Protein AF-A0A7S1VGP5-F1 (afdb_monomer_lite)

Organism: NCBI:txid1486929

Sequence (607 aa):
TAKQYRMAVLRALLVRNRALNWLDGSFIGVPERGEALRSVFGRRRDAALQRYLFAAAVAFDATVSGAAHQRGEPRLHPEDVSIVTQTQYEPARIRTLHHLANHSLVTAAIDLSLFTSLTHLNLAHNAITDLLPLGLRALQSLVVLDVHDNRVDCSITEVAAVVDSLPALECIALRDNPIMDKPGQAEGRLQLLRALVERKSTSAVKLRVIDTEVSVRDRLACWATEGAAAADNALRLATVEALRLPKTVSKGSLRVLDFAEAGLTSLDLNEFCALEVLLLRGNSFQALTADLRSPPRTLRVLDVRENSLVSVTDTASFLSNKTPLVESLGLAGNPFAKETIRPHRSVRTALLASLPREHLRLRSVDEEPVTADELLSAWSRGEGKDATKLVRFEVVLAARAGGTRIGNLTEVDLSGCNLTVVALSELVMVRRLSLARNELRTLADTGIGSCTELRALDVAHNRLDSASATAEALAPLTLLRALLLHANPCHTSDISGRVRLLGKFYTAAGMTPGTLPLESLDGEEVTIREKCAAASLCDDRRFDASSVSRWRLRLVLRDQGVLSLASLTSLDMSAVGLTSLAPLTSLPNLSALNVADNRLSLIETPV

Foldseek 3Di:
DVLVVVLVVLLVDCVPCVQDQDDPRDGCDLQSNLSSPCVNPPPPCVQVSLLLSQLLLCQLQQLVVCLVVVPPDPRPHSNNGGSPPSPNDQLCSDAERARLAPNQHELSNAASLRNQNYAYDANDHYAYQDDQSNNLLSNQNHAEAEHEQYAHDDDLLRVLVSVLSHQRYAEYEHHNYNQCPDPPNVCSQLVNLLSNDNCLDLVRVRHQYHNHGCDLLSNCVSNCPDPNPPPDLVSLVSNQCSVPPDPPDFQCPDQEDASAQSQHAADECQRPQNYAEYHHANHAHAACVVRYHQDHQNYAYEAHEQYAHQDLLSVQCCCAPHHLNHAEYEHHNYPCQPPDPGRPLVSVLVNLLNHDLVRPNHQYYNNHGDDLVSSLVSPVVPDDPVVSLASLQSSLQSPQCNPPDQLCEAEGAPACSQHAAAACLSPQNYAYYEHHHYAHQALPPNNLLSNQNYAEYEHHQYAHQALLRNLLSCQSNLNHAYYEHYNYNQADPDLVSLLCSLLSNCVNNVNDLRRHNHQYYNNDGCALQSNLSSVVPHPDPVDDPVNSVLSSVVVQCVVVVPPDLQPAQEGEQAQNADQECVNVPPRDRHNYYHHHNYNHPDPDDDD

Secondary structure (DSSP, 8-state):
-HHHHHHHHHHHHTTT-TT--EETTEE--HHHHHHHHHHHH-GGGHHHHHHHHHHHHHHHHHHHTTGGGGGT-----GGG--TTSS-SS-GGG--EE---TTS--BGGG---TT-TT--EEE--SSB---SGGGTGGG-TT--EEE--SS---S-HHHHHHHHHT-TT--EEE--SSTTT-SS-HHHHHHHHHHH-SGGGSTT-TT--EESEE--HHHHHHHHS-TT-TT--HHHHHHHHHHHHS-TTS-GGG-SEEE-TTS--S-EE-TT-TT--EEE-TT---S-HHHHEES--TT--EEE--SS----HHHHHHHHHHT-TT--EEE-TTSGGGTTSSSHHHHHHHHHHHHS-GGG----EETTEE--HHHHHHHH-SS--HHHHHHHHHHHHHHHHHTTS-GGG-SEEE-TTS--S----TT-TT-SEEE--SS----STTS-GGG-TT--EEE--SS----HHHHHHHHTT-TT--EEE--SSTT---SHHHHHHHHHHHHHHTTT-TTS----EETTEE--HHHHHHHHHTS--TT--HHHHHHHHHHHHHHHTT---GGG--EEE-TTS----SGGGTT-TT--EEE-TT---S--PPP-

Radius of gyration: 42.36 Å; chains: 1; bounding box: 102×55×119 Å

InterPro domains:
  IPR001611 Leucine-rich repeat [PF13516] (116-130)
  IPR001611 Leucine-rich repeat [PF13516] (408-426)
  IPR001611 Leucine-rich repeat [PS51450] (117-138)
  IPR003591 Leucine-rich repeat, typical subtype [SM00369] (115-138)
  IPR003591 Leucine-rich repeat, typical subtype [SM00369] (272-295)
  IPR003591 Leucine-rich repeat, typical subtype [SM00369] (427-451)
  IPR003591 Leucine-rich repeat, typical subtype [SM00369] (565-588)
  IPR032675 Leucine-rich repeat domain superfamily [G3DSA:3.80.10.10] (84-219)
  IPR032675 Leucine-rich repeat domain superfamily [G3DSA:3.80.10.10] (233-391)
  IPR032675 Leucine-rich repeat domain superfamily [G3DSA:3.80.10.10] (401-546)
  IPR032675 Leucine-rich repeat domain superfamily [G3DSA:3.80.10.10] (552-606)

pLDDT: mean 80.04, std 12.49, range [33.75, 97.31]

Structure (mmCIF, N/CA/C/O backbone):
data_AF-A0A7S1VGP5-F1
#
_entry.id   AF-A0A7S1VGP5-F1
#
loop_
_atom_site.group_PDB
_atom_site.id
_atom_site.type_symbol
_atom_site.label_atom_id
_atom_site.label_alt_id
_atom_site.label_comp_id
_atom_site.label_asym_id
_atom_site.label_entity_id
_atom_site.label_seq_id
_atom_site.pdbx_PDB_ins_code
_atom_site.Cartn_x
_atom_site.Cartn_y
_atom_site.Cartn_z
_atom_site.occupancy
_atom_site.B_iso_or_equiv
_atom_site.auth_seq_id
_atom_site.auth_comp_id
_atom_site.auth_asym_id
_atom_site.auth_atom_id
_atom_site.pdbx_PDB_model_num
ATOM 1 N N . THR A 1 1 ? 6.905 -34.234 -51.366 1.00 80.25 1 THR A N 1
ATOM 2 C CA . THR A 1 1 ? 5.921 -33.819 -50.332 1.00 80.25 1 THR A CA 1
ATOM 3 C C . THR A 1 1 ? 5.042 -32.695 -50.861 1.00 80.25 1 THR A C 1
ATOM 5 O O . THR A 1 1 ? 5.443 -32.037 -51.817 1.00 80.25 1 THR A O 1
ATOM 8 N N . ALA A 1 2 ? 3.876 -32.439 -50.252 1.00 78.69 2 ALA A N 1
ATOM 9 C CA . ALA A 1 2 ? 2.980 -31.343 -50.658 1.00 78.69 2 ALA A CA 1
ATOM 10 C C . ALA A 1 2 ? 3.693 -29.974 -50.712 1.00 78.69 2 ALA A C 1
ATOM 12 O O . ALA A 1 2 ? 3.519 -29.220 -51.664 1.00 78.69 2 ALA A O 1
ATOM 13 N N . LYS A 1 3 ? 4.603 -29.703 -49.762 1.00 81.88 3 LYS A N 1
ATOM 14 C CA . LYS A 1 3 ? 5.439 -28.488 -49.742 1.00 81.88 3 LYS A CA 1
ATOM 15 C C . LYS A 1 3 ? 6.352 -28.361 -50.970 1.00 81.88 3 LYS A C 1
ATOM 17 O O . LYS A 1 3 ? 6.458 -27.286 -51.548 1.00 81.88 3 LYS A O 1
ATOM 22 N N . GLN A 1 4 ? 7.004 -29.449 -51.387 1.00 83.94 4 GLN A N 1
ATOM 23 C CA . GLN A 1 4 ? 7.876 -29.443 -52.572 1.00 83.94 4 GLN A CA 1
ATOM 24 C C . GLN A 1 4 ? 7.082 -29.219 -53.862 1.00 83.94 4 GLN A C 1
ATOM 26 O O . GLN A 1 4 ? 7.538 -28.480 -54.731 1.00 83.94 4 GLN A O 1
ATOM 31 N N . TYR A 1 5 ? 5.894 -29.823 -53.963 1.00 87.12 5 TYR A N 1
ATOM 32 C CA . TYR A 1 5 ? 4.982 -29.615 -55.087 1.00 87.12 5 TYR A CA 1
ATOM 33 C C . TYR A 1 5 ? 4.532 -28.152 -55.168 1.00 87.12 5 TYR A C 1
ATOM 35 O O . TYR A 1 5 ? 4.757 -27.498 -56.184 1.00 87.12 5 TYR A O 1
ATOM 43 N N . ARG A 1 6 ? 4.012 -27.607 -54.060 1.00 90.00 6 ARG A N 1
ATOM 44 C CA . ARG A 1 6 ? 3.590 -26.205 -53.959 1.00 90.00 6 ARG A CA 1
ATOM 45 C C . ARG A 1 6 ? 4.710 -25.243 -54.357 1.00 90.00 6 ARG A C 1
ATOM 47 O O . ARG A 1 6 ? 4.513 -24.362 -55.188 1.00 90.00 6 ARG A O 1
ATOM 54 N N . MET A 1 7 ? 5.916 -25.463 -53.836 1.00 87.25 7 MET A N 1
ATOM 55 C CA . MET A 1 7 ? 7.082 -24.646 -54.165 1.00 87.25 7 MET A CA 1
ATOM 56 C C . MET A 1 7 ? 7.461 -24.734 -55.653 1.00 87.25 7 MET A C 1
ATOM 58 O O . MET A 1 7 ? 7.791 -23.718 -56.261 1.00 87.25 7 MET A O 1
ATOM 62 N N . ALA A 1 8 ? 7.390 -25.917 -56.272 1.00 84.75 8 ALA A N 1
ATOM 63 C CA . ALA A 1 8 ? 7.649 -26.081 -57.704 1.00 84.75 8 ALA A CA 1
ATOM 64 C C . ALA A 1 8 ? 6.639 -25.307 -58.572 1.00 84.75 8 ALA A C 1
ATOM 66 O O . ALA A 1 8 ? 7.038 -24.658 -59.541 1.00 84.75 8 ALA A O 1
ATOM 67 N N . VAL A 1 9 ? 5.358 -25.309 -58.188 1.00 86.12 9 VAL A N 1
ATOM 68 C CA . VAL A 1 9 ? 4.305 -24.542 -58.872 1.00 86.12 9 VAL A CA 1
ATOM 69 C C . VAL A 1 9 ? 4.539 -23.035 -58.724 1.00 86.12 9 VAL A C 1
ATOM 71 O O . VAL A 1 9 ? 4.531 -22.301 -59.714 1.00 86.12 9 VAL A O 1
ATOM 74 N N . LEU A 1 10 ? 4.844 -22.566 -57.511 1.00 87.50 10 LEU A N 1
ATOM 75 C CA . LEU A 1 10 ? 5.133 -21.152 -57.256 1.00 87.50 10 LEU A CA 1
ATOM 76 C C . LEU A 1 10 ? 6.342 -20.641 -58.047 1.00 87.50 10 LEU A C 1
ATOM 78 O O . LEU A 1 10 ? 6.291 -19.534 -58.583 1.00 87.50 10 LEU A O 1
ATOM 82 N N . ARG A 1 11 ? 7.402 -21.449 -58.182 1.00 85.06 11 ARG A N 1
ATOM 83 C CA . ARG A 1 11 ? 8.581 -21.119 -59.004 1.00 85.06 11 ARG A CA 1
ATOM 84 C C . ARG A 1 11 ? 8.220 -20.868 -60.466 1.00 85.06 11 ARG A C 1
ATOM 86 O O . ARG A 1 11 ? 8.766 -19.952 -61.075 1.00 85.06 11 ARG A O 1
ATOM 93 N N . ALA A 1 12 ? 7.305 -21.658 -61.026 1.00 83.06 12 ALA A N 1
ATOM 94 C CA . ALA A 1 12 ? 6.876 -21.506 -62.413 1.00 83.06 12 ALA A CA 1
ATOM 95 C C . ALA A 1 12 ? 5.977 -20.274 -62.612 1.00 83.06 12 ALA A C 1
ATOM 97 O O . ALA A 1 12 ? 6.115 -19.557 -63.606 1.00 83.06 12 ALA A O 1
ATOM 98 N N . LEU A 1 13 ? 5.072 -20.012 -61.662 1.00 83.56 13 LEU A N 1
ATOM 99 C CA . LEU A 1 13 ? 4.024 -19.002 -61.818 1.00 83.56 13 LEU A CA 1
ATOM 100 C C . LEU A 1 13 ? 4.450 -17.594 -61.382 1.00 83.56 13 LEU A C 1
ATOM 102 O O . LEU A 1 13 ? 4.226 -16.641 -62.128 1.00 83.56 13 LEU A O 1
ATOM 106 N N . LEU A 1 14 ? 5.109 -17.436 -60.228 1.00 80.44 14 LEU A N 1
ATOM 107 C CA . LEU A 1 14 ? 5.427 -16.112 -59.663 1.00 80.44 14 LEU A CA 1
ATOM 108 C C . LEU A 1 14 ? 6.402 -15.294 -60.524 1.00 80.44 14 LEU A C 1
ATOM 110 O O . LEU A 1 14 ? 6.422 -14.066 -60.458 1.00 80.44 14 LEU A O 1
ATOM 114 N N . VAL A 1 15 ? 7.204 -15.962 -61.358 1.00 73.31 15 VAL A N 1
ATOM 115 C CA . VAL A 1 15 ? 8.141 -15.329 -62.300 1.00 73.31 15 VAL A CA 1
ATOM 116 C C . VAL A 1 15 ? 7.407 -14.493 -63.347 1.00 73.31 15 VAL A C 1
ATOM 118 O O . VAL A 1 15 ? 7.878 -13.415 -63.707 1.00 73.31 15 VAL A O 1
ATOM 121 N N . ARG A 1 16 ? 6.264 -14.996 -63.834 1.00 76.19 16 ARG A N 1
ATOM 122 C CA . ARG A 1 16 ? 5.452 -14.367 -64.887 1.00 76.19 16 ARG A CA 1
ATOM 123 C C . ARG A 1 16 ? 4.227 -13.645 -64.332 1.00 76.19 16 ARG A C 1
ATOM 125 O O . ARG A 1 16 ? 3.725 -12.736 -64.978 1.00 76.19 16 ARG A O 1
ATOM 132 N N . ASN A 1 17 ? 3.775 -14.021 -63.137 1.00 74.25 17 ASN A N 1
ATOM 133 C CA . ASN A 1 17 ? 2.608 -13.453 -62.483 1.00 74.25 17 ASN A CA 1
ATOM 134 C C . ASN A 1 17 ? 2.935 -13.053 -61.036 1.00 74.25 17 ASN A C 1
ATOM 136 O O . ASN A 1 17 ? 2.677 -13.789 -60.086 1.00 74.25 17 ASN A O 1
ATOM 140 N N . ARG A 1 18 ? 3.510 -11.855 -60.872 1.00 71.44 18 ARG A N 1
ATOM 141 C CA . ARG A 1 18 ? 3.843 -11.296 -59.549 1.00 71.44 18 ARG A CA 1
ATOM 142 C C . ARG A 1 18 ? 2.609 -10.911 -58.724 1.00 71.44 18 ARG A C 1
ATOM 144 O O . ARG A 1 18 ? 2.725 -10.737 -57.518 1.00 71.44 18 ARG A O 1
ATOM 151 N N . ALA A 1 19 ? 1.440 -10.805 -59.354 1.00 67.94 19 ALA A N 1
ATOM 152 C CA . ALA A 1 19 ? 0.176 -10.522 -58.681 1.00 67.94 19 ALA A CA 1
ATOM 153 C C . ALA A 1 19 ? -0.513 -11.789 -58.135 1.00 67.94 19 ALA A C 1
ATOM 155 O O . ALA A 1 19 ? -1.577 -11.691 -57.532 1.00 67.94 19 ALA A O 1
ATOM 156 N N . LEU A 1 20 ? 0.063 -12.983 -58.340 1.00 74.31 20 LEU A N 1
ATOM 157 C CA . LEU A 1 20 ? -0.518 -14.225 -57.839 1.00 74.31 20 LEU A CA 1
ATOM 158 C C . LEU A 1 20 ? -0.483 -14.250 -56.304 1.00 74.31 20 LEU A C 1
ATOM 160 O O . LEU A 1 20 ? 0.590 -14.325 -55.703 1.00 74.31 20 LEU A O 1
ATOM 164 N N . ASN A 1 21 ? -1.669 -14.212 -55.694 1.00 71.69 21 ASN A N 1
ATOM 165 C CA . ASN A 1 21 ? -1.843 -14.167 -54.241 1.00 71.69 21 ASN A CA 1
ATOM 166 C C . ASN A 1 21 ? -2.271 -15.502 -53.619 1.00 71.69 21 ASN A C 1
ATOM 168 O O . ASN A 1 21 ? -2.053 -15.707 -52.428 1.00 71.69 21 ASN A O 1
ATOM 172 N N . TRP A 1 22 ? -2.809 -16.422 -54.421 1.00 75.56 22 TRP A N 1
ATOM 173 C CA . TRP A 1 22 ? -3.410 -17.672 -53.961 1.00 75.56 22 TRP A CA 1
ATOM 174 C C . TRP A 1 22 ? -2.940 -18.848 -54.801 1.00 75.56 22 TRP A C 1
ATOM 176 O O . TRP A 1 22 ? -2.822 -18.745 -56.021 1.00 75.56 22 TRP A O 1
ATOM 186 N N . LEU A 1 23 ? -2.697 -19.974 -54.138 1.00 83.44 23 LEU A N 1
ATOM 187 C CA . LEU A 1 23 ? -2.450 -21.256 -54.784 1.00 83.44 23 LEU A CA 1
ATOM 188 C C . LEU A 1 23 ? -3.150 -22.343 -53.965 1.00 83.44 23 LEU A C 1
ATOM 190 O O . LEU A 1 23 ? -2.980 -22.387 -52.749 1.00 83.44 23 LEU A O 1
ATOM 194 N N . ASP A 1 24 ? -3.952 -23.192 -54.608 1.00 82.25 24 ASP A N 1
ATOM 195 C CA . ASP A 1 24 ? -4.656 -24.322 -53.978 1.00 82.25 24 ASP A CA 1
ATOM 196 C C . ASP A 1 24 ? -5.434 -23.941 -52.699 1.00 82.25 24 ASP A C 1
ATOM 198 O O . ASP A 1 24 ? -5.322 -24.594 -51.664 1.00 82.25 24 ASP A O 1
ATOM 202 N N . GLY A 1 25 ? -6.170 -22.823 -52.737 1.00 75.06 25 GLY A N 1
ATOM 203 C CA . GLY A 1 25 ? -6.981 -22.344 -51.607 1.00 75.06 25 GLY A CA 1
ATOM 204 C C . GLY A 1 25 ? -6.190 -21.784 -50.418 1.00 75.06 25 GLY A C 1
ATOM 205 O O . GLY A 1 25 ? -6.781 -21.499 -49.382 1.00 75.06 25 GLY A O 1
ATOM 206 N N . SER A 1 26 ? -4.871 -21.604 -50.546 1.00 79.31 26 SER A N 1
ATOM 207 C CA . SER A 1 26 ? -4.018 -21.029 -49.497 1.00 79.31 26 SER A CA 1
ATOM 208 C C . SER A 1 26 ? -3.237 -19.809 -49.986 1.00 79.31 26 SER A C 1
ATOM 210 O O . SER A 1 26 ? -2.636 -19.818 -51.070 1.00 79.31 26 SER A O 1
ATOM 212 N N . PHE A 1 27 ? -3.232 -18.762 -49.156 1.00 77.69 27 PHE A N 1
ATOM 213 C CA . PHE A 1 27 ? -2.527 -17.509 -49.413 1.00 77.69 27 PHE A CA 1
ATOM 214 C C . PHE A 1 27 ? -1.020 -17.735 -49.553 1.00 77.69 27 PHE A C 1
ATOM 216 O O . PHE A 1 27 ? -0.403 -18.467 -48.778 1.00 77.69 27 PHE A O 1
ATOM 223 N N . ILE A 1 28 ? -0.417 -17.079 -50.541 1.00 79.00 28 ILE A N 1
ATOM 224 C CA . ILE A 1 28 ? 1.022 -17.133 -50.787 1.00 79.00 28 ILE A CA 1
ATOM 225 C C . ILE A 1 28 ? 1.683 -16.008 -49.990 1.00 79.00 28 ILE A C 1
ATOM 227 O O . ILE A 1 28 ? 1.769 -14.860 -50.451 1.00 79.00 28 ILE A O 1
ATOM 231 N N . GLY A 1 29 ? 2.162 -16.352 -48.795 1.00 76.62 29 GLY A N 1
ATOM 232 C CA . GLY A 1 29 ? 2.849 -15.422 -47.902 1.00 76.62 29 GLY A CA 1
ATOM 233 C C . GLY A 1 29 ? 4.124 -14.838 -48.515 1.00 76.62 29 GLY A C 1
ATOM 234 O O . GLY A 1 29 ? 4.788 -15.464 -49.343 1.00 76.62 29 GLY A O 1
ATOM 235 N N . VAL A 1 30 ? 4.507 -13.637 -48.079 1.00 77.94 30 VAL A N 1
ATOM 236 C CA . VAL A 1 30 ? 5.740 -12.960 -48.524 1.00 77.94 30 VAL A CA 1
ATOM 237 C C . VAL A 1 30 ? 7.004 -13.833 -48.349 1.00 77.94 30 VAL A C 1
ATOM 239 O O . VAL A 1 30 ? 7.794 -13.887 -49.297 1.00 77.94 30 VAL A O 1
ATOM 242 N N . PRO A 1 31 ? 7.188 -14.606 -47.252 1.00 77.81 31 PRO A N 1
ATOM 243 C CA . PRO A 1 31 ? 8.355 -15.484 -47.105 1.00 77.81 31 PRO A CA 1
ATOM 244 C C . PRO A 1 31 ? 8.379 -16.613 -48.145 1.00 77.81 31 PRO A C 1
ATOM 246 O O . PRO A 1 31 ? 9.421 -16.897 -48.742 1.00 77.81 31 PRO A O 1
ATOM 249 N N . GLU A 1 32 ? 7.212 -17.206 -48.420 1.00 82.88 32 GLU A N 1
ATOM 250 C CA . GLU A 1 32 ? 7.036 -18.271 -49.412 1.00 82.88 32 GLU A CA 1
ATOM 251 C C . GLU A 1 32 ? 7.319 -17.755 -50.834 1.00 82.88 32 GLU A C 1
ATOM 253 O O . GLU A 1 32 ? 8.039 -18.399 -51.605 1.00 82.88 32 GLU A O 1
ATOM 258 N N . ARG A 1 33 ? 6.850 -16.541 -51.165 1.00 83.38 33 ARG A N 1
ATOM 259 C CA . ARG A 1 33 ? 7.195 -15.859 -52.428 1.00 83.38 33 ARG A CA 1
ATOM 260 C C . ARG A 1 33 ? 8.692 -15.636 -52.556 1.00 83.38 33 ARG A C 1
ATOM 262 O O . ARG A 1 33 ? 9.258 -15.859 -53.626 1.00 83.38 33 ARG A O 1
ATOM 269 N N . GLY A 1 34 ? 9.325 -15.175 -51.479 1.00 79.00 34 GLY A N 1
ATOM 270 C CA . GLY A 1 34 ? 10.758 -14.926 -51.437 1.00 79.00 34 GLY A CA 1
ATOM 271 C C . GLY A 1 34 ? 11.569 -16.197 -51.680 1.00 79.00 34 GLY A C 1
ATOM 272 O O . GLY A 1 34 ? 12.544 -16.163 -52.428 1.00 79.00 34 GLY A O 1
ATOM 273 N N . GLU A 1 35 ? 11.175 -17.329 -51.092 1.00 82.25 35 GLU A N 1
ATOM 274 C CA . GLU A 1 35 ? 11.813 -18.633 -51.324 1.00 82.25 35 GLU A CA 1
ATOM 275 C C . GLU A 1 35 ? 11.665 -19.092 -52.786 1.00 82.25 35 GLU A C 1
ATOM 277 O O . GLU A 1 35 ? 12.661 -19.428 -53.438 1.00 82.25 35 GLU A O 1
ATOM 282 N N . ALA A 1 36 ? 10.449 -19.022 -53.338 1.00 83.00 36 ALA A N 1
ATOM 283 C CA . ALA A 1 36 ? 10.178 -19.405 -54.720 1.00 83.00 36 ALA A CA 1
ATOM 284 C C . ALA A 1 36 ? 10.974 -18.548 -55.718 1.00 83.00 36 ALA A C 1
ATOM 286 O O . ALA A 1 36 ? 11.680 -19.083 -56.574 1.00 83.00 36 ALA A O 1
ATOM 287 N N . LEU A 1 37 ? 10.938 -17.221 -55.582 1.00 77.94 37 LEU A N 1
ATOM 288 C CA . LEU A 1 37 ? 11.616 -16.303 -56.501 1.00 77.94 37 LEU A CA 1
ATOM 289 C C . LEU A 1 37 ? 13.149 -16.387 -56.389 1.00 77.94 37 LEU A C 1
ATOM 291 O O . LEU A 1 37 ? 13.830 -16.389 -57.417 1.00 77.94 37 LEU A O 1
ATOM 295 N N . ARG A 1 38 ? 13.707 -16.529 -55.175 1.00 77.88 38 ARG A N 1
ATOM 296 C CA . ARG A 1 38 ? 15.163 -16.699 -54.975 1.00 77.88 38 ARG A CA 1
ATOM 297 C C . ARG A 1 38 ? 15.697 -17.937 -55.684 1.00 77.88 38 ARG A C 1
ATOM 299 O O . ARG A 1 38 ? 16.745 -17.874 -56.324 1.00 77.88 38 ARG A O 1
ATOM 306 N N . SER A 1 39 ? 14.959 -19.043 -55.611 1.00 78.00 39 SER A N 1
ATOM 307 C CA . SER A 1 39 ? 15.368 -20.303 -56.238 1.00 78.00 39 SER A CA 1
ATOM 308 C C . SER A 1 39 ? 15.411 -20.257 -57.772 1.00 78.00 39 SER A C 1
ATOM 310 O O . SER A 1 39 ? 16.096 -21.077 -58.376 1.00 78.00 39 SER A O 1
ATOM 312 N N . VAL A 1 40 ? 14.723 -19.294 -58.401 1.00 75.75 40 VAL A N 1
ATOM 313 C CA . VAL A 1 40 ? 14.687 -19.139 -59.864 1.00 75.75 40 VAL A CA 1
ATOM 314 C C . VAL A 1 40 ? 15.694 -18.106 -60.365 1.00 75.75 40 VAL A C 1
ATOM 316 O O . VAL A 1 40 ? 16.365 -18.336 -61.367 1.00 75.75 40 VAL A O 1
ATOM 319 N N . PHE A 1 41 ? 15.803 -16.952 -59.702 1.00 68.94 41 PHE A N 1
ATOM 320 C CA . PHE A 1 41 ? 16.618 -15.842 -60.209 1.00 68.94 41 PHE A CA 1
ATOM 321 C C . PHE A 1 41 ? 18.083 -15.874 -59.750 1.00 68.94 41 PHE A C 1
ATOM 323 O O . PHE A 1 41 ? 18.915 -15.184 -60.346 1.00 68.94 41 PHE A O 1
ATOM 330 N N . GLY A 1 42 ? 18.410 -16.666 -58.721 1.00 65.00 42 GLY A N 1
ATOM 331 C CA . GLY A 1 42 ? 19.737 -16.681 -58.101 1.00 65.00 42 GLY A CA 1
ATOM 332 C C . GLY A 1 42 ? 20.150 -15.312 -57.532 1.00 65.00 42 GLY A C 1
ATOM 333 O O . GLY A 1 42 ? 19.427 -14.323 -57.644 1.00 65.00 42 GLY A O 1
ATOM 334 N N . ARG A 1 43 ? 21.360 -15.226 -56.961 1.00 59.34 43 ARG A N 1
ATOM 335 C CA . ARG A 1 43 ? 21.850 -14.022 -56.248 1.00 59.34 43 ARG A CA 1
ATOM 336 C C . ARG A 1 43 ? 21.928 -12.731 -57.096 1.00 59.34 43 ARG A C 1
ATOM 338 O O . ARG A 1 43 ? 22.092 -11.638 -56.569 1.00 59.34 43 ARG A O 1
ATOM 345 N N . ARG A 1 44 ? 21.830 -12.816 -58.433 1.00 50.12 44 ARG A N 1
ATOM 346 C CA . ARG A 1 44 ? 22.042 -11.680 -59.361 1.00 50.12 44 ARG A CA 1
ATOM 347 C C . ARG A 1 44 ? 20.899 -10.655 -59.407 1.00 50.12 44 ARG A C 1
ATOM 349 O O . ARG A 1 44 ? 21.122 -9.551 -59.893 1.00 50.12 44 ARG A O 1
ATOM 356 N N . ARG A 1 45 ? 19.686 -10.986 -58.942 1.00 55.31 45 ARG A N 1
ATOM 357 C CA . ARG A 1 45 ? 18.529 -10.056 -58.900 1.00 55.31 45 ARG A CA 1
ATOM 358 C C . ARG A 1 45 ? 18.022 -9.787 -57.480 1.00 55.31 45 ARG A C 1
ATOM 360 O O . ARG A 1 45 ? 16.889 -9.331 -57.315 1.00 55.31 45 ARG A O 1
ATOM 367 N N . ASP A 1 46 ? 18.868 -10.021 -56.479 1.00 67.94 46 ASP A N 1
ATOM 368 C CA . ASP A 1 46 ? 18.499 -9.927 -55.065 1.00 67.94 46 ASP A CA 1
ATOM 369 C C . ASP A 1 46 ? 17.936 -8.546 -54.699 1.00 67.94 46 ASP A C 1
ATOM 371 O O . ASP A 1 46 ? 16.896 -8.479 -54.059 1.00 67.94 46 ASP A O 1
ATOM 375 N N . ALA A 1 47 ? 18.505 -7.437 -55.185 1.00 71.12 47 ALA A N 1
ATOM 376 C CA . ALA A 1 47 ? 18.039 -6.096 -54.808 1.00 71.12 47 ALA A CA 1
ATOM 377 C C . ALA A 1 47 ? 16.601 -5.776 -55.272 1.00 71.12 47 ALA A C 1
ATOM 379 O O . ALA A 1 47 ? 15.779 -5.308 -54.487 1.00 71.12 47 ALA A O 1
ATOM 380 N N . ALA A 1 48 ? 16.266 -6.045 -56.540 1.00 73.56 48 ALA A N 1
ATOM 381 C CA . ALA A 1 48 ? 14.922 -5.788 -57.070 1.00 73.56 48 ALA A CA 1
ATOM 382 C C . ALA A 1 48 ? 13.877 -6.739 -56.468 1.00 73.56 48 ALA A C 1
ATOM 384 O O . ALA A 1 48 ? 12.739 -6.339 -56.225 1.00 73.56 48 ALA A O 1
ATOM 385 N N . LEU A 1 49 ? 14.272 -7.990 -56.209 1.00 77.69 49 LEU A N 1
ATOM 386 C CA . LEU A 1 49 ? 13.441 -8.955 -55.502 1.00 77.69 49 LEU A CA 1
ATOM 387 C C . LEU A 1 49 ? 13.161 -8.494 -54.069 1.00 77.69 49 LEU A C 1
ATOM 389 O O . LEU A 1 49 ? 12.017 -8.517 -53.636 1.00 77.69 49 LEU A O 1
ATOM 393 N N . GLN A 1 50 ? 14.182 -8.034 -53.355 1.00 80.12 50 GLN A N 1
ATOM 394 C CA . GLN A 1 50 ? 14.052 -7.587 -51.974 1.00 80.12 50 GLN A CA 1
ATOM 395 C C . GLN A 1 50 ? 13.197 -6.318 -51.858 1.00 80.12 50 GLN A C 1
ATOM 397 O O . GLN A 1 50 ? 12.337 -6.256 -50.986 1.00 80.12 50 GLN A O 1
ATOM 402 N N . ARG A 1 51 ? 13.321 -5.357 -52.788 1.00 80.12 51 ARG A N 1
ATOM 403 C CA . ARG A 1 51 ? 12.410 -4.192 -52.854 1.00 80.12 51 ARG A CA 1
ATOM 404 C C . ARG A 1 51 ? 10.961 -4.604 -53.106 1.00 80.12 51 ARG A C 1
ATOM 406 O O . ARG A 1 51 ? 10.047 -4.026 -52.530 1.00 80.12 51 ARG A O 1
ATOM 413 N N . TYR A 1 52 ? 10.748 -5.613 -53.951 1.00 78.25 52 TYR A N 1
ATOM 414 C CA . TYR A 1 52 ? 9.420 -6.179 -54.173 1.00 78.25 52 TYR A CA 1
ATOM 415 C C . TYR A 1 52 ? 8.876 -6.876 -52.917 1.00 78.25 52 TYR A C 1
ATOM 417 O O . TYR A 1 52 ? 7.711 -6.686 -52.591 1.00 78.25 52 TYR A O 1
ATOM 425 N N . LEU A 1 53 ? 9.700 -7.641 -52.191 1.00 79.50 53 LEU A N 1
ATOM 426 C CA . LEU A 1 53 ? 9.296 -8.283 -50.934 1.00 79.50 53 LEU A CA 1
ATOM 427 C C . LEU A 1 53 ? 8.956 -7.249 -49.855 1.00 79.50 53 LEU A C 1
ATOM 429 O O . LEU A 1 53 ? 7.951 -7.410 -49.171 1.00 79.50 53 LEU A O 1
ATOM 433 N N . PHE A 1 54 ? 9.733 -6.167 -49.754 1.00 83.56 54 PHE A N 1
ATOM 434 C CA . PHE A 1 54 ? 9.428 -5.043 -48.870 1.00 83.56 54 PHE A CA 1
ATOM 435 C C . PHE A 1 54 ? 8.095 -4.383 -49.244 1.00 83.56 54 PHE A C 1
ATOM 437 O O . PHE A 1 54 ? 7.211 -4.275 -48.401 1.00 83.56 54 PHE A O 1
ATOM 444 N N . ALA A 1 55 ? 7.901 -4.028 -50.519 1.00 79.12 55 ALA A N 1
ATOM 445 C CA . ALA A 1 55 ? 6.643 -3.448 -50.991 1.00 79.12 55 ALA A CA 1
ATOM 446 C C . ALA A 1 55 ? 5.443 -4.384 -50.754 1.00 79.12 55 ALA A C 1
ATOM 448 O O . ALA A 1 55 ? 4.370 -3.923 -50.375 1.00 79.12 55 ALA A O 1
ATOM 449 N N . ALA A 1 56 ? 5.630 -5.697 -50.923 1.00 76.75 56 ALA A N 1
ATOM 450 C CA . ALA A 1 56 ? 4.608 -6.700 -50.643 1.00 76.75 56 ALA A CA 1
ATOM 451 C C . ALA A 1 56 ? 4.242 -6.759 -49.156 1.00 76.75 56 ALA A C 1
ATOM 453 O O . ALA A 1 56 ? 3.061 -6.786 -48.816 1.00 76.75 56 ALA A O 1
ATOM 454 N N . ALA A 1 57 ? 5.250 -6.763 -48.281 1.00 80.06 57 ALA A N 1
ATOM 455 C CA . ALA A 1 57 ? 5.059 -6.789 -46.838 1.00 80.06 57 ALA A CA 1
ATOM 456 C C . ALA A 1 57 ? 4.356 -5.518 -46.341 1.00 80.06 57 ALA A C 1
ATOM 458 O O . ALA A 1 57 ? 3.408 -5.612 -45.568 1.00 80.06 57 ALA A O 1
ATOM 459 N N . VAL A 1 58 ? 4.753 -4.343 -46.842 1.00 81.56 58 VAL A N 1
ATOM 460 C CA . VAL A 1 58 ? 4.109 -3.070 -46.485 1.00 81.56 58 VAL A CA 1
ATOM 461 C C . VAL A 1 58 ? 2.673 -3.008 -46.996 1.00 81.56 58 VAL A C 1
ATOM 463 O O . VAL A 1 58 ? 1.795 -2.602 -46.246 1.00 81.56 58 VAL A O 1
ATOM 466 N N . ALA A 1 59 ? 2.403 -3.420 -48.237 1.00 76.25 59 ALA A N 1
ATOM 467 C CA . ALA A 1 59 ? 1.041 -3.411 -48.774 1.00 76.25 59 ALA A CA 1
ATOM 468 C C . ALA A 1 59 ? 0.104 -4.325 -47.963 1.00 76.25 59 ALA A C 1
ATOM 470 O O . ALA A 1 59 ? -1.035 -3.961 -47.670 1.00 76.25 59 ALA A O 1
ATOM 471 N N . PHE A 1 60 ? 0.603 -5.490 -47.546 1.00 75.19 60 PHE A N 1
ATOM 472 C CA . PHE A 1 60 ? -0.125 -6.401 -46.667 1.00 75.19 60 PHE A CA 1
ATOM 473 C C . PHE A 1 60 ? -0.364 -5.795 -45.274 1.00 75.19 60 PHE A C 1
ATOM 475 O O . PHE A 1 60 ? -1.469 -5.848 -44.748 1.00 75.19 60 PHE A O 1
ATOM 482 N N . ASP A 1 61 ? 0.646 -5.176 -44.672 1.00 75.12 61 ASP A N 1
ATOM 483 C CA . ASP A 1 61 ? 0.522 -4.620 -43.324 1.00 75.12 61 ASP A CA 1
ATOM 484 C C . ASP A 1 61 ? -0.341 -3.347 -43.287 1.00 75.12 61 ASP A C 1
ATOM 486 O O . ASP A 1 61 ? -1.194 -3.187 -42.417 1.00 75.12 61 ASP A O 1
ATOM 490 N N . ALA A 1 62 ? -0.203 -2.464 -44.279 1.00 71.56 62 ALA A N 1
ATOM 491 C CA . ALA A 1 62 ? -0.979 -1.229 -44.390 1.00 71.56 62 ALA A CA 1
ATOM 492 C C . ALA A 1 62 ? -2.487 -1.477 -44.583 1.00 71.56 62 ALA A C 1
ATOM 494 O O . ALA A 1 62 ? -3.308 -0.650 -44.176 1.00 71.56 62 ALA A O 1
ATOM 495 N N . THR A 1 63 ? -2.854 -2.613 -45.182 1.00 65.75 63 THR A N 1
ATOM 496 C CA . THR A 1 63 ? -4.252 -3.028 -45.383 1.00 65.75 63 THR A CA 1
ATOM 497 C C . THR A 1 63 ? -4.840 -3.678 -44.129 1.00 65.75 63 THR A C 1
ATOM 499 O O . THR A 1 63 ? -5.988 -3.400 -43.781 1.00 65.75 63 THR A O 1
ATOM 502 N N . VAL A 1 64 ? -4.038 -4.439 -43.376 1.00 60.69 64 VAL A N 1
ATOM 503 C CA . VAL A 1 64 ? -4.433 -5.061 -42.097 1.00 60.69 64 VAL A CA 1
ATOM 504 C C . VAL A 1 64 ? -4.488 -4.049 -40.941 1.00 60.69 64 VAL A C 1
ATOM 506 O O . VAL A 1 64 ? -5.430 -4.068 -40.149 1.00 60.69 64 VAL A O 1
ATOM 509 N N . SER A 1 65 ? -3.533 -3.118 -40.866 1.00 55.91 65 SER A N 1
ATOM 510 C CA . SER A 1 65 ? -3.364 -2.152 -39.765 1.00 55.91 65 SER A CA 1
ATOM 511 C C . SER A 1 65 ? -4.341 -0.957 -39.796 1.00 55.91 65 SER A C 1
ATOM 513 O O . SER A 1 65 ? -4.206 -0.008 -39.027 1.00 55.91 65 SER A O 1
ATOM 515 N N . GLY A 1 66 ? -5.373 -0.983 -40.649 1.00 52.12 66 GLY A N 1
ATOM 516 C CA . GLY A 1 66 ? -6.520 -0.075 -40.536 1.00 52.12 66 GLY A CA 1
ATOM 517 C C . GLY A 1 66 ? -6.322 1.359 -41.046 1.00 52.12 66 GLY A C 1
ATOM 518 O O . GLY A 1 66 ? -7.173 2.201 -40.766 1.00 52.12 66 GLY A O 1
ATOM 519 N N . ALA A 1 67 ? -5.291 1.672 -41.842 1.00 49.06 67 ALA A N 1
ATOM 520 C CA . ALA A 1 67 ? -5.145 3.008 -42.450 1.00 49.06 67 ALA A CA 1
ATOM 521 C C . ALA A 1 67 ? -6.357 3.413 -43.333 1.00 49.06 67 ALA A C 1
ATOM 523 O O . ALA A 1 67 ? -6.659 4.600 -43.470 1.00 49.06 67 ALA A O 1
ATOM 524 N N . ALA A 1 68 ? -7.113 2.433 -43.847 1.00 46.94 68 ALA A N 1
ATOM 525 C CA . ALA A 1 68 ? -8.371 2.629 -44.576 1.00 46.94 68 ALA A CA 1
ATOM 526 C C . ALA A 1 68 ? -9.579 3.049 -43.696 1.00 46.94 68 ALA A C 1
ATOM 528 O O . ALA A 1 68 ? -10.590 3.510 -44.226 1.00 46.94 68 ALA A O 1
ATOM 529 N N . HIS A 1 69 ? -9.500 2.973 -42.355 1.00 47.91 69 HIS A N 1
ATOM 530 C CA . HIS A 1 69 ? -10.634 3.297 -41.461 1.00 47.91 69 HIS A CA 1
ATOM 531 C C . HIS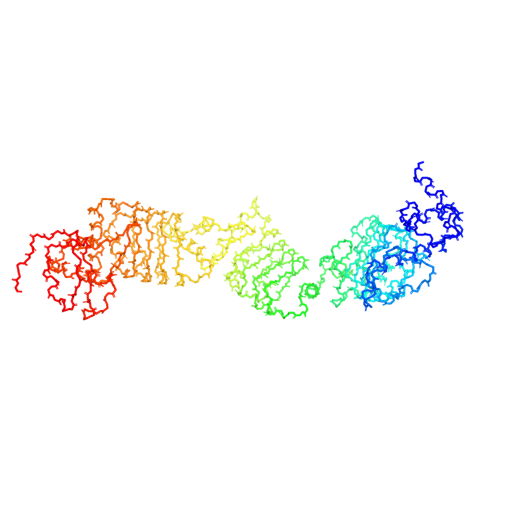 A 1 69 ? -11.113 4.751 -41.552 1.00 47.91 69 HIS A C 1
ATOM 533 O O . HIS A 1 69 ? -12.251 5.043 -41.193 1.00 47.91 69 HIS A O 1
ATOM 539 N N . GLN A 1 70 ? -10.276 5.681 -42.018 1.00 48.41 70 GLN A N 1
ATOM 540 C CA . GLN A 1 70 ? -10.630 7.103 -42.032 1.00 48.41 70 GLN A CA 1
ATOM 541 C C . GLN A 1 70 ? -11.570 7.508 -43.182 1.00 48.41 70 GLN A C 1
ATOM 543 O O . GLN A 1 70 ? -12.014 8.653 -43.197 1.00 48.41 70 GLN A O 1
ATOM 548 N N . ARG A 1 71 ? -11.881 6.616 -44.137 1.00 48.06 71 ARG A N 1
ATOM 549 C CA . ARG A 1 71 ? -12.755 6.929 -45.288 1.00 48.06 71 ARG A CA 1
ATOM 550 C C . ARG A 1 71 ? -14.055 6.124 -45.378 1.00 48.06 71 ARG A C 1
ATOM 552 O O . ARG A 1 71 ? -14.763 6.261 -46.366 1.00 48.06 71 ARG A O 1
ATOM 559 N N . GLY A 1 72 ? -14.403 5.309 -44.378 1.00 44.75 72 GLY A N 1
ATOM 560 C CA . GLY A 1 72 ? -15.613 4.474 -44.460 1.00 44.75 72 GLY A CA 1
ATOM 561 C C . GLY A 1 72 ? -15.579 3.447 -45.602 1.00 44.75 72 GLY A C 1
ATOM 562 O O . GLY A 1 72 ? -16.618 2.908 -45.974 1.00 44.75 72 GLY A O 1
ATOM 563 N N . GLU A 1 73 ? -14.397 3.180 -46.163 1.00 46.38 73 GLU A N 1
ATOM 564 C CA . GLU A 1 73 ? -14.193 2.149 -47.175 1.00 46.38 73 GLU A CA 1
ATOM 565 C C . GLU A 1 73 ? -14.201 0.765 -46.499 1.00 46.38 73 GLU A C 1
ATOM 567 O O . GLU A 1 73 ? -13.696 0.623 -45.376 1.00 46.38 73 GLU A O 1
ATOM 572 N N . PRO A 1 74 ? -14.806 -0.260 -47.132 1.00 44.12 74 PRO A N 1
ATOM 573 C CA . PRO A 1 74 ? -14.837 -1.610 -46.584 1.00 44.12 74 PRO A CA 1
ATOM 574 C C . PRO A 1 74 ? -13.408 -2.094 -46.328 1.00 44.12 74 PRO A C 1
ATOM 576 O O . PRO A 1 74 ? -12.499 -1.780 -47.093 1.00 44.12 74 PRO A O 1
ATOM 579 N N . ARG A 1 75 ? -13.207 -2.846 -45.235 1.00 48.97 75 ARG A N 1
ATOM 580 C CA . ARG A 1 75 ? -11.917 -3.477 -44.919 1.00 48.97 75 ARG A CA 1
ATOM 581 C C . ARG A 1 75 ? -11.439 -4.228 -46.163 1.00 48.97 75 ARG A C 1
ATOM 583 O O . ARG A 1 75 ? -12.013 -5.266 -46.479 1.00 48.97 75 ARG A O 1
ATOM 590 N N . LEU A 1 76 ? -10.423 -3.704 -46.850 1.00 51.50 76 LEU A N 1
ATOM 591 C CA . LEU A 1 76 ? -9.740 -4.453 -47.897 1.00 51.50 76 LEU A CA 1
ATOM 592 C C . LEU A 1 76 ? -9.125 -5.659 -47.204 1.00 51.50 76 LEU A C 1
ATOM 594 O O . LEU A 1 76 ? -8.292 -5.513 -46.304 1.00 51.50 76 LEU A O 1
ATOM 598 N N . HIS A 1 77 ? -9.618 -6.841 -47.548 1.00 52.47 77 HIS A N 1
ATOM 599 C CA . HIS A 1 77 ? -9.078 -8.059 -46.986 1.00 52.47 77 HIS A CA 1
ATOM 600 C C . HIS A 1 77 ? -7.639 -8.192 -47.515 1.00 52.47 77 HIS A C 1
ATOM 602 O O . HIS A 1 77 ? -7.379 -7.780 -48.648 1.00 52.47 77 HIS A O 1
ATOM 608 N N . PRO A 1 78 ? -6.682 -8.776 -46.769 1.00 53.09 78 PRO A N 1
ATOM 609 C CA . PRO A 1 78 ? -5.341 -9.046 -47.303 1.00 53.09 78 PRO A CA 1
ATOM 610 C C . PRO A 1 78 ? -5.336 -9.832 -48.640 1.00 53.09 78 PRO A C 1
ATOM 612 O O . PRO A 1 78 ? -4.327 -9.887 -49.341 1.00 53.09 78 PRO A O 1
ATOM 615 N N . GLU A 1 79 ? -6.484 -10.407 -49.007 1.00 52.12 79 GLU A N 1
ATOM 616 C CA . GLU A 1 79 ? -6.821 -11.024 -50.295 1.00 52.12 79 GLU A CA 1
ATOM 617 C C . GLU A 1 79 ? -6.866 -10.061 -51.491 1.00 52.12 79 GLU A C 1
ATOM 619 O O . GLU A 1 79 ? -6.479 -10.461 -52.592 1.00 52.12 79 GLU A O 1
ATOM 624 N N . ASP A 1 80 ? -7.252 -8.803 -51.273 1.00 52.62 80 ASP A N 1
ATOM 625 C CA . ASP A 1 80 ? -7.530 -7.798 -52.310 1.00 52.62 80 ASP A CA 1
ATOM 626 C C . ASP A 1 80 ? -6.290 -6.952 -52.682 1.00 52.62 80 ASP A C 1
ATOM 628 O O . ASP A 1 80 ? -6.355 -6.014 -53.481 1.00 52.62 80 ASP A O 1
ATOM 632 N N . VAL A 1 81 ? -5.128 -7.277 -52.102 1.00 57.78 81 VAL A N 1
ATOM 633 C CA . VAL A 1 81 ? -3.896 -6.477 -52.177 1.00 57.78 81 VAL A CA 1
ATOM 634 C C . VAL A 1 81 ? -3.103 -6.781 -53.455 1.00 57.78 81 VAL A C 1
ATOM 636 O O . VAL A 1 81 ? -2.435 -7.811 -53.584 1.00 57.78 81 VAL A O 1
ATOM 639 N N . SER A 1 82 ? -3.128 -5.857 -54.419 1.00 60.41 82 SER A N 1
ATOM 640 C CA . SER A 1 82 ? -2.237 -5.856 -55.595 1.00 60.41 82 SER A CA 1
ATOM 641 C C . SER A 1 82 ? -0.909 -5.141 -55.305 1.00 60.41 82 SER A C 1
ATOM 643 O O . SER A 1 82 ? -0.837 -3.919 -55.245 1.00 60.41 82 SER A O 1
ATOM 645 N N . ILE A 1 83 ? 0.174 -5.909 -55.209 1.00 59.41 83 ILE A N 1
ATOM 646 C CA . ILE A 1 83 ? 1.527 -5.444 -54.836 1.00 59.41 83 ILE A CA 1
ATOM 647 C C . ILE A 1 83 ? 2.182 -4.552 -55.919 1.00 59.41 83 ILE A C 1
ATOM 649 O O . ILE A 1 83 ? 3.245 -3.970 -55.714 1.00 59.41 83 ILE A O 1
ATOM 653 N N . VAL A 1 84 ? 1.569 -4.435 -57.101 1.00 56.22 84 VAL A N 1
ATOM 654 C CA . VAL A 1 84 ? 2.204 -3.861 -58.298 1.00 56.22 84 VAL A CA 1
ATOM 655 C C . VAL A 1 84 ? 2.073 -2.338 -58.386 1.00 56.22 84 VAL A C 1
ATOM 657 O O . VAL A 1 84 ? 2.934 -1.701 -58.986 1.00 56.22 84 VAL A O 1
ATOM 660 N N . THR A 1 85 ? 1.025 -1.733 -57.818 1.00 57.34 85 THR A N 1
ATOM 661 C CA . THR A 1 85 ? 0.664 -0.351 -58.179 1.00 57.34 85 THR A CA 1
ATOM 662 C C . THR A 1 85 ? 1.186 0.729 -57.234 1.00 57.34 85 THR A C 1
ATOM 664 O O . THR A 1 85 ? 1.104 1.890 -57.607 1.00 57.34 85 THR A O 1
ATOM 667 N N . GLN A 1 86 ? 1.711 0.403 -56.041 1.00 56.88 86 GLN A N 1
ATOM 668 C CA . GLN A 1 86 ? 2.149 1.362 -54.993 1.00 56.88 86 GLN A CA 1
ATOM 669 C C . GLN A 1 86 ? 1.111 2.441 -54.583 1.00 56.88 86 GLN A C 1
ATOM 671 O O . GLN A 1 86 ? 1.395 3.274 -53.732 1.00 56.88 86 GLN A O 1
ATOM 676 N N . THR A 1 87 ? -0.101 2.413 -55.141 1.00 59.66 87 THR A N 1
ATOM 677 C CA . THR A 1 87 ? -1.170 3.410 -54.961 1.00 59.66 87 THR A CA 1
ATOM 678 C C . THR A 1 87 ? -2.215 3.019 -53.915 1.00 59.66 87 THR A C 1
ATOM 680 O O . THR A 1 87 ? -3.162 3.764 -53.693 1.00 59.66 87 THR A O 1
ATOM 683 N N . GLN A 1 88 ? -2.085 1.847 -53.288 1.00 66.31 88 GLN A N 1
ATOM 684 C CA . GLN A 1 88 ? -3.092 1.299 -52.364 1.00 66.31 88 GLN A CA 1
ATOM 685 C C . GLN A 1 88 ? -3.110 1.949 -50.988 1.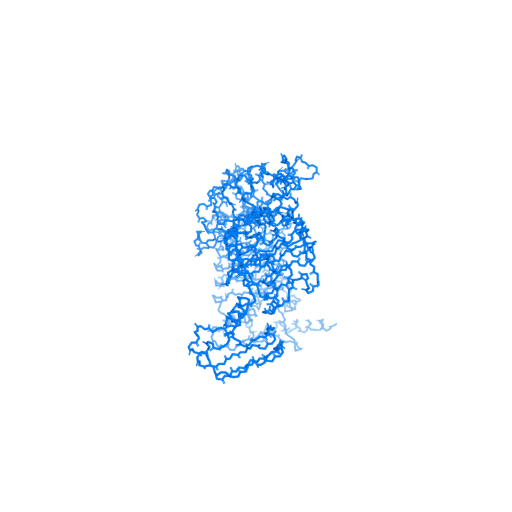00 66.31 88 GLN A C 1
ATOM 687 O O . GLN A 1 88 ? -4.075 1.801 -50.245 1.00 66.31 88 GLN A O 1
ATOM 692 N N . TYR A 1 89 ? -2.037 2.641 -50.632 1.00 71.62 89 TYR A N 1
ATOM 693 C CA . TYR A 1 89 ? -1.915 3.319 -49.360 1.00 71.62 89 TYR A CA 1
ATOM 694 C C . TYR A 1 89 ? -1.149 4.623 -49.553 1.00 71.62 89 TYR A C 1
ATOM 696 O O . TYR A 1 89 ? -0.304 4.741 -50.437 1.00 71.62 89 TYR A O 1
ATOM 704 N N . GLU A 1 90 ? -1.436 5.603 -48.700 1.00 77.00 90 GLU A N 1
ATOM 705 C CA . GLU A 1 90 ? -0.680 6.851 -48.616 1.00 77.00 90 GLU A CA 1
ATOM 706 C C . GLU A 1 90 ? 0.383 6.689 -47.512 1.00 77.00 90 GLU A C 1
ATOM 708 O O . GLU A 1 90 ? 0.015 6.654 -46.331 1.00 77.00 90 GLU A O 1
ATOM 713 N N . PRO A 1 91 ? 1.690 6.585 -47.843 1.00 80.19 91 PRO A N 1
ATOM 714 C CA . PRO A 1 91 ? 2.746 6.302 -46.862 1.00 80.19 91 PRO A CA 1
ATOM 715 C C . PRO A 1 91 ? 2.752 7.275 -45.679 1.00 80.19 91 PRO A C 1
ATOM 717 O O . PRO A 1 91 ? 2.863 6.862 -44.527 1.00 80.19 91 PRO A O 1
ATOM 720 N N . ALA A 1 92 ? 2.516 8.561 -45.955 1.00 81.69 92 ALA A N 1
ATOM 721 C CA . ALA A 1 92 ? 2.509 9.626 -44.959 1.00 81.69 92 ALA A CA 1
ATOM 722 C C . ALA A 1 92 ? 1.385 9.511 -43.910 1.00 81.69 92 ALA A C 1
ATOM 724 O O . ALA A 1 92 ? 1.435 10.216 -42.907 1.00 81.69 92 ALA A O 1
ATOM 725 N N . ARG A 1 93 ? 0.368 8.659 -44.107 1.00 81.31 93 ARG A N 1
ATOM 726 C CA . ARG A 1 93 ? -0.748 8.470 -43.156 1.00 81.31 93 ARG A CA 1
ATOM 727 C C . ARG A 1 93 ? -0.635 7.204 -42.320 1.00 81.31 93 ARG A C 1
ATOM 729 O O . ARG A 1 93 ? -1.379 7.054 -41.349 1.00 81.31 93 ARG A O 1
ATOM 736 N N . ILE A 1 94 ? 0.266 6.298 -42.684 1.00 82.88 94 ILE A N 1
ATOM 737 C CA . ILE A 1 94 ? 0.464 5.049 -41.956 1.00 82.88 94 ILE A CA 1
ATOM 738 C C . ILE A 1 94 ? 1.109 5.364 -40.609 1.00 82.88 94 ILE A C 1
ATOM 740 O O . ILE A 1 94 ? 2.150 6.014 -40.536 1.00 82.88 94 ILE A O 1
ATOM 744 N N . ARG A 1 95 ? 0.465 4.894 -39.538 1.00 85.25 95 ARG A N 1
ATOM 745 C CA . ARG A 1 95 ? 0.939 5.068 -38.160 1.00 85.25 95 ARG A CA 1
ATOM 746 C C . ARG A 1 95 ? 1.631 3.826 -37.612 1.00 85.25 95 ARG A C 1
ATOM 748 O O . ARG A 1 95 ? 2.482 3.949 -36.744 1.00 85.25 95 ARG A O 1
ATOM 755 N N . THR A 1 96 ? 1.288 2.641 -38.095 1.00 86.00 96 THR A N 1
ATOM 756 C CA . THR A 1 96 ? 1.771 1.380 -37.526 1.00 86.00 96 THR A CA 1
ATOM 757 C C . THR A 1 96 ? 2.158 0.418 -38.639 1.00 86.00 96 THR A C 1
ATOM 759 O O . THR A 1 96 ? 1.383 0.231 -39.576 1.00 86.00 96 THR A O 1
ATOM 762 N N . LEU A 1 97 ? 3.339 -0.188 -38.520 1.00 87.31 97 LEU A N 1
ATOM 763 C CA . LEU A 1 97 ? 3.795 -1.300 -39.353 1.00 87.31 97 LEU A CA 1
ATOM 764 C C . LEU A 1 97 ? 4.274 -2.446 -38.445 1.00 87.31 97 LEU A C 1
ATOM 766 O O . LEU A 1 97 ? 5.442 -2.494 -38.058 1.00 87.31 97 LEU A O 1
ATOM 770 N N . HIS A 1 98 ? 3.352 -3.316 -38.024 1.00 82.75 98 HIS A N 1
ATOM 771 C CA . HIS A 1 98 ? 3.603 -4.379 -37.039 1.00 82.75 98 HIS A CA 1
ATOM 772 C C . HIS A 1 98 ? 3.961 -5.727 -37.677 1.00 82.75 98 HIS A C 1
ATOM 774 O O . HIS A 1 98 ? 4.533 -6.590 -37.007 1.00 82.75 98 HIS A O 1
ATOM 780 N N . HIS A 1 99 ? 3.622 -5.926 -38.950 1.00 79.06 99 HIS A N 1
ATOM 781 C CA . HIS A 1 99 ? 3.708 -7.218 -39.629 1.00 79.06 99 HIS A CA 1
ATOM 782 C C . HIS A 1 99 ? 4.855 -7.291 -40.644 1.00 79.06 99 HIS A C 1
ATOM 784 O O . HIS A 1 99 ? 4.814 -8.118 -41.557 1.00 79.06 99 HIS A O 1
ATOM 790 N N . LEU A 1 100 ? 5.906 -6.477 -40.482 1.00 84.94 100 LEU A N 1
ATOM 791 C CA . LEU A 1 100 ? 7.120 -6.571 -41.305 1.00 84.94 100 LEU A CA 1
ATOM 792 C C . LEU A 1 100 ? 8.151 -7.587 -40.775 1.00 84.94 100 LEU A C 1
ATOM 794 O O . LEU A 1 100 ? 9.228 -7.733 -41.360 1.00 84.94 100 LEU A O 1
ATOM 798 N N . ALA A 1 101 ? 7.824 -8.322 -39.713 1.00 84.50 101 ALA A N 1
ATOM 799 C CA . ALA A 1 101 ? 8.677 -9.377 -39.182 1.00 84.50 101 ALA A CA 1
ATOM 800 C C . ALA A 1 101 ? 8.656 -10.660 -40.038 1.00 84.50 101 ALA A C 1
ATOM 802 O O . ALA A 1 101 ? 7.648 -10.973 -40.672 1.00 84.50 101 ALA A O 1
ATOM 803 N N . ASN A 1 102 ? 9.741 -11.445 -39.997 1.00 83.69 102 ASN A N 1
ATOM 804 C CA . ASN A 1 102 ? 9.870 -12.767 -40.640 1.00 83.69 102 ASN A CA 1
ATOM 805 C C . ASN A 1 102 ? 9.868 -12.789 -42.184 1.00 83.69 102 ASN A C 1
ATOM 807 O O . ASN A 1 102 ? 9.608 -13.832 -42.789 1.00 83.69 102 ASN A O 1
ATOM 811 N N . HIS A 1 103 ? 10.203 -11.685 -42.858 1.00 82.62 103 HIS A N 1
ATOM 812 C CA . HIS A 1 103 ? 10.149 -11.597 -44.330 1.00 82.62 103 HIS A CA 1
ATOM 813 C C . HIS A 1 103 ? 11.499 -11.775 -45.032 1.00 82.62 103 HIS A C 1
ATOM 815 O O . HIS A 1 103 ? 11.575 -11.681 -46.259 1.00 82.62 103 HIS A O 1
ATOM 821 N N . SER A 1 104 ? 12.569 -12.084 -44.288 1.00 84.00 104 SER A N 1
ATOM 822 C CA . SER A 1 104 ? 13.943 -12.162 -44.817 1.00 84.00 104 SER A CA 1
ATOM 823 C C . SER A 1 104 ? 14.399 -10.873 -45.520 1.00 84.00 104 SER A C 1
ATOM 825 O O . SER A 1 104 ? 15.139 -10.946 -46.509 1.00 84.00 104 SER A O 1
ATOM 827 N N . LEU A 1 105 ? 13.925 -9.716 -45.053 1.00 85.19 105 LEU A N 1
ATOM 828 C CA . LEU A 1 105 ? 14.260 -8.421 -45.639 1.00 85.19 105 LEU A CA 1
ATOM 829 C C . LEU A 1 105 ? 15.717 -8.063 -45.347 1.00 85.19 105 LEU A C 1
ATOM 831 O O . LEU A 1 105 ? 16.216 -8.306 -44.250 1.00 85.19 105 LEU A O 1
ATOM 835 N N . VAL A 1 106 ? 16.386 -7.464 -46.329 1.00 87.62 106 VAL A N 1
ATOM 836 C CA . VAL A 1 106 ? 17.756 -6.946 -46.194 1.00 87.62 106 VAL A CA 1
ATOM 837 C C . VAL A 1 106 ? 17.756 -5.422 -46.164 1.00 87.62 106 VAL A C 1
ATOM 839 O O . VAL A 1 106 ? 16.912 -4.784 -46.795 1.00 87.62 106 VAL A O 1
ATOM 842 N N . THR A 1 107 ? 18.756 -4.836 -45.506 1.00 86.12 107 THR A N 1
ATOM 843 C CA . THR A 1 107 ? 18.895 -3.383 -45.329 1.00 86.12 107 THR A CA 1
ATOM 844 C C . THR A 1 107 ? 18.711 -2.577 -46.623 1.00 86.12 107 THR A C 1
ATOM 846 O O . THR A 1 107 ? 17.945 -1.623 -46.647 1.00 86.12 107 THR A O 1
ATOM 849 N N . ALA A 1 108 ? 19.340 -2.986 -47.731 1.00 84.06 108 ALA A N 1
ATOM 850 C CA . ALA A 1 108 ? 19.321 -2.241 -49.000 1.00 84.06 108 ALA A CA 1
ATOM 851 C C . ALA A 1 108 ? 17.949 -2.171 -49.708 1.00 84.06 108 ALA A C 1
ATOM 853 O O . ALA A 1 108 ? 17.817 -1.527 -50.753 1.00 84.06 108 ALA A O 1
ATOM 854 N N . ALA A 1 109 ? 16.950 -2.894 -49.206 1.00 81.94 109 ALA A N 1
ATOM 855 C CA . ALA A 1 109 ? 15.620 -2.961 -49.795 1.00 81.94 109 ALA A CA 1
ATOM 856 C C . ALA A 1 109 ? 14.555 -2.181 -49.029 1.00 81.94 109 ALA A C 1
ATOM 858 O O . ALA A 1 109 ? 13.454 -2.011 -49.554 1.00 81.94 109 ALA A O 1
ATOM 859 N N . ILE A 1 110 ? 14.880 -1.738 -47.818 1.00 87.00 110 ILE A N 1
ATOM 860 C CA . ILE A 1 110 ? 13.968 -1.036 -46.929 1.00 87.00 110 ILE A CA 1
ATOM 861 C C . ILE A 1 110 ? 14.244 0.460 -47.062 1.00 87.00 110 ILE A C 1
ATOM 863 O O . ILE A 1 110 ? 15.367 0.908 -46.851 1.00 87.00 110 ILE A O 1
ATOM 867 N N . ASP A 1 111 ? 13.205 1.221 -47.383 1.00 87.88 111 ASP A N 1
ATOM 868 C CA . ASP A 1 111 ? 13.216 2.680 -47.323 1.00 87.88 111 ASP A CA 1
ATOM 869 C C . ASP A 1 111 ? 11.939 3.140 -46.621 1.00 87.88 111 ASP A C 1
ATOM 871 O O . ASP A 1 111 ? 10.828 2.959 -47.125 1.00 87.88 111 ASP A O 1
ATOM 875 N N . LEU A 1 112 ? 12.109 3.688 -45.420 1.00 89.75 112 LEU A N 1
ATOM 876 C CA . LEU A 1 112 ? 11.023 4.150 -44.565 1.00 89.75 112 LEU A CA 1
ATOM 877 C C . LEU A 1 112 ? 10.867 5.673 -44.587 1.00 89.75 112 LEU A C 1
ATOM 879 O O . LEU A 1 112 ? 9.999 6.202 -43.894 1.00 89.75 112 LEU A O 1
ATOM 883 N N . SER A 1 113 ? 11.658 6.389 -45.393 1.00 88.12 113 SER A N 1
ATOM 884 C CA . SER A 1 113 ? 11.677 7.858 -45.406 1.00 88.12 113 SER A CA 1
ATOM 885 C C . SER A 1 113 ? 10.313 8.494 -45.713 1.00 88.12 113 SER A C 1
ATOM 887 O O . SER A 1 113 ? 10.026 9.609 -45.281 1.00 88.12 113 SER A O 1
ATOM 889 N N . LEU A 1 114 ? 9.446 7.763 -46.417 1.00 85.38 114 LEU A N 1
ATOM 890 C CA . LEU A 1 114 ? 8.116 8.208 -46.833 1.00 85.38 114 LEU A CA 1
ATOM 891 C C . LEU A 1 114 ? 7.035 8.077 -45.738 1.00 85.38 114 LEU A C 1
ATOM 893 O O . LEU A 1 114 ? 5.955 8.649 -45.885 1.00 85.38 114 LEU A O 1
ATOM 897 N N . PHE A 1 115 ? 7.288 7.345 -44.647 1.00 88.12 115 PHE A N 1
ATOM 898 C CA . PHE A 1 115 ? 6.285 7.014 -43.619 1.00 88.12 115 PHE A CA 1
ATOM 899 C C . PHE A 1 115 ? 6.345 7.966 -42.414 1.00 88.12 115 PHE A C 1
ATOM 901 O O . PHE A 1 115 ? 6.416 7.548 -41.265 1.00 88.12 115 PHE A O 1
ATOM 908 N N . THR A 1 116 ? 6.320 9.276 -42.654 1.00 88.38 116 THR A N 1
ATOM 909 C CA . THR A 1 116 ? 6.620 10.309 -41.638 1.00 88.38 116 THR A CA 1
ATOM 910 C C . THR A 1 116 ? 5.700 10.327 -40.403 1.00 88.38 116 THR A C 1
ATOM 912 O O . THR A 1 116 ? 6.112 10.814 -39.349 1.00 88.38 116 THR A O 1
ATOM 915 N N . SER A 1 117 ? 4.483 9.775 -40.493 1.00 88.12 117 SER A N 1
ATOM 916 C CA . SER A 1 117 ? 3.520 9.684 -39.376 1.00 88.12 117 SER A CA 1
ATOM 917 C C . SER A 1 117 ? 3.628 8.398 -38.546 1.00 88.12 117 SER A C 1
ATOM 919 O O . SER A 1 117 ? 2.771 8.141 -37.694 1.00 88.12 117 SER A O 1
ATOM 921 N N . LEU A 1 118 ? 4.633 7.564 -38.806 1.00 90.56 118 LEU A N 1
ATOM 922 C CA . LEU A 1 118 ? 4.760 6.251 -38.191 1.00 90.56 118 LEU A CA 1
ATOM 923 C C . LEU A 1 118 ? 5.151 6.368 -36.709 1.00 90.56 118 LEU A C 1
ATOM 925 O O . LEU A 1 118 ? 6.085 7.083 -36.355 1.00 90.56 118 LEU A O 1
ATOM 929 N N . THR A 1 119 ? 4.416 5.661 -35.851 1.00 91.31 119 THR A N 1
ATOM 930 C CA . THR A 1 119 ? 4.586 5.612 -34.393 1.00 91.31 119 THR A CA 1
ATOM 931 C C . THR A 1 119 ? 5.081 4.253 -33.899 1.00 91.31 119 THR A C 1
ATOM 933 O O . THR A 1 119 ? 5.805 4.212 -32.910 1.00 91.31 119 THR A O 1
ATOM 936 N N . HIS A 1 120 ? 4.744 3.150 -34.576 1.00 93.00 120 HIS A N 1
ATOM 937 C CA . HIS A 1 120 ? 5.177 1.797 -34.197 1.00 93.00 120 HIS A CA 1
ATOM 938 C C . HIS A 1 120 ? 5.693 1.018 -35.407 1.00 93.00 120 HIS A C 1
ATOM 940 O O . HIS A 1 120 ? 4.958 0.837 -36.382 1.00 93.00 120 HIS A O 1
ATOM 946 N N . LEU A 1 121 ? 6.935 0.538 -35.333 1.00 93.81 121 LEU A N 1
ATOM 947 C CA . LEU A 1 121 ? 7.605 -0.220 -36.389 1.00 93.81 121 LEU A CA 1
ATOM 948 C C . LEU A 1 121 ? 8.157 -1.537 -35.844 1.00 93.81 121 LEU A C 1
ATOM 950 O O . LEU A 1 121 ? 8.944 -1.522 -34.901 1.00 93.81 121 LEU A O 1
ATOM 954 N N . ASN A 1 122 ? 7.805 -2.652 -36.480 1.00 92.88 122 ASN A N 1
ATOM 955 C CA . ASN A 1 122 ? 8.343 -3.970 -36.171 1.00 92.88 122 ASN A CA 1
ATOM 956 C C . ASN A 1 122 ? 9.025 -4.597 -37.390 1.00 92.88 122 ASN A C 1
ATOM 958 O O . ASN A 1 122 ? 8.357 -5.043 -38.320 1.00 92.88 122 ASN A O 1
ATOM 962 N N . LEU A 1 123 ? 10.351 -4.669 -37.350 1.00 93.25 123 LEU A N 1
ATOM 963 C CA . LEU A 1 123 ? 11.229 -5.274 -38.351 1.00 93.25 123 LEU A CA 1
ATOM 964 C C . LEU A 1 123 ? 11.951 -6.523 -37.814 1.00 93.25 123 LEU A C 1
ATOM 966 O O . LEU A 1 123 ? 12.971 -6.930 -38.379 1.00 93.25 123 LEU A O 1
ATOM 970 N N . ALA A 1 124 ? 11.444 -7.131 -36.742 1.00 92.94 124 ALA A N 1
ATOM 971 C CA . ALA A 1 124 ? 12.073 -8.279 -36.102 1.00 92.94 124 ALA A CA 1
ATOM 972 C C . ALA A 1 124 ? 12.240 -9.493 -37.034 1.00 92.94 124 ALA A C 1
ATOM 974 O O . ALA A 1 124 ? 11.500 -9.650 -38.008 1.00 92.94 124 ALA A O 1
ATOM 975 N N . HIS A 1 125 ? 13.176 -10.392 -36.725 1.00 91.56 125 HIS A N 1
ATOM 976 C CA . HIS A 1 125 ? 13.380 -11.641 -37.476 1.00 91.56 125 HIS A CA 1
ATOM 977 C C . HIS A 1 125 ? 13.613 -11.411 -38.984 1.00 91.56 125 HIS A C 1
ATOM 979 O O . HIS A 1 125 ? 12.963 -12.011 -39.850 1.00 91.56 125 HIS A O 1
ATOM 985 N N . ASN A 1 126 ? 14.514 -10.492 -39.324 1.00 91.12 126 ASN A N 1
ATOM 986 C CA . ASN A 1 126 ? 14.906 -10.198 -40.704 1.00 91.12 126 ASN A CA 1
ATOM 987 C C . ASN A 1 126 ? 16.430 -10.356 -40.877 1.00 91.12 126 ASN A C 1
ATOM 989 O O . ASN A 1 126 ? 17.119 -10.958 -40.059 1.00 91.12 126 ASN A O 1
ATOM 993 N N . ALA A 1 127 ? 16.975 -9.899 -42.004 1.00 90.38 127 ALA A N 1
ATOM 994 C CA . ALA A 1 127 ? 18.403 -9.951 -42.309 1.00 90.38 127 ALA A CA 1
ATOM 995 C C . ALA A 1 127 ? 18.999 -8.536 -42.420 1.00 90.38 127 ALA A C 1
ATOM 997 O O . ALA A 1 127 ? 19.810 -8.263 -43.309 1.00 90.38 127 ALA A O 1
ATOM 998 N N . ILE A 1 128 ? 18.562 -7.625 -41.545 1.00 91.38 128 ILE A N 1
ATOM 999 C CA . ILE A 1 128 ? 19.030 -6.236 -41.492 1.00 91.38 128 ILE A CA 1
ATOM 1000 C C . ILE A 1 128 ? 20.424 -6.206 -40.865 1.00 91.38 128 ILE A C 1
ATOM 1002 O O . ILE A 1 128 ? 20.630 -6.790 -39.808 1.00 91.38 128 ILE A O 1
ATOM 1006 N N . THR A 1 129 ? 21.373 -5.533 -41.514 1.00 90.81 129 THR A N 1
ATOM 1007 C CA . THR A 1 129 ? 22.771 -5.414 -41.062 1.00 90.81 129 THR A CA 1
ATOM 1008 C C . THR A 1 129 ? 23.142 -4.014 -40.576 1.00 90.81 129 THR A C 1
ATOM 1010 O O . THR A 1 129 ? 24.093 -3.862 -39.817 1.00 90.81 129 THR A O 1
ATOM 1013 N N . ASP A 1 130 ? 22.401 -2.995 -41.014 1.00 88.88 130 ASP A N 1
ATOM 1014 C CA . ASP A 1 130 ? 22.600 -1.586 -40.658 1.00 88.88 130 ASP A CA 1
ATOM 1015 C C . ASP A 1 130 ? 21.245 -0.852 -40.624 1.00 88.88 130 ASP A C 1
ATOM 1017 O O . ASP A 1 1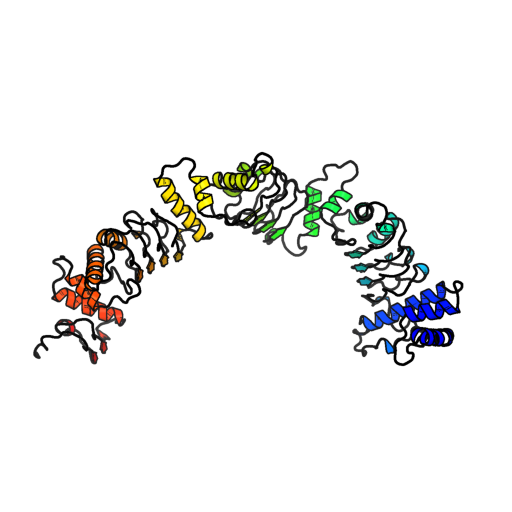30 ? 20.345 -1.155 -41.418 1.00 88.88 130 ASP A O 1
ATOM 1021 N N . LEU A 1 131 ? 21.111 0.094 -39.690 1.00 89.62 131 LEU A N 1
ATOM 1022 C CA . LEU A 1 131 ? 19.931 0.925 -39.453 1.00 89.62 131 LEU A CA 1
ATOM 1023 C C . LEU A 1 131 ? 19.997 2.288 -40.159 1.00 89.62 131 LEU A C 1
ATOM 1025 O O . LEU A 1 131 ? 18.951 2.871 -40.450 1.00 89.62 131 LEU A O 1
ATOM 1029 N N . LEU A 1 132 ? 21.197 2.803 -40.453 1.00 88.00 132 LEU A N 1
ATOM 1030 C CA . LEU A 1 132 ? 21.387 4.115 -41.082 1.00 88.00 132 LEU A CA 1
ATOM 1031 C C . LEU A 1 132 ? 20.639 4.279 -42.420 1.00 88.00 132 LEU A C 1
ATOM 1033 O O . LEU A 1 132 ? 19.936 5.283 -42.581 1.00 88.00 132 LEU A O 1
ATOM 1037 N N . PRO A 1 133 ? 20.728 3.337 -43.379 1.00 88.50 133 PRO A N 1
ATOM 1038 C CA . PRO A 1 133 ? 20.129 3.514 -44.703 1.00 88.50 133 PRO A CA 1
ATOM 1039 C C . PRO A 1 133 ? 18.625 3.200 -44.746 1.00 88.50 133 PRO A C 1
ATOM 1041 O O . PRO A 1 133 ? 18.024 3.322 -45.806 1.00 88.50 133 PRO A O 1
ATOM 1044 N N . LEU A 1 134 ? 17.998 2.828 -43.623 1.00 89.06 134 LEU A N 1
ATOM 1045 C CA . LEU A 1 134 ? 16.570 2.486 -43.578 1.00 89.06 134 LEU A CA 1
ATOM 1046 C C . LEU A 1 134 ? 15.645 3.712 -43.680 1.00 89.06 134 LEU A C 1
ATOM 1048 O O . LEU A 1 134 ? 14.431 3.555 -43.759 1.00 89.06 134 LEU A O 1
ATOM 1052 N N . GLY A 1 135 ? 16.183 4.936 -43.623 1.00 88.69 135 GLY A N 1
ATOM 1053 C CA . GLY A 1 135 ? 15.384 6.167 -43.651 1.00 88.69 135 GLY A CA 1
ATOM 1054 C C . GLY A 1 135 ? 14.714 6.520 -42.316 1.00 88.69 135 GLY A C 1
ATOM 1055 O O . GLY A 1 135 ? 13.841 7.385 -42.284 1.00 88.69 135 GLY A O 1
ATOM 1056 N N . LEU A 1 136 ? 15.140 5.904 -41.203 1.00 90.94 136 LEU A N 1
ATOM 1057 C CA . LEU A 1 136 ? 14.548 6.106 -39.871 1.00 90.94 136 LEU A CA 1
ATOM 1058 C C . LEU A 1 136 ? 14.562 7.574 -39.415 1.00 90.94 136 LEU A C 1
ATOM 1060 O O . LEU A 1 136 ? 13.640 8.002 -38.734 1.00 90.94 136 LEU A O 1
ATOM 1064 N N . ARG A 1 137 ? 15.542 8.380 -39.845 1.00 90.44 137 ARG A N 1
ATOM 1065 C CA . ARG A 1 137 ? 15.654 9.806 -39.473 1.00 90.44 137 ARG A CA 1
ATOM 1066 C C . ARG A 1 137 ? 14.433 10.653 -39.869 1.00 90.44 137 ARG A C 1
ATOM 1068 O O . ARG A 1 137 ? 14.199 11.707 -39.285 1.00 90.44 137 ARG A O 1
ATOM 1075 N N . ALA A 1 138 ? 13.650 10.215 -40.856 1.00 90.25 138 ALA A N 1
ATOM 1076 C CA . ALA A 1 138 ? 12.425 10.905 -41.267 1.00 90.25 138 ALA A CA 1
ATOM 1077 C C . ALA A 1 138 ? 11.239 10.662 -40.307 1.00 90.25 138 ALA A C 1
ATOM 1079 O O . ALA A 1 138 ? 10.240 11.379 -40.365 1.00 90.25 138 ALA A O 1
ATOM 1080 N N . LEU A 1 139 ? 11.332 9.667 -39.417 1.00 91.94 139 LEU A N 1
ATOM 1081 C CA . LEU A 1 139 ? 10.231 9.175 -38.584 1.00 91.94 139 LEU A CA 1
ATOM 1082 C C . LEU A 1 139 ? 10.128 9.932 -37.251 1.00 91.94 139 LEU A C 1
ATOM 1084 O O . LEU A 1 139 ? 10.293 9.373 -36.170 1.00 91.94 139 LEU A O 1
ATOM 1088 N N . GLN A 1 140 ? 9.824 11.226 -37.316 1.00 91.00 140 GLN A N 1
ATOM 1089 C CA . GLN A 1 140 ? 9.814 12.122 -36.147 1.00 91.00 140 GLN A CA 1
ATOM 1090 C C . GLN A 1 140 ? 8.756 11.767 -35.078 1.00 91.00 140 GLN A C 1
ATOM 1092 O O . GLN A 1 140 ? 8.858 12.212 -33.935 1.00 91.00 140 GLN A O 1
ATOM 1097 N N . SER A 1 141 ? 7.758 10.950 -35.435 1.00 91.44 141 SER A N 1
ATOM 1098 C CA . SER A 1 141 ? 6.688 10.488 -34.535 1.00 91.44 141 SER A CA 1
ATOM 1099 C C . SER A 1 141 ? 6.895 9.068 -33.990 1.00 91.44 141 SER A C 1
ATOM 1101 O O . SER A 1 141 ? 6.008 8.556 -33.307 1.00 91.44 141 SER A O 1
ATOM 1103 N N . LEU A 1 142 ? 8.031 8.419 -34.283 1.00 93.31 142 LEU A N 1
ATOM 1104 C CA . LEU A 1 142 ? 8.274 7.025 -33.907 1.00 93.31 142 LEU A CA 1
ATOM 1105 C C . LEU A 1 142 ? 8.421 6.878 -32.391 1.00 93.31 142 LEU A C 1
ATOM 1107 O O . LEU A 1 142 ? 9.290 7.504 -31.793 1.00 93.31 142 LEU A O 1
ATOM 1111 N N . VAL A 1 143 ? 7.593 6.022 -31.794 1.00 92.38 143 VAL A N 1
ATOM 1112 C CA . VAL A 1 143 ? 7.553 5.716 -30.355 1.00 92.38 143 VAL A CA 1
ATOM 1113 C C . VAL A 1 143 ? 8.190 4.356 -30.073 1.00 92.38 143 VAL A C 1
ATOM 1115 O O . VAL A 1 143 ? 8.963 4.227 -29.125 1.00 92.38 143 VAL A O 1
ATOM 1118 N N . VAL A 1 144 ? 7.906 3.354 -30.910 1.00 93.50 144 VAL A N 1
ATOM 1119 C CA . VAL A 1 144 ? 8.397 1.978 -30.744 1.00 93.50 144 VAL A CA 1
ATOM 1120 C C . VAL A 1 144 ? 9.118 1.515 -32.006 1.00 93.50 144 VAL A C 1
ATOM 1122 O O . VAL A 1 144 ? 8.538 1.536 -33.094 1.00 93.50 144 VAL A O 1
ATOM 1125 N N . LEU A 1 145 ? 10.364 1.067 -31.843 1.00 95.06 145 LEU A N 1
ATOM 1126 C CA . LEU A 1 145 ? 11.178 0.446 -32.886 1.00 95.06 145 LEU A CA 1
ATOM 1127 C C . LEU A 1 145 ? 11.622 -0.950 -32.446 1.00 95.06 145 LEU A C 1
ATOM 1129 O O . LEU A 1 145 ? 12.472 -1.089 -31.570 1.00 95.06 145 LEU A O 1
ATOM 1133 N N . ASP A 1 146 ? 11.090 -1.981 -33.086 1.00 94.12 146 ASP A N 1
ATOM 1134 C CA . ASP A 1 146 ? 11.539 -3.351 -32.876 1.00 94.12 146 ASP A CA 1
ATOM 1135 C C . ASP A 1 146 ? 12.399 -3.822 -34.057 1.00 94.12 146 ASP A C 1
ATOM 1137 O O . ASP A 1 146 ? 11.923 -3.903 -35.190 1.00 94.12 146 ASP A O 1
ATOM 1141 N N . VAL A 1 147 ? 13.676 -4.101 -33.796 1.00 93.62 147 VAL A N 1
ATOM 1142 C CA . VAL A 1 147 ? 14.646 -4.652 -34.755 1.00 93.62 147 VAL A CA 1
ATOM 1143 C C . VAL A 1 147 ? 15.364 -5.879 -34.173 1.00 93.62 147 VAL A C 1
ATOM 1145 O O . VAL A 1 147 ? 16.475 -6.206 -34.596 1.00 93.62 147 VAL A O 1
ATOM 1148 N N . HIS A 1 148 ? 14.747 -6.579 -33.214 1.00 93.00 148 HIS A N 1
ATOM 1149 C CA . HIS A 1 148 ? 15.361 -7.763 -32.608 1.00 93.00 148 HIS A CA 1
ATOM 1150 C C . HIS A 1 148 ? 15.507 -8.933 -33.593 1.00 93.00 148 HIS A C 1
ATOM 1152 O O . HIS A 1 148 ? 14.812 -8.985 -34.610 1.00 93.00 148 HIS A O 1
ATOM 1158 N N . ASP A 1 149 ? 16.414 -9.862 -33.293 1.00 92.25 149 ASP A N 1
ATOM 1159 C CA . ASP A 1 149 ? 16.730 -11.027 -34.137 1.00 92.25 149 ASP A CA 1
ATOM 1160 C C . ASP A 1 149 ? 17.007 -10.624 -35.598 1.00 92.25 149 ASP A C 1
ATOM 1162 O O . ASP A 1 149 ? 16.270 -10.920 -36.544 1.00 92.25 149 ASP A O 1
ATOM 1166 N N . ASN A 1 150 ? 18.056 -9.824 -35.762 1.00 93.31 150 ASN A N 1
ATOM 1167 C CA . ASN A 1 150 ? 18.569 -9.362 -37.047 1.00 93.31 150 ASN A CA 1
ATOM 1168 C C . ASN A 1 150 ? 20.097 -9.571 -37.074 1.00 93.31 150 ASN A C 1
ATOM 1170 O O . ASN A 1 150 ? 20.674 -10.285 -36.258 1.00 93.31 150 ASN A O 1
ATOM 1174 N N . ARG A 1 151 ? 20.793 -8.999 -38.059 1.00 92.31 151 ARG A N 1
ATOM 1175 C CA . ARG A 1 151 ? 22.251 -9.130 -38.223 1.00 92.31 151 ARG A CA 1
ATOM 1176 C C . ARG A 1 151 ? 22.962 -7.792 -38.062 1.00 92.31 151 ARG A C 1
ATOM 1178 O O . ARG A 1 151 ? 23.970 -7.559 -38.727 1.00 92.31 151 ARG A O 1
ATOM 1185 N N . VAL A 1 152 ? 22.411 -6.900 -37.240 1.00 90.88 152 VAL A N 1
ATOM 1186 C CA . VAL A 1 152 ? 22.948 -5.553 -37.049 1.00 90.88 152 VAL A CA 1
ATOM 1187 C C . VAL A 1 152 ? 24.319 -5.649 -36.382 1.00 90.88 152 VAL A C 1
ATOM 1189 O O . VAL A 1 152 ? 24.421 -6.087 -35.239 1.00 90.88 152 VAL A O 1
ATOM 1192 N N . ASP A 1 153 ? 25.362 -5.244 -37.106 1.00 86.56 153 ASP A N 1
ATOM 1193 C CA . ASP A 1 153 ? 26.769 -5.284 -36.661 1.00 86.56 153 ASP A CA 1
ATOM 1194 C C . ASP A 1 153 ? 27.485 -3.936 -36.882 1.00 86.56 153 ASP A C 1
ATOM 1196 O O . ASP A 1 153 ? 28.711 -3.837 -36.923 1.00 86.56 153 ASP A O 1
ATOM 1200 N N . CYS A 1 154 ? 26.710 -2.865 -37.058 1.00 82.19 154 CYS A N 1
ATOM 1201 C CA . CYS A 1 154 ? 27.241 -1.512 -37.180 1.00 82.19 154 CYS A CA 1
ATOM 1202 C C . CYS A 1 154 ? 27.782 -0.979 -35.837 1.00 82.19 154 CYS A C 1
ATOM 1204 O O . CYS A 1 154 ? 27.650 -1.609 -34.779 1.00 82.19 154 CYS A O 1
ATOM 1206 N N . SER A 1 155 ? 28.448 0.179 -35.868 1.00 86.12 155 SER A N 1
ATOM 1207 C CA . SER A 1 155 ? 28.996 0.780 -34.650 1.00 86.12 155 SER A CA 1
ATOM 1208 C C . SER A 1 155 ? 27.876 1.248 -33.717 1.00 86.12 155 SER A C 1
ATOM 1210 O O . SER A 1 155 ? 26.867 1.807 -34.148 1.00 86.12 155 SER A O 1
ATOM 1212 N N . ILE A 1 156 ? 28.087 1.124 -32.405 1.00 85.88 156 ILE A N 1
ATOM 1213 C CA . ILE A 1 156 ? 27.165 1.645 -31.383 1.00 85.88 156 ILE A CA 1
ATOM 1214 C C . ILE A 1 156 ? 26.934 3.153 -31.555 1.00 85.88 156 ILE A C 1
ATOM 1216 O O . ILE A 1 156 ? 25.821 3.633 -31.353 1.00 85.88 156 ILE A O 1
ATOM 1220 N N . THR A 1 157 ? 27.955 3.901 -31.980 1.00 85.75 157 THR A N 1
ATOM 1221 C CA . THR A 1 157 ? 27.841 5.343 -32.254 1.00 85.75 157 THR A CA 1
ATOM 1222 C C . THR A 1 157 ? 26.902 5.653 -33.420 1.00 85.75 157 THR A C 1
ATOM 1224 O O . THR A 1 157 ? 26.218 6.674 -33.405 1.00 85.75 157 THR A O 1
ATOM 1227 N N . GLU A 1 158 ? 26.829 4.773 -34.416 1.00 86.94 158 GLU A N 1
ATOM 1228 C CA . GLU A 1 158 ? 25.947 4.932 -35.574 1.00 86.94 158 GLU A CA 1
ATOM 1229 C C . GLU A 1 158 ? 24.491 4.683 -35.181 1.00 86.94 158 GLU A C 1
ATOM 1231 O O . GLU A 1 158 ? 23.613 5.476 -35.526 1.00 86.94 158 GLU A O 1
ATOM 1236 N N . VAL A 1 159 ? 24.239 3.641 -34.381 1.00 88.06 159 VAL A N 1
ATOM 1237 C CA . VAL A 1 159 ? 22.909 3.383 -33.809 1.00 88.06 159 VAL A CA 1
ATOM 1238 C C . VAL A 1 159 ? 22.491 4.509 -32.867 1.00 88.06 159 VAL A C 1
ATOM 1240 O O . VAL A 1 159 ? 21.360 4.981 -32.960 1.00 88.06 159 VAL A O 1
ATOM 1243 N N . ALA A 1 160 ? 23.399 5.004 -32.021 1.00 87.50 160 ALA A N 1
ATOM 1244 C CA . ALA A 1 160 ? 23.134 6.144 -31.148 1.00 87.50 160 ALA A CA 1
ATOM 1245 C C . ALA A 1 160 ? 22.715 7.387 -31.946 1.00 87.50 160 ALA A C 1
ATOM 1247 O O . ALA A 1 160 ? 21.716 8.012 -31.607 1.00 87.50 160 ALA A O 1
ATOM 1248 N N . ALA A 1 161 ? 23.400 7.696 -33.052 1.00 87.75 161 ALA A N 1
ATOM 1249 C CA . ALA A 1 161 ? 23.046 8.822 -33.916 1.00 87.75 161 ALA A CA 1
ATOM 1250 C C . ALA A 1 161 ? 21.654 8.672 -34.560 1.00 87.75 161 ALA A C 1
ATOM 1252 O O . ALA A 1 161 ? 20.931 9.656 -34.720 1.00 87.75 161 ALA A O 1
ATOM 1253 N N . VAL A 1 162 ? 21.252 7.449 -34.928 1.00 88.38 162 VAL A N 1
ATOM 1254 C CA . VAL A 1 162 ? 19.886 7.181 -35.411 1.00 88.38 162 VAL A CA 1
ATOM 1255 C C . VAL A 1 162 ? 18.874 7.377 -34.286 1.00 88.38 162 VAL A C 1
ATOM 1257 O O . VAL A 1 162 ? 17.858 8.037 -34.486 1.00 88.38 162 VAL A O 1
ATOM 1260 N N . VAL A 1 163 ? 19.152 6.845 -33.100 1.00 88.81 163 VAL A N 1
ATOM 1261 C CA . VAL A 1 163 ? 18.256 6.951 -31.947 1.00 88.81 163 VAL A CA 1
ATOM 1262 C C . VAL A 1 163 ? 18.102 8.403 -31.491 1.00 88.81 163 VAL A C 1
ATOM 1264 O O . VAL A 1 163 ? 16.974 8.812 -31.222 1.00 88.81 163 VAL A O 1
ATOM 1267 N N . ASP A 1 164 ? 19.174 9.196 -31.447 1.00 87.56 164 ASP A N 1
ATOM 1268 C CA . ASP A 1 164 ? 19.122 10.625 -31.103 1.00 87.56 164 ASP A CA 1
ATOM 1269 C C . ASP A 1 164 ? 18.266 11.416 -32.106 1.00 87.56 164 ASP A C 1
ATOM 1271 O O . ASP A 1 164 ? 17.447 12.230 -31.692 1.00 87.56 164 ASP A O 1
ATOM 1275 N N . SER A 1 165 ? 18.301 11.066 -33.399 1.00 88.00 165 SER A N 1
ATOM 1276 C CA . SER A 1 165 ? 17.469 11.717 -34.429 1.00 88.00 165 SER A CA 1
ATOM 1277 C C . SER A 1 165 ? 15.947 11.503 -34.296 1.00 88.00 165 SER A C 1
ATOM 1279 O O . SER A 1 165 ? 15.177 12.088 -35.063 1.00 88.00 165 SER A O 1
ATOM 1281 N N . LEU A 1 166 ? 15.502 10.668 -33.346 1.00 89.56 166 LEU A N 1
ATOM 1282 C CA . LEU A 1 166 ? 14.101 10.302 -33.114 1.00 89.56 166 LEU A CA 1
ATOM 1283 C C . LEU A 1 166 ? 13.577 10.923 -31.799 1.00 89.56 166 LEU A C 1
ATOM 1285 O O . LEU A 1 166 ? 13.715 10.325 -30.732 1.00 89.56 166 LEU A O 1
ATOM 1289 N N . PRO A 1 167 ? 12.920 12.092 -31.806 1.00 86.50 167 PRO A N 1
ATOM 1290 C CA . PRO A 1 167 ? 12.572 12.820 -30.576 1.00 86.50 167 PRO A CA 1
ATOM 1291 C C . PRO A 1 167 ? 11.392 12.230 -29.780 1.00 86.50 167 PRO A C 1
ATOM 1293 O O . PRO A 1 167 ? 11.100 12.686 -28.668 1.00 86.50 167 PRO A O 1
ATOM 1296 N N . ALA A 1 168 ? 10.664 11.264 -30.343 1.00 88.38 168 ALA A N 1
ATOM 1297 C CA . ALA A 1 168 ? 9.500 10.628 -29.722 1.00 88.38 168 ALA A CA 1
ATOM 1298 C C . ALA A 1 168 ? 9.756 9.187 -29.252 1.00 88.38 168 ALA A C 1
ATOM 1300 O O . ALA A 1 168 ? 8.869 8.604 -28.636 1.00 88.38 168 ALA A O 1
ATOM 1301 N N . LEU A 1 169 ? 10.945 8.625 -29.506 1.00 90.06 169 LEU A N 1
ATOM 1302 C CA . LEU A 1 169 ? 11.195 7.203 -29.282 1.00 90.06 169 LEU A CA 1
ATOM 1303 C C . LEU A 1 169 ? 11.241 6.869 -27.788 1.00 90.06 169 LEU A C 1
ATOM 1305 O O . LEU A 1 169 ? 12.070 7.396 -27.041 1.00 90.06 169 LEU A O 1
ATOM 1309 N N . GLU A 1 170 ? 10.386 5.935 -27.385 1.00 89.81 170 GLU A N 1
ATOM 1310 C CA . GLU A 1 170 ? 10.273 5.435 -26.016 1.00 89.81 170 GLU A CA 1
ATOM 1311 C C . GLU A 1 170 ? 10.830 4.019 -25.861 1.00 89.81 170 GLU A C 1
ATOM 1313 O O . GLU A 1 170 ? 11.348 3.681 -24.797 1.00 89.81 170 GLU A O 1
ATOM 1318 N N . CYS A 1 171 ? 10.769 3.197 -26.909 1.00 90.94 171 CYS A N 1
ATOM 1319 C CA . CYS A 1 171 ? 11.196 1.804 -26.860 1.00 90.94 171 CYS A CA 1
ATOM 1320 C C . CYS A 1 171 ? 12.005 1.427 -28.101 1.00 90.94 171 CYS A C 1
ATOM 1322 O O . CYS A 1 171 ? 11.568 1.670 -29.230 1.00 90.94 171 CYS A O 1
ATOM 1324 N N . ILE A 1 172 ? 13.162 0.802 -27.880 1.00 92.56 172 ILE A N 1
ATOM 1325 C CA . ILE A 1 172 ? 13.939 0.134 -28.920 1.00 92.56 172 ILE A CA 1
ATOM 1326 C C . ILE A 1 172 ? 14.303 -1.287 -28.484 1.00 92.56 172 ILE A C 1
ATOM 1328 O O . ILE A 1 172 ? 14.760 -1.494 -27.359 1.00 92.56 172 ILE A O 1
ATOM 1332 N N . ALA A 1 173 ? 14.108 -2.260 -29.372 1.00 91.94 173 ALA A N 1
ATOM 1333 C CA . ALA A 1 173 ? 14.555 -3.636 -29.172 1.00 91.94 173 ALA A CA 1
ATOM 1334 C C . ALA A 1 173 ? 15.656 -3.985 -30.183 1.00 91.94 173 ALA A C 1
ATOM 1336 O O . ALA A 1 173 ? 15.432 -3.915 -31.389 1.00 91.94 173 ALA A O 1
ATOM 1337 N N . LEU A 1 174 ? 16.837 -4.333 -29.673 1.00 90.81 174 LEU A N 1
ATOM 1338 C CA . LEU A 1 174 ? 18.063 -4.668 -30.403 1.00 90.81 174 LEU A CA 1
ATOM 1339 C C . LEU A 1 174 ? 18.619 -6.048 -30.014 1.00 90.81 174 LEU A C 1
ATOM 1341 O O . LEU A 1 174 ? 19.630 -6.457 -30.581 1.00 90.81 174 LEU A O 1
ATOM 1345 N N . ARG A 1 175 ? 17.984 -6.772 -29.082 1.00 89.25 175 ARG A N 1
ATOM 1346 C CA . ARG A 1 175 ? 18.388 -8.120 -28.655 1.00 89.25 175 ARG A CA 1
ATOM 1347 C C . ARG A 1 175 ? 18.546 -9.063 -29.846 1.00 89.25 175 ARG A C 1
ATOM 1349 O O . ARG A 1 175 ? 17.929 -8.864 -30.896 1.00 89.25 175 ARG A O 1
ATOM 1356 N N . ASP A 1 176 ? 19.363 -10.091 -29.662 1.00 88.88 176 ASP A N 1
ATOM 1357 C CA . ASP A 1 176 ? 19.657 -11.084 -30.697 1.00 88.88 176 ASP A CA 1
ATOM 1358 C C . ASP A 1 176 ? 20.221 -10.430 -31.979 1.00 88.88 176 ASP A C 1
ATOM 1360 O O . ASP A 1 176 ? 19.875 -10.785 -33.102 1.00 88.88 176 ASP A O 1
ATOM 1364 N N . ASN A 1 177 ? 21.076 -9.415 -31.808 1.00 89.56 177 ASN A N 1
ATOM 1365 C CA . ASN A 1 177 ? 21.880 -8.829 -32.876 1.00 89.56 177 ASN A CA 1
ATOM 1366 C C . ASN A 1 177 ? 23.363 -8.818 -32.471 1.00 89.56 177 ASN A C 1
ATOM 1368 O O . ASN A 1 177 ? 23.669 -8.515 -31.313 1.00 89.56 177 ASN A O 1
ATOM 1372 N N . PRO A 1 178 ? 24.297 -8.999 -33.427 1.00 88.50 178 PRO A N 1
ATOM 1373 C CA . PRO A 1 178 ? 25.740 -8.944 -33.171 1.00 88.50 178 PRO A CA 1
ATOM 1374 C C . PRO A 1 178 ? 26.219 -7.692 -32.419 1.00 88.50 178 PRO A C 1
ATOM 1376 O O . PRO A 1 178 ? 27.157 -7.767 -31.628 1.00 88.50 178 PRO A O 1
ATOM 1379 N N . ILE A 1 179 ? 25.560 -6.544 -32.619 1.00 86.00 179 ILE A N 1
ATOM 1380 C CA . ILE A 1 179 ? 25.858 -5.293 -31.909 1.00 86.00 179 ILE A CA 1
ATOM 1381 C C . ILE A 1 179 ? 25.686 -5.398 -30.382 1.00 86.00 179 ILE A C 1
ATOM 1383 O O . ILE A 1 179 ? 26.406 -4.714 -29.654 1.00 86.00 179 ILE A O 1
ATOM 1387 N N . MET A 1 180 ? 24.787 -6.265 -29.899 1.00 80.75 180 MET A N 1
ATOM 1388 C CA . MET A 1 180 ? 24.515 -6.485 -28.470 1.00 80.75 180 MET A CA 1
ATOM 1389 C C . MET A 1 180 ? 25.254 -7.705 -27.887 1.00 80.75 180 MET A C 1
ATOM 1391 O O . MET A 1 180 ? 25.405 -7.788 -26.669 1.00 80.75 180 MET A O 1
ATOM 1395 N N . ASP A 1 181 ? 25.759 -8.613 -28.733 1.00 72.94 181 ASP A N 1
ATOM 1396 C CA . ASP A 1 181 ? 26.403 -9.883 -28.337 1.00 72.94 181 ASP A CA 1
ATOM 1397 C C . ASP A 1 181 ? 27.941 -9.819 -28.227 1.00 72.94 181 ASP A C 1
ATOM 1399 O O . ASP A 1 181 ? 28.611 -10.833 -28.004 1.00 72.94 181 ASP A O 1
ATOM 1403 N N . LYS A 1 182 ? 28.539 -8.627 -28.354 1.00 66.62 182 LYS A N 1
ATOM 1404 C CA . LYS A 1 182 ? 29.968 -8.415 -28.050 1.00 66.62 182 LYS A CA 1
ATOM 1405 C C . LYS A 1 182 ? 30.229 -8.771 -26.570 1.00 66.62 182 LYS A C 1
ATOM 1407 O O . LYS A 1 182 ? 29.332 -8.585 -25.749 1.00 66.62 182 LYS A O 1
ATOM 1412 N N . PRO A 1 183 ? 31.408 -9.323 -26.202 1.00 51.56 183 PRO A N 1
ATOM 1413 C CA . PRO A 1 183 ? 31.648 -9.875 -24.864 1.00 51.56 183 PRO A CA 1
ATOM 1414 C C . PRO A 1 183 ? 31.268 -8.870 -23.766 1.00 51.56 183 PRO A C 1
ATOM 1416 O O . PRO A 1 183 ? 31.902 -7.828 -23.631 1.00 51.56 183 PRO A O 1
ATOM 1419 N N . GLY A 1 184 ? 30.206 -9.205 -23.020 1.00 53.69 184 GLY A N 1
ATOM 1420 C CA . GLY A 1 184 ? 29.537 -8.332 -22.053 1.00 53.69 184 GLY A CA 1
ATOM 1421 C C . GLY A 1 184 ? 28.190 -7.796 -22.560 1.00 53.69 184 GLY A C 1
ATOM 1422 O O . GLY A 1 184 ? 28.087 -6.629 -22.910 1.00 53.69 184 GLY A O 1
ATOM 1423 N N . GLN A 1 185 ? 27.114 -8.596 -22.525 1.00 52.81 185 GLN A N 1
ATOM 1424 C CA . GLN A 1 185 ? 25.745 -8.128 -22.848 1.00 52.81 185 GLN A CA 1
ATOM 1425 C C . GLN A 1 185 ? 25.322 -6.879 -22.042 1.00 52.81 185 GLN A C 1
ATOM 1427 O O . GLN A 1 185 ? 24.608 -6.012 -22.544 1.00 52.81 185 GLN A O 1
ATOM 1432 N N . ALA A 1 186 ? 25.798 -6.749 -20.798 1.00 55.53 186 ALA A N 1
ATOM 1433 C CA . ALA A 1 186 ? 25.582 -5.555 -19.977 1.00 55.53 186 ALA A CA 1
ATOM 1434 C C . ALA A 1 186 ? 26.330 -4.315 -20.511 1.00 55.53 186 ALA A C 1
ATOM 1436 O O . ALA A 1 186 ? 25.903 -3.185 -20.286 1.00 55.53 186 ALA A O 1
ATOM 1437 N N . GLU A 1 187 ? 27.425 -4.515 -21.241 1.00 68.06 187 GLU A N 1
ATOM 1438 C CA . GLU A 1 187 ? 28.284 -3.464 -21.771 1.00 68.06 187 GLU A CA 1
ATOM 1439 C C . GLU A 1 187 ? 27.702 -2.862 -23.056 1.00 68.06 187 GLU A C 1
ATOM 1441 O O . GLU A 1 187 ? 27.627 -1.643 -23.144 1.00 68.06 187 GLU A O 1
ATOM 1446 N N . GLY A 1 188 ? 27.181 -3.662 -23.997 1.00 74.25 188 GLY A N 1
ATOM 1447 C CA . GLY A 1 188 ? 26.616 -3.147 -25.259 1.00 74.25 188 GLY A CA 1
ATOM 1448 C C . GLY A 1 188 ? 25.458 -2.157 -25.056 1.00 74.25 188 GLY A C 1
ATOM 1449 O O . GLY A 1 188 ? 25.448 -1.060 -25.622 1.00 74.25 188 GLY A O 1
ATOM 1450 N N . ARG A 1 189 ? 24.520 -2.482 -24.155 1.00 81.12 189 ARG A N 1
ATOM 1451 C CA . ARG A 1 189 ? 23.385 -1.607 -23.810 1.00 81.12 189 ARG A CA 1
ATOM 1452 C C . ARG A 1 189 ? 23.826 -0.311 -23.126 1.00 81.12 189 ARG A C 1
ATOM 1454 O O . ARG A 1 189 ? 23.349 0.770 -23.474 1.00 81.12 189 ARG A O 1
ATOM 1461 N N . LEU A 1 190 ? 24.725 -0.409 -22.144 1.00 78.19 190 LEU A N 1
ATOM 1462 C CA . LEU A 1 190 ? 25.245 0.760 -21.428 1.00 78.19 190 LEU A CA 1
ATOM 1463 C C . LEU A 1 190 ? 26.137 1.617 -22.334 1.00 78.19 190 LEU A C 1
ATOM 1465 O O . LEU A 1 190 ? 26.078 2.839 -22.259 1.00 78.19 190 LEU A O 1
ATOM 1469 N N . GLN A 1 191 ? 26.909 1.010 -23.236 1.00 80.31 191 GLN A N 1
ATOM 1470 C CA . GLN A 1 191 ? 27.678 1.708 -24.267 1.00 80.31 191 GLN A CA 1
ATOM 1471 C C . GLN A 1 191 ? 26.762 2.490 -25.210 1.00 80.31 191 GLN A C 1
ATOM 1473 O O . GLN A 1 191 ? 27.055 3.651 -25.497 1.00 80.31 191 GLN A O 1
ATOM 1478 N N . LEU A 1 192 ? 25.628 1.911 -25.626 1.00 84.06 192 LEU A N 1
ATOM 1479 C CA . LEU A 1 192 ? 24.621 2.639 -26.398 1.00 84.06 192 LEU A CA 1
ATOM 1480 C C . LEU A 1 192 ? 24.080 3.826 -25.601 1.00 84.06 192 LEU A C 1
ATOM 1482 O O . LEU A 1 192 ? 24.099 4.949 -26.094 1.00 84.06 192 LEU A O 1
ATOM 1486 N N . LEU A 1 193 ? 23.684 3.614 -24.343 1.00 82.44 193 LEU A N 1
ATOM 1487 C CA . LEU A 1 193 ? 23.184 4.687 -23.481 1.00 82.44 193 LEU A CA 1
ATOM 1488 C C . LEU A 1 193 ? 24.223 5.802 -23.239 1.00 82.44 193 LEU A C 1
ATOM 1490 O O . LEU A 1 193 ? 23.854 6.975 -23.191 1.00 82.44 193 LEU A O 1
ATOM 1494 N N . ARG A 1 194 ? 25.516 5.462 -23.126 1.00 79.06 194 ARG A N 1
ATOM 1495 C CA . ARG A 1 194 ? 26.640 6.417 -23.024 1.00 79.06 194 ARG A CA 1
ATOM 1496 C C . ARG A 1 194 ? 26.844 7.220 -24.308 1.00 79.06 194 ARG A C 1
ATOM 1498 O O . ARG A 1 194 ? 27.213 8.397 -24.231 1.00 79.06 194 ARG A O 1
ATOM 1505 N N . ALA A 1 195 ? 26.629 6.591 -25.462 1.00 80.31 195 ALA A N 1
ATOM 1506 C CA . ALA A 1 195 ? 26.822 7.188 -26.779 1.00 80.31 195 ALA A CA 1
ATOM 1507 C C . ALA A 1 195 ? 25.689 8.143 -27.194 1.00 80.31 195 ALA A C 1
ATOM 1509 O O . ALA A 1 195 ? 25.925 8.997 -28.043 1.00 80.31 195 ALA A O 1
ATOM 1510 N N . LEU A 1 196 ? 24.497 8.050 -26.590 1.00 78.94 196 LEU A N 1
ATOM 1511 C CA . LEU A 1 196 ? 23.392 8.990 -26.829 1.00 78.94 196 LEU A CA 1
ATOM 1512 C C . LEU A 1 196 ? 23.739 10.372 -26.255 1.00 78.94 196 LEU A C 1
ATOM 1514 O O . LEU A 1 196 ? 23.829 10.537 -25.038 1.00 78.94 196 LEU A O 1
ATOM 1518 N N . VAL A 1 197 ? 23.966 11.364 -27.115 1.00 67.56 197 VAL A N 1
ATOM 1519 C CA . VAL A 1 197 ? 24.417 12.712 -26.732 1.00 67.56 197 VAL A CA 1
ATOM 1520 C C . VAL A 1 197 ? 23.226 13.623 -26.457 1.00 67.56 197 VAL A C 1
ATOM 1522 O O . VAL A 1 197 ? 23.198 14.294 -25.426 1.00 67.56 197 VAL A O 1
ATOM 1525 N N . GLU A 1 198 ? 22.213 13.614 -27.326 1.00 63.19 198 GLU A N 1
ATOM 1526 C CA . GLU A 1 198 ? 21.040 14.495 -27.189 1.00 63.19 198 GLU A CA 1
ATOM 1527 C C . GLU A 1 198 ? 20.127 14.066 -26.032 1.00 63.19 198 GLU A C 1
ATOM 1529 O O . GLU A 1 198 ? 19.456 14.886 -25.400 1.00 63.19 198 GLU A O 1
ATOM 1534 N N . ARG A 1 199 ? 20.165 12.779 -25.675 1.00 63.84 199 ARG A N 1
ATOM 1535 C CA . ARG A 1 199 ? 19.362 12.201 -24.586 1.00 63.84 199 ARG A CA 1
ATOM 1536 C C . ARG A 1 199 ? 19.998 12.309 -23.200 1.00 63.84 199 ARG A C 1
ATOM 1538 O O . ARG A 1 199 ? 19.414 11.802 -22.246 1.00 63.84 199 ARG A O 1
ATOM 1545 N N . LYS A 1 200 ? 21.145 12.990 -23.072 1.00 59.22 200 LYS A N 1
ATOM 1546 C CA . LYS A 1 200 ? 21.779 13.352 -21.786 1.00 59.22 200 LYS A CA 1
ATOM 1547 C C . LYS A 1 200 ? 21.118 14.551 -21.097 1.00 59.22 200 LYS A C 1
ATOM 1549 O O . LYS A 1 200 ? 21.364 14.786 -19.918 1.00 59.22 200 LYS A O 1
ATOM 1554 N N . SER A 1 201 ? 20.290 15.320 -21.810 1.00 55.31 201 SER A N 1
ATOM 1555 C CA . SER A 1 201 ? 19.557 16.451 -21.232 1.00 55.31 201 SER A CA 1
ATOM 1556 C C . SER A 1 201 ? 18.297 15.979 -20.501 1.00 55.31 201 SER A C 1
ATOM 1558 O O . SER A 1 201 ? 17.522 15.177 -21.026 1.00 55.31 201 SER A O 1
ATOM 1560 N N . THR A 1 202 ? 18.041 16.537 -19.314 1.00 51.19 202 THR A N 1
ATOM 1561 C CA . THR A 1 202 ? 16.865 16.264 -18.460 1.00 51.19 202 THR A CA 1
ATOM 1562 C C . THR A 1 202 ? 15.519 16.502 -19.161 1.00 51.19 202 THR A C 1
ATOM 1564 O O . THR A 1 202 ? 14.493 15.979 -18.733 1.00 51.19 202 THR A O 1
ATOM 1567 N N . SER A 1 203 ? 15.511 17.238 -20.276 1.00 48.38 203 SER A N 1
ATOM 1568 C CA . SER A 1 203 ? 14.325 17.519 -21.096 1.00 48.38 203 SER A CA 1
ATOM 1569 C C . SER A 1 203 ? 13.982 16.430 -22.135 1.00 48.38 203 SER A C 1
ATOM 1571 O O . SER A 1 203 ? 12.850 16.395 -22.622 1.00 48.38 203 SER A O 1
ATOM 1573 N N . ALA A 1 204 ? 14.912 15.513 -22.444 1.00 54.09 204 ALA A N 1
ATOM 1574 C CA . ALA A 1 204 ? 14.824 14.547 -23.552 1.00 54.09 204 ALA A CA 1
ATOM 1575 C C . ALA A 1 204 ? 14.682 13.073 -23.107 1.00 54.09 204 ALA A C 1
ATOM 1577 O O . ALA A 1 204 ? 14.831 12.148 -23.910 1.00 54.09 204 ALA A O 1
ATOM 1578 N N . VAL A 1 205 ? 14.366 12.825 -21.831 1.00 61.72 205 VAL A N 1
ATOM 1579 C CA . VAL A 1 205 ? 14.323 11.481 -21.226 1.00 61.72 205 VAL A CA 1
ATOM 1580 C C . VAL A 1 205 ? 13.027 10.723 -21.567 1.00 61.72 205 VAL A C 1
ATOM 1582 O O . VAL A 1 205 ? 12.272 10.320 -20.688 1.00 61.72 205 VAL A O 1
ATOM 1585 N N . LYS A 1 206 ? 12.729 10.546 -22.858 1.00 74.81 206 LYS A N 1
ATOM 1586 C CA . LYS A 1 206 ? 11.574 9.749 -23.316 1.00 74.81 206 LYS A CA 1
ATOM 1587 C C . LYS A 1 206 ? 11.897 8.274 -23.528 1.00 74.81 206 LYS A C 1
ATOM 1589 O O . LYS A 1 206 ? 11.008 7.448 -23.395 1.00 74.81 206 LYS A O 1
ATOM 1594 N N . LEU A 1 207 ? 13.150 7.927 -23.824 1.00 82.06 207 LEU A N 1
ATOM 1595 C CA . LEU A 1 207 ? 13.542 6.541 -24.098 1.00 82.06 207 LEU A CA 1
ATOM 1596 C C . LEU A 1 207 ? 13.492 5.695 -22.837 1.00 82.06 207 LEU A C 1
ATOM 1598 O O . LEU A 1 207 ? 14.436 5.749 -22.066 1.00 82.06 207 LEU A O 1
ATOM 1602 N N . ARG A 1 208 ? 12.448 4.908 -22.618 1.00 81.75 208 ARG A N 1
ATOM 1603 C CA . ARG A 1 208 ? 12.261 4.103 -21.406 1.00 81.75 208 ARG A CA 1
ATOM 1604 C C . ARG A 1 208 ? 12.860 2.706 -21.510 1.00 81.75 208 ARG A C 1
ATOM 1606 O O . ARG A 1 208 ? 13.252 2.158 -20.485 1.00 81.75 208 ARG A O 1
ATOM 1613 N N . VAL A 1 209 ? 12.944 2.144 -22.713 1.00 85.88 209 VAL A N 1
ATOM 1614 C CA . VAL A 1 209 ? 13.329 0.741 -22.921 1.00 85.88 209 VAL A CA 1
ATOM 1615 C C . VAL A 1 209 ? 14.394 0.628 -24.010 1.00 85.88 209 VAL A C 1
ATOM 1617 O O . VAL A 1 209 ? 14.218 1.153 -25.109 1.00 85.88 209 VAL A O 1
ATOM 1620 N N . ILE A 1 210 ? 15.482 -0.076 -23.692 1.00 87.56 210 ILE A N 1
ATOM 1621 C CA . ILE A 1 210 ? 16.475 -0.594 -24.643 1.00 87.56 210 ILE A CA 1
ATOM 1622 C C . ILE A 1 210 ? 16.589 -2.085 -24.334 1.00 87.56 210 ILE A C 1
ATOM 1624 O O . ILE A 1 210 ? 17.329 -2.443 -23.421 1.00 87.56 210 ILE A O 1
ATOM 1628 N N . ASP A 1 211 ? 15.806 -2.918 -25.021 1.00 85.94 211 ASP A N 1
ATOM 1629 C CA . ASP A 1 211 ? 15.534 -4.339 -24.713 1.00 85.94 211 ASP A CA 1
ATOM 1630 C C . ASP A 1 211 ? 14.882 -4.598 -23.346 1.00 85.94 211 ASP A C 1
ATOM 1632 O O . ASP A 1 211 ? 13.840 -5.245 -23.256 1.00 85.94 211 ASP A O 1
ATOM 1636 N N . THR A 1 212 ? 15.470 -4.050 -22.289 1.00 83.31 212 THR A N 1
ATOM 1637 C CA . THR A 1 212 ? 14.977 -3.993 -20.916 1.00 83.31 212 THR A CA 1
ATOM 1638 C C . THR A 1 212 ? 14.773 -2.540 -20.483 1.00 83.31 212 THR A C 1
ATOM 1640 O O . THR A 1 212 ? 15.242 -1.594 -21.131 1.00 83.31 212 THR A O 1
ATOM 1643 N N . GLU A 1 213 ? 14.048 -2.340 -19.382 1.00 82.50 213 GLU A N 1
ATOM 1644 C CA . GLU A 1 213 ? 13.825 -1.006 -18.824 1.00 82.50 213 GLU A CA 1
ATOM 1645 C C . GLU A 1 213 ? 15.160 -0.310 -18.501 1.00 82.50 213 GLU A C 1
ATOM 1647 O O . GLU A 1 213 ? 16.102 -0.897 -17.963 1.00 82.50 213 GLU A O 1
ATOM 1652 N N . VAL A 1 214 ? 15.272 0.960 -18.889 1.00 79.38 214 VAL A N 1
ATOM 1653 C CA . VAL A 1 214 ? 16.427 1.801 -18.573 1.00 79.38 214 VAL A CA 1
ATOM 1654 C C . VAL A 1 214 ? 16.176 2.438 -17.214 1.00 79.38 214 VAL A C 1
ATOM 1656 O O . VAL A 1 214 ? 15.452 3.435 -17.112 1.00 79.38 214 VAL A O 1
ATOM 1659 N N . SER A 1 215 ? 16.779 1.859 -16.175 1.00 77.38 215 SER A N 1
ATOM 1660 C CA . SER A 1 215 ? 16.643 2.352 -14.808 1.00 77.38 215 SER A CA 1
ATOM 1661 C C . SER A 1 215 ? 17.280 3.736 -14.647 1.00 77.38 215 SER A C 1
ATOM 1663 O O . SER A 1 215 ? 18.118 4.177 -15.442 1.00 77.38 215 SER A O 1
ATOM 1665 N N . VAL A 1 216 ? 16.909 4.433 -13.572 1.00 74.44 216 VAL A N 1
ATOM 1666 C CA . VAL A 1 216 ? 17.558 5.696 -13.193 1.00 74.44 216 VAL A CA 1
ATOM 1667 C C . VAL A 1 216 ? 19.055 5.470 -12.943 1.00 74.44 216 VAL A C 1
ATOM 1669 O O . VAL A 1 216 ? 19.873 6.278 -13.385 1.00 74.44 216 VAL A O 1
ATOM 1672 N N . ARG A 1 217 ? 19.427 4.348 -12.308 1.00 71.38 217 ARG A N 1
ATOM 1673 C CA . ARG A 1 217 ? 20.830 3.981 -12.056 1.00 71.38 217 ARG A CA 1
ATOM 1674 C C . ARG A 1 217 ? 21.635 3.870 -13.342 1.00 71.38 217 ARG A C 1
ATOM 1676 O O . ARG A 1 217 ? 22.733 4.414 -13.399 1.00 71.38 217 ARG A O 1
ATOM 1683 N N . ASP A 1 218 ? 21.084 3.232 -14.373 1.00 75.88 218 ASP A N 1
ATOM 1684 C CA . ASP A 1 218 ? 21.766 3.062 -15.661 1.00 75.88 218 ASP A CA 1
ATOM 1685 C C . ASP A 1 218 ? 22.092 4.408 -16.307 1.00 75.88 218 ASP A C 1
ATOM 1687 O O . ASP A 1 218 ? 23.206 4.624 -16.785 1.00 75.88 218 ASP A O 1
ATOM 1691 N N . ARG A 1 219 ? 21.137 5.346 -16.273 1.00 75.19 219 ARG A N 1
ATOM 1692 C CA . ARG A 1 219 ? 21.327 6.704 -16.801 1.00 75.19 219 ARG A CA 1
ATOM 1693 C C . ARG A 1 219 ? 22.414 7.439 -16.051 1.00 75.19 219 ARG A C 1
ATOM 1695 O O . ARG A 1 219 ? 23.329 7.967 -16.669 1.00 75.19 219 ARG A O 1
ATOM 1702 N N . LEU A 1 220 ? 22.338 7.439 -14.725 1.00 71.50 220 LEU A N 1
ATOM 1703 C CA . LEU A 1 220 ? 23.311 8.128 -13.886 1.00 71.50 220 LEU A CA 1
ATOM 1704 C C . LEU A 1 220 ? 24.715 7.531 -14.037 1.00 71.50 220 LEU A C 1
ATOM 1706 O O . LEU A 1 220 ? 25.679 8.284 -14.129 1.00 71.50 220 LEU A O 1
ATOM 1710 N N . ALA A 1 221 ? 24.832 6.205 -14.140 1.00 71.25 221 ALA A N 1
ATOM 1711 C CA . ALA A 1 221 ? 26.101 5.524 -14.389 1.00 71.25 221 ALA A CA 1
ATOM 1712 C C . ALA A 1 221 ? 26.692 5.844 -15.774 1.00 71.25 221 ALA A C 1
ATOM 1714 O O . ALA A 1 221 ? 27.909 5.851 -15.938 1.00 71.25 221 ALA A O 1
ATOM 1715 N N . CYS A 1 222 ? 25.848 6.109 -16.775 1.00 69.62 222 CYS A N 1
ATOM 1716 C CA . CYS A 1 222 ? 26.282 6.443 -18.133 1.00 69.62 222 CYS A CA 1
ATOM 1717 C C . CYS A 1 222 ? 26.516 7.943 -18.358 1.00 69.62 222 CYS A C 1
ATOM 1719 O O . CYS A 1 222 ? 27.236 8.315 -19.284 1.00 69.62 222 CYS A O 1
ATOM 1721 N N . TRP A 1 223 ? 25.885 8.805 -17.558 1.00 64.44 223 TRP A N 1
ATOM 1722 C CA . TRP A 1 223 ? 25.954 10.264 -17.688 1.00 64.44 223 TRP A CA 1
ATOM 1723 C C . TRP A 1 223 ? 26.900 10.922 -16.686 1.00 64.44 223 TRP A C 1
ATOM 1725 O O . TRP A 1 223 ? 27.217 12.100 -16.846 1.00 64.44 223 TRP A O 1
ATOM 1735 N N . ALA A 1 224 ? 27.389 10.177 -15.692 1.00 60.75 224 ALA A N 1
ATOM 1736 C CA . ALA A 1 224 ? 28.573 10.564 -14.942 1.00 60.75 224 ALA A CA 1
ATOM 1737 C C . ALA A 1 224 ? 29.749 10.657 -15.928 1.00 60.75 224 ALA A C 1
ATOM 1739 O O . ALA A 1 224 ? 30.249 9.645 -16.415 1.00 60.75 224 ALA A O 1
ATOM 1740 N N . THR A 1 225 ? 30.148 11.876 -16.286 1.00 53.53 225 THR A N 1
ATOM 1741 C CA . THR A 1 225 ? 31.334 12.114 -17.112 1.00 53.53 225 THR A CA 1
ATOM 1742 C C . THR A 1 225 ? 32.558 11.486 -16.446 1.00 53.53 225 THR A C 1
ATOM 1744 O O . THR A 1 225 ? 32.678 11.511 -15.218 1.00 53.53 225 THR A O 1
ATOM 1747 N N . GLU A 1 226 ? 33.469 10.911 -17.238 1.00 45.41 226 GLU A N 1
ATOM 1748 C CA . GLU A 1 226 ? 34.760 10.424 -16.740 1.00 45.41 226 GLU A CA 1
ATOM 1749 C C . GLU A 1 226 ? 35.451 11.557 -15.959 1.00 45.41 226 GLU A C 1
ATOM 1751 O O . GLU A 1 226 ? 35.802 12.592 -16.522 1.00 45.41 226 GLU A O 1
ATOM 1756 N N . GLY A 1 227 ? 35.556 11.397 -14.635 1.00 46.12 227 GLY A N 1
ATOM 1757 C CA . GLY A 1 227 ? 36.094 12.404 -13.709 1.00 46.12 227 GLY A CA 1
ATOM 1758 C C . GLY A 1 227 ? 35.083 13.041 -12.744 1.00 46.12 227 GLY A C 1
ATOM 1759 O O . GLY A 1 227 ? 35.497 13.607 -11.736 1.00 46.12 227 GLY A O 1
ATOM 1760 N N . ALA A 1 228 ? 33.772 12.898 -12.959 1.00 46.41 228 ALA A N 1
ATOM 1761 C CA . ALA A 1 228 ? 32.731 13.382 -12.046 1.00 46.41 228 ALA A CA 1
ATOM 1762 C C . ALA A 1 228 ? 32.201 12.243 -11.156 1.00 46.41 228 ALA A C 1
ATOM 1764 O O . ALA A 1 228 ? 31.033 11.861 -11.219 1.00 46.41 228 ALA A O 1
ATOM 1765 N N . ALA A 1 229 ? 33.064 11.693 -10.296 1.00 42.47 229 ALA A N 1
ATOM 1766 C CA . ALA A 1 229 ? 32.750 10.587 -9.377 1.00 42.47 229 ALA A CA 1
ATOM 1767 C C . ALA A 1 229 ? 31.649 10.899 -8.326 1.00 42.47 229 ALA A C 1
ATOM 1769 O O . ALA A 1 229 ? 31.310 10.056 -7.500 1.00 42.47 229 ALA A O 1
ATOM 1770 N N . ALA A 1 230 ? 31.055 12.091 -8.367 1.00 47.88 230 ALA A N 1
ATOM 1771 C CA . ALA A 1 230 ? 29.989 12.551 -7.488 1.00 47.88 230 ALA A CA 1
ATOM 1772 C C . ALA A 1 230 ? 29.030 13.470 -8.262 1.00 47.88 230 ALA A C 1
ATOM 1774 O O . ALA A 1 230 ? 28.891 14.645 -7.937 1.00 47.88 230 ALA A O 1
ATOM 1775 N N . ALA A 1 231 ? 28.417 12.952 -9.334 1.00 56.06 231 ALA A N 1
ATOM 1776 C CA . ALA A 1 231 ? 27.360 13.646 -10.071 1.00 56.06 231 ALA A CA 1
ATOM 1777 C C . ALA A 1 231 ? 26.348 14.272 -9.093 1.00 56.06 231 ALA A C 1
ATOM 1779 O O . ALA A 1 231 ? 25.737 13.550 -8.300 1.00 56.06 231 ALA A O 1
ATOM 1780 N N . ASP A 1 232 ? 26.252 15.602 -9.151 1.00 74.00 232 ASP A N 1
ATOM 1781 C CA . ASP A 1 232 ? 25.475 16.489 -8.288 1.00 74.00 232 ASP A CA 1
ATOM 1782 C C . ASP A 1 232 ? 24.114 15.870 -7.932 1.00 74.00 232 ASP A C 1
ATOM 1784 O O . ASP A 1 232 ? 23.352 15.461 -8.813 1.00 74.00 232 ASP A O 1
ATOM 1788 N N . ASN A 1 233 ? 23.800 15.765 -6.638 1.00 79.25 233 ASN A N 1
ATOM 1789 C CA . ASN A 1 233 ? 22.512 15.255 -6.162 1.00 79.25 233 ASN A CA 1
ATOM 1790 C C . ASN A 1 233 ? 21.338 16.001 -6.830 1.00 79.25 233 ASN A C 1
ATOM 1792 O O . ASN A 1 233 ? 20.288 15.403 -7.060 1.00 79.25 233 ASN A O 1
ATOM 1796 N N . ALA A 1 234 ? 21.543 17.265 -7.228 1.00 79.69 234 ALA A N 1
ATOM 1797 C CA . ALA A 1 234 ? 20.588 18.036 -8.020 1.00 79.69 234 ALA A CA 1
ATOM 1798 C C . ALA A 1 234 ? 20.293 17.412 -9.396 1.00 79.69 234 ALA A C 1
ATOM 1800 O O . ALA A 1 234 ? 19.135 17.359 -9.806 1.00 79.69 234 ALA A O 1
ATOM 1801 N N . LEU A 1 235 ? 21.301 16.880 -10.097 1.00 75.94 235 LEU A N 1
ATOM 1802 C CA . LEU A 1 235 ? 21.109 16.195 -11.379 1.00 75.94 235 LEU A CA 1
ATOM 1803 C C . LEU A 1 235 ? 20.352 14.874 -11.200 1.00 75.94 235 LEU A C 1
ATOM 1805 O O . LEU A 1 235 ? 19.477 14.550 -12.007 1.00 75.94 235 LEU A O 1
ATOM 1809 N N . ARG A 1 236 ? 20.660 14.124 -10.132 1.00 79.62 236 ARG A N 1
ATOM 1810 C CA . ARG A 1 236 ? 19.939 12.885 -9.785 1.00 79.62 236 ARG A CA 1
ATOM 1811 C C . ARG A 1 236 ? 18.469 13.180 -9.525 1.00 79.62 236 ARG A C 1
ATOM 1813 O O . ARG A 1 236 ? 17.607 12.552 -10.135 1.00 79.62 236 ARG A O 1
ATOM 1820 N N . LEU A 1 237 ? 18.201 14.189 -8.697 1.00 83.00 237 LEU A N 1
ATOM 1821 C CA . LEU A 1 237 ? 16.852 14.641 -8.387 1.00 83.00 237 LEU A CA 1
ATOM 1822 C C . LEU A 1 237 ? 16.112 15.084 -9.653 1.00 83.00 237 LEU A C 1
ATOM 1824 O O . LEU A 1 237 ? 15.057 14.536 -9.948 1.00 83.00 237 LEU A O 1
ATOM 1828 N N . ALA A 1 238 ? 16.697 15.974 -10.459 1.00 79.56 238 ALA A N 1
ATOM 1829 C CA . ALA A 1 238 ? 16.082 16.454 -11.698 1.00 79.56 238 ALA A CA 1
ATOM 1830 C C . ALA A 1 238 ? 15.761 15.316 -12.684 1.00 79.56 238 ALA A C 1
ATOM 1832 O O . ALA A 1 238 ? 14.724 15.336 -13.346 1.00 79.56 238 ALA A O 1
ATOM 1833 N N . THR A 1 239 ? 16.628 14.301 -12.766 1.00 77.00 239 THR A N 1
ATOM 1834 C CA . THR A 1 239 ? 16.420 13.133 -13.636 1.00 77.00 239 THR A CA 1
ATOM 1835 C C . THR A 1 239 ? 15.239 12.284 -13.166 1.00 77.00 239 THR A C 1
ATOM 1837 O O . THR A 1 239 ? 14.403 11.886 -13.977 1.00 77.00 239 THR A O 1
ATOM 1840 N N . VAL A 1 240 ? 15.146 12.009 -11.864 1.00 81.62 240 VAL A N 1
ATOM 1841 C CA . VAL A 1 240 ? 14.051 11.208 -11.294 1.00 81.62 240 VAL A CA 1
ATOM 1842 C C . VAL A 1 240 ? 12.736 11.970 -11.354 1.00 81.62 240 VAL A C 1
ATOM 1844 O O . VAL A 1 240 ? 11.716 11.389 -11.722 1.00 81.62 240 VAL A O 1
ATOM 1847 N N . GLU A 1 241 ? 12.762 13.269 -11.051 1.00 84.31 241 GLU A N 1
ATOM 1848 C CA . GLU A 1 241 ? 11.598 14.142 -11.159 1.00 84.31 241 GLU A CA 1
ATOM 1849 C C . GLU A 1 241 ? 11.041 14.131 -12.585 1.00 84.31 241 GLU A C 1
ATOM 1851 O O . GLU A 1 241 ? 9.849 13.900 -12.773 1.00 84.31 241 GLU A O 1
ATOM 1856 N N . ALA A 1 242 ? 11.898 14.283 -13.598 1.00 78.62 242 ALA A N 1
ATOM 1857 C CA . ALA A 1 242 ? 11.481 14.259 -14.999 1.00 78.62 242 ALA A CA 1
ATOM 1858 C C . ALA A 1 242 ? 10.893 12.907 -15.446 1.00 78.62 242 ALA A C 1
ATOM 1860 O O . ALA A 1 242 ? 10.032 12.875 -16.328 1.00 78.62 242 ALA A O 1
ATOM 1861 N N . LEU A 1 243 ? 11.364 11.800 -14.862 1.00 76.81 243 LEU A N 1
ATOM 1862 C CA . LEU A 1 243 ? 10.958 10.440 -15.224 1.00 76.81 243 LEU A CA 1
ATOM 1863 C C . LEU A 1 243 ? 9.688 9.967 -14.518 1.00 76.81 243 LEU A C 1
ATOM 1865 O O . LEU A 1 243 ? 8.898 9.237 -15.115 1.00 76.81 243 LEU A O 1
ATOM 1869 N N . ARG A 1 244 ? 9.527 10.317 -13.239 1.00 83.50 244 ARG A N 1
ATOM 1870 C CA . ARG A 1 244 ? 8.517 9.710 -12.361 1.00 83.50 244 ARG A CA 1
ATOM 1871 C C . ARG A 1 244 ? 7.419 10.668 -11.930 1.00 83.50 244 ARG A C 1
ATOM 1873 O O . ARG A 1 244 ? 6.346 10.201 -11.554 1.00 83.50 244 ARG A O 1
ATOM 1880 N N . LEU A 1 245 ? 7.643 11.984 -11.988 1.00 84.62 245 LEU A N 1
ATOM 1881 C CA . LEU A 1 245 ? 6.584 12.935 -11.664 1.00 84.62 245 LEU A CA 1
ATOM 1882 C C . LEU A 1 245 ? 5.640 13.138 -12.860 1.00 84.62 245 LEU A C 1
ATOM 1884 O O . LEU A 1 245 ? 6.095 13.325 -13.993 1.00 84.62 245 LEU A O 1
ATOM 1888 N N . PRO A 1 246 ? 4.314 13.160 -12.633 1.00 78.81 246 PRO A N 1
ATOM 1889 C CA . PRO A 1 246 ? 3.364 13.500 -13.682 1.00 78.81 246 PRO A CA 1
ATOM 1890 C C . PRO A 1 246 ? 3.547 14.961 -14.110 1.00 78.81 246 PRO A C 1
ATOM 1892 O O . PRO A 1 246 ? 3.488 15.865 -13.281 1.00 78.81 246 PRO A O 1
ATOM 1895 N N . LYS A 1 247 ? 3.676 15.219 -15.418 1.00 77.50 247 LYS A N 1
ATOM 1896 C CA . LYS A 1 247 ? 3.838 16.587 -15.959 1.00 77.50 247 LYS A CA 1
ATOM 1897 C C . LYS A 1 247 ? 2.624 17.498 -15.731 1.00 77.50 247 LYS A C 1
ATOM 1899 O O . LYS A 1 247 ? 2.736 18.710 -15.864 1.00 77.50 247 LYS A O 1
ATOM 1904 N N . THR A 1 248 ? 1.461 16.920 -15.439 1.00 74.69 248 THR A N 1
ATOM 1905 C CA . THR A 1 248 ? 0.172 17.619 -15.333 1.00 74.69 248 THR A CA 1
ATOM 1906 C C . THR A 1 248 ? -0.266 17.890 -13.895 1.00 74.69 248 THR A C 1
ATOM 1908 O O . THR A 1 248 ? -1.266 18.575 -13.694 1.00 74.69 248 THR A O 1
ATOM 1911 N N . VAL A 1 249 ? 0.433 17.342 -12.895 1.00 80.81 249 VAL A N 1
ATOM 1912 C CA . VAL A 1 249 ? 0.024 17.388 -11.483 1.00 80.81 249 VAL A CA 1
ATOM 1913 C C . VAL A 1 249 ? 0.997 18.260 -10.696 1.00 80.81 249 VAL A C 1
ATOM 1915 O O . VAL A 1 249 ? 2.211 18.139 -10.842 1.00 80.81 249 VAL A O 1
ATOM 1918 N N . SER A 1 250 ? 0.473 19.145 -9.846 1.00 84.75 250 SER A N 1
ATOM 1919 C CA . SER A 1 250 ? 1.308 19.969 -8.972 1.00 84.75 250 SER A CA 1
ATOM 1920 C C . SER A 1 250 ? 1.929 19.120 -7.861 1.00 84.75 250 SER A C 1
ATOM 1922 O O . SER A 1 250 ? 1.244 18.302 -7.239 1.00 84.75 250 SER A O 1
ATOM 1924 N N . LYS A 1 251 ? 3.214 19.353 -7.565 1.00 85.62 251 LYS A N 1
ATOM 1925 C CA . LYS A 1 251 ? 3.968 18.603 -6.544 1.00 85.62 251 LYS A CA 1
ATOM 1926 C C . LYS A 1 251 ? 3.270 18.579 -5.174 1.00 85.62 251 LYS A C 1
ATOM 1928 O O . LYS A 1 251 ? 3.214 17.533 -4.535 1.00 85.62 251 LYS A O 1
ATOM 1933 N N . GLY A 1 252 ? 2.628 19.683 -4.783 1.00 86.44 252 GLY A N 1
ATOM 1934 C CA . GLY A 1 252 ? 1.925 19.806 -3.499 1.00 86.44 252 GLY A CA 1
ATOM 1935 C C . GLY A 1 252 ? 0.656 18.961 -3.350 1.00 86.44 252 GLY A C 1
ATOM 1936 O O . GLY A 1 252 ? 0.187 18.785 -2.230 1.00 86.44 252 GLY A O 1
ATOM 1937 N N . SER A 1 253 ? 0.105 18.428 -4.446 1.00 88.62 253 SER A N 1
ATOM 1938 C CA . SER A 1 253 ? -1.083 17.557 -4.427 1.00 88.62 253 SER A CA 1
ATOM 1939 C C . SER A 1 253 ? -0.751 16.061 -4.458 1.00 88.62 253 SER A C 1
ATOM 1941 O O . SER A 1 253 ? -1.649 15.222 -4.355 1.00 88.62 253 SER A O 1
ATOM 1943 N N . LEU A 1 254 ? 0.532 15.715 -4.602 1.00 90.06 254 LEU A N 1
ATOM 1944 C CA . LEU A 1 254 ? 0.971 14.331 -4.707 1.00 90.06 254 LEU A CA 1
ATOM 1945 C C . LEU A 1 254 ? 0.868 13.619 -3.359 1.00 90.06 254 LEU A C 1
ATOM 1947 O O . LEU A 1 254 ? 1.403 14.076 -2.352 1.00 90.06 254 LEU A O 1
ATOM 1951 N N . ARG A 1 255 ? 0.211 12.456 -3.375 1.00 91.38 255 ARG A N 1
ATOM 1952 C CA . ARG A 1 255 ? 0.089 11.567 -2.211 1.00 91.38 255 ARG A CA 1
ATOM 1953 C C . ARG A 1 255 ? 1.145 10.470 -2.180 1.00 91.38 255 ARG A C 1
ATOM 1955 O O . ARG A 1 255 ? 1.481 9.993 -1.102 1.00 91.38 255 ARG A O 1
ATOM 1962 N N . VAL A 1 256 ? 1.655 10.073 -3.344 1.00 92.38 256 VAL A N 1
ATOM 1963 C CA . VAL A 1 256 ? 2.641 8.998 -3.497 1.00 92.38 256 VAL A CA 1
ATOM 1964 C C . VAL A 1 256 ? 3.849 9.548 -4.240 1.00 92.38 256 VAL A C 1
ATOM 1966 O O . VAL A 1 256 ? 3.696 10.120 -5.320 1.00 92.38 256 VAL A O 1
ATOM 1969 N N . LEU A 1 257 ? 5.034 9.368 -3.662 1.00 93.00 257 LEU A N 1
ATOM 1970 C CA . LEU A 1 257 ? 6.309 9.761 -4.246 1.00 93.00 257 LEU A CA 1
ATOM 1971 C C . LEU A 1 257 ? 7.240 8.556 -4.243 1.00 93.00 257 LEU A C 1
ATOM 1973 O O . LEU A 1 257 ? 7.615 8.060 -3.181 1.00 93.00 257 LEU A O 1
ATOM 1977 N N . ASP A 1 258 ? 7.610 8.101 -5.435 1.00 91.62 258 ASP A N 1
ATOM 1978 C CA . ASP A 1 258 ? 8.535 6.990 -5.617 1.00 91.62 258 ASP A CA 1
ATOM 1979 C C . ASP A 1 258 ? 9.829 7.474 -6.261 1.00 91.62 258 ASP A C 1
ATOM 1981 O O . ASP A 1 258 ? 9.908 7.607 -7.481 1.00 91.62 258 ASP A O 1
ATOM 1985 N N . PHE A 1 259 ? 10.858 7.679 -5.442 1.00 91.06 259 PHE A N 1
ATOM 1986 C CA . PHE A 1 259 ? 12.226 7.986 -5.862 1.00 91.06 259 PHE A CA 1
ATOM 1987 C C . PHE A 1 259 ? 13.192 6.837 -5.516 1.00 91.06 259 PHE A C 1
ATOM 1989 O O . PHE A 1 259 ? 14.361 7.066 -5.203 1.00 91.06 259 PHE A O 1
ATOM 1996 N N . ALA A 1 260 ? 12.721 5.587 -5.560 1.00 89.31 260 ALA A N 1
ATOM 1997 C CA . ALA A 1 260 ? 13.571 4.412 -5.401 1.00 89.31 260 ALA A CA 1
ATOM 1998 C C . ALA A 1 260 ? 14.699 4.322 -6.455 1.00 89.31 260 ALA A C 1
ATOM 2000 O O . ALA A 1 260 ? 14.526 4.704 -7.611 1.00 89.31 260 ALA A O 1
ATOM 2001 N N . GLU A 1 261 ? 15.847 3.767 -6.071 1.00 85.06 261 GLU A N 1
ATOM 2002 C CA . GLU A 1 261 ? 17.004 3.460 -6.922 1.00 85.06 261 GLU A CA 1
ATOM 2003 C C . GLU A 1 261 ? 17.584 4.668 -7.673 1.00 85.06 261 GLU A C 1
ATOM 2005 O O . GLU A 1 261 ? 18.134 4.553 -8.767 1.00 85.06 261 GLU A O 1
ATOM 2010 N N . ALA A 1 262 ? 17.488 5.854 -7.085 1.00 82.81 262 ALA A N 1
ATOM 2011 C CA . ALA A 1 262 ? 18.018 7.076 -7.676 1.00 82.81 262 ALA A CA 1
ATOM 2012 C C . ALA A 1 262 ? 19.443 7.420 -7.213 1.00 82.81 262 ALA A C 1
ATOM 2014 O O . ALA A 1 262 ? 20.078 8.322 -7.761 1.00 82.81 262 ALA A O 1
ATOM 2015 N N . GLY A 1 263 ? 19.955 6.721 -6.194 1.00 83.69 263 GLY A N 1
ATOM 2016 C CA . GLY A 1 263 ? 21.230 7.053 -5.561 1.00 83.69 263 GLY A CA 1
ATOM 2017 C C . GLY A 1 263 ? 21.234 8.449 -4.929 1.00 83.69 263 GLY A C 1
ATOM 2018 O O . GLY A 1 263 ? 22.276 9.096 -4.900 1.00 83.69 263 GLY A O 1
ATOM 2019 N N . LEU A 1 264 ? 20.090 8.962 -4.478 1.00 87.50 264 LEU A N 1
ATOM 2020 C CA . LEU A 1 264 ? 20.006 10.266 -3.818 1.00 87.50 264 LEU A CA 1
ATOM 2021 C C . LEU A 1 264 ? 20.770 10.250 -2.491 1.00 87.50 264 LEU A C 1
ATOM 2023 O O . LEU A 1 264 ? 20.756 9.251 -1.772 1.00 87.50 264 LEU A O 1
ATOM 2027 N N . THR A 1 265 ? 21.428 11.363 -2.176 1.00 89.19 265 THR A N 1
ATOM 2028 C CA . THR A 1 265 ? 22.112 11.579 -0.890 1.00 89.19 265 THR A CA 1
ATOM 2029 C C . THR A 1 265 ? 21.350 12.540 0.014 1.00 89.19 265 THR A C 1
ATOM 2031 O O . THR A 1 265 ? 21.477 12.447 1.224 1.00 89.19 265 THR A O 1
ATOM 2034 N N . SER A 1 266 ? 20.542 13.445 -0.549 1.00 91.00 266 SER A N 1
ATOM 2035 C CA . SER A 1 266 ? 19.632 14.315 0.208 1.00 91.00 266 SER A CA 1
ATOM 2036 C C . SER A 1 266 ? 18.369 14.621 -0.599 1.00 91.00 266 SER A C 1
ATOM 2038 O O . SER A 1 266 ? 18.397 14.603 -1.832 1.00 91.00 266 SER A O 1
ATOM 2040 N N . LEU A 1 267 ? 17.260 14.898 0.082 1.00 92.75 267 LEU A N 1
ATOM 2041 C CA . LEU A 1 267 ? 15.974 15.223 -0.528 1.00 92.75 267 LEU A CA 1
ATOM 2042 C C . LEU A 1 267 ? 15.257 16.298 0.293 1.00 92.75 267 LEU A C 1
ATOM 2044 O O . LEU A 1 267 ? 15.141 16.194 1.513 1.00 92.75 267 LEU A O 1
ATOM 2048 N N . ASP A 1 268 ? 14.762 17.327 -0.391 1.00 91.06 268 ASP A N 1
ATOM 2049 C CA . ASP A 1 268 ? 13.913 18.352 0.210 1.00 91.06 268 ASP A CA 1
ATOM 2050 C C . ASP A 1 268 ? 12.451 18.086 -0.149 1.00 91.06 268 ASP A C 1
ATOM 2052 O O . ASP A 1 268 ? 12.100 17.993 -1.326 1.00 91.06 268 ASP A O 1
ATOM 2056 N N . LEU A 1 269 ? 11.610 17.928 0.871 1.00 89.12 269 LEU A N 1
ATOM 2057 C CA . LEU A 1 269 ? 10.204 17.567 0.722 1.00 89.12 269 LEU A CA 1
ATOM 2058 C C . LEU A 1 269 ? 9.253 18.758 0.900 1.00 89.12 269 LEU A C 1
ATOM 2060 O O . LEU A 1 269 ? 8.039 18.563 0.894 1.00 89.12 269 LEU A O 1
ATOM 2064 N N . ASN A 1 270 ? 9.773 19.987 1.012 1.00 89.44 270 ASN A N 1
ATOM 2065 C CA . ASN A 1 270 ? 8.964 21.187 1.256 1.00 89.44 270 ASN A CA 1
ATOM 2066 C C . ASN A 1 270 ? 7.855 21.411 0.205 1.00 89.44 270 ASN A C 1
ATOM 2068 O O . ASN A 1 270 ? 6.792 21.933 0.525 1.00 89.44 270 ASN A O 1
ATOM 2072 N N . GLU A 1 271 ? 8.074 20.996 -1.046 1.00 87.69 271 GLU A N 1
ATOM 2073 C CA . GLU A 1 271 ? 7.089 21.130 -2.130 1.00 87.69 271 GLU A CA 1
ATOM 2074 C C . GLU A 1 271 ? 5.984 20.052 -2.100 1.00 87.69 271 GLU A C 1
ATOM 2076 O O . GLU A 1 271 ? 4.987 20.185 -2.810 1.00 87.69 271 GLU A O 1
ATOM 2081 N N . PHE A 1 272 ? 6.129 18.994 -1.290 1.00 89.94 272 PHE A N 1
ATOM 2082 C CA . PHE A 1 272 ? 5.261 17.806 -1.267 1.00 89.94 272 PHE A CA 1
ATOM 2083 C C . PHE A 1 272 ? 4.379 17.760 -0.006 1.00 89.94 272 PHE A C 1
ATOM 2085 O O . PHE A 1 272 ? 4.401 16.804 0.767 1.00 89.94 272 PHE A O 1
ATOM 2092 N N . CYS A 1 273 ? 3.582 18.805 0.225 1.00 88.56 273 CYS A N 1
ATOM 2093 C CA . CYS A 1 273 ? 2.854 19.002 1.487 1.00 88.56 273 CYS A CA 1
ATOM 2094 C C . CYS A 1 273 ? 1.777 17.945 1.810 1.00 88.56 273 CYS A C 1
ATOM 2096 O O . CYS A 1 273 ? 1.432 17.783 2.978 1.00 88.56 273 CYS A O 1
ATOM 2098 N N . ALA A 1 274 ? 1.220 17.264 0.801 1.00 90.31 274 ALA A N 1
ATOM 2099 C CA . ALA A 1 274 ? 0.117 16.305 0.950 1.00 90.31 274 ALA A CA 1
ATOM 2100 C C . ALA A 1 274 ? 0.559 14.829 0.909 1.00 90.31 274 ALA A C 1
ATOM 2102 O O . ALA A 1 274 ? -0.276 13.940 0.726 1.00 90.31 274 ALA A O 1
ATOM 2103 N N . LEU A 1 275 ? 1.861 14.557 1.039 1.00 92.44 275 LEU A N 1
ATOM 2104 C CA . LEU A 1 275 ? 2.400 13.216 0.840 1.00 92.44 275 LEU A CA 1
ATOM 2105 C C . LEU A 1 275 ? 1.950 12.241 1.937 1.00 92.44 275 LEU A C 1
ATOM 2107 O O . LEU A 1 275 ? 2.059 12.531 3.129 1.00 92.44 275 LEU A O 1
ATOM 2111 N N . GLU A 1 276 ? 1.501 11.057 1.527 1.00 93.19 276 GLU A N 1
ATOM 2112 C CA . GLU A 1 276 ? 1.117 9.950 2.409 1.00 93.19 276 GLU A CA 1
ATOM 2113 C C . GLU A 1 276 ? 2.101 8.772 2.295 1.00 93.19 276 GLU A C 1
ATOM 2115 O O . GLU A 1 276 ? 2.365 8.097 3.291 1.00 93.19 276 GLU A O 1
ATOM 2120 N N . VAL A 1 277 ? 2.670 8.540 1.107 1.00 94.69 277 VAL A N 1
ATOM 2121 C CA . VAL A 1 277 ? 3.571 7.417 0.805 1.00 94.69 277 VAL A CA 1
ATOM 2122 C C . VAL A 1 277 ? 4.867 7.933 0.185 1.00 94.69 277 VAL A C 1
ATOM 2124 O O . VAL A 1 277 ? 4.841 8.582 -0.861 1.00 94.69 277 VAL A O 1
ATOM 2127 N N . LEU A 1 278 ? 5.997 7.605 0.809 1.00 95.62 278 LEU A N 1
ATOM 2128 C CA . LEU A 1 278 ? 7.338 7.969 0.359 1.00 95.62 278 LEU A CA 1
ATOM 2129 C C . LEU A 1 278 ? 8.196 6.712 0.190 1.00 95.62 278 LEU A C 1
ATOM 2131 O O . LEU A 1 278 ? 8.524 6.046 1.172 1.00 95.62 278 LEU A O 1
ATOM 2135 N N . LEU A 1 279 ? 8.565 6.404 -1.053 1.00 95.00 279 LEU A N 1
ATOM 2136 C CA . LEU A 1 279 ? 9.405 5.259 -1.403 1.00 95.00 279 LEU A CA 1
ATOM 2137 C C . LEU A 1 279 ? 10.791 5.747 -1.832 1.00 95.00 279 LEU A C 1
ATOM 2139 O O . LEU A 1 279 ? 10.951 6.426 -2.846 1.00 95.00 279 LEU A O 1
ATOM 2143 N N . LEU A 1 280 ? 11.795 5.405 -1.034 1.00 94.38 280 LEU A N 1
ATOM 2144 C CA . LEU A 1 280 ? 13.189 5.831 -1.160 1.00 94.38 280 LEU A CA 1
ATOM 2145 C C . LEU A 1 280 ? 14.156 4.642 -1.134 1.00 94.38 280 LEU A C 1
ATOM 2147 O O . LEU A 1 280 ? 15.341 4.814 -0.829 1.00 94.38 280 LEU A O 1
ATOM 2151 N N . ARG A 1 281 ? 13.674 3.442 -1.467 1.00 92.12 281 ARG A N 1
ATOM 2152 C CA . ARG A 1 281 ? 14.483 2.220 -1.504 1.00 92.12 281 ARG A CA 1
ATOM 2153 C C . ARG A 1 281 ? 15.706 2.374 -2.416 1.00 92.12 281 ARG A C 1
ATOM 2155 O O . ARG A 1 281 ? 15.588 2.967 -3.478 1.00 92.12 281 ARG A O 1
ATOM 2162 N N . GLY A 1 282 ? 16.871 1.835 -2.060 1.00 88.25 282 GLY A N 1
ATOM 2163 C CA . GLY A 1 282 ? 18.018 1.759 -2.981 1.00 88.25 282 GLY A CA 1
ATOM 2164 C C . GLY A 1 282 ? 18.737 3.093 -3.242 1.00 88.25 282 GLY A C 1
ATOM 2165 O O . GLY A 1 282 ? 19.356 3.265 -4.299 1.00 88.25 282 GLY A O 1
ATOM 2166 N N . ASN A 1 283 ? 18.632 4.055 -2.322 1.00 91.00 283 ASN A N 1
ATOM 2167 C CA . ASN A 1 283 ? 19.330 5.343 -2.382 1.00 91.00 283 ASN A CA 1
ATOM 2168 C C . ASN A 1 283 ? 20.626 5.319 -1.545 1.00 91.00 283 ASN A C 1
ATOM 2170 O O . ASN A 1 283 ? 21.175 4.259 -1.254 1.00 91.00 283 ASN A O 1
ATOM 2174 N N . SER A 1 284 ? 21.202 6.482 -1.240 1.00 90.50 284 SER A N 1
ATOM 2175 C CA . SER A 1 284 ? 22.475 6.610 -0.518 1.00 90.50 284 SER A CA 1
ATOM 2176 C C . SER A 1 284 ? 22.366 7.519 0.709 1.00 90.50 284 SER A C 1
ATOM 2178 O O . SER A 1 284 ? 23.353 8.145 1.095 1.00 90.50 284 SER A O 1
ATOM 2180 N N . PHE A 1 285 ? 21.182 7.577 1.325 1.00 91.88 285 PHE A N 1
ATOM 2181 C CA . PHE A 1 285 ? 20.941 8.326 2.561 1.00 91.88 285 PHE A CA 1
ATOM 2182 C C . PHE A 1 285 ? 21.730 7.719 3.729 1.00 91.88 285 PHE A C 1
ATOM 2184 O O . PHE A 1 285 ? 21.740 6.497 3.889 1.00 91.88 285 PHE A O 1
ATOM 2191 N N . GLN A 1 286 ? 22.384 8.557 4.535 1.00 90.81 286 GLN A N 1
ATOM 2192 C CA . GLN A 1 286 ? 23.187 8.160 5.700 1.00 90.81 286 GLN A CA 1
ATOM 2193 C C . GLN A 1 286 ? 22.502 8.496 7.032 1.00 90.81 286 GLN A C 1
ATOM 2195 O O . GLN A 1 286 ? 22.626 7.728 7.992 1.00 90.81 286 GLN A O 1
ATOM 2200 N N . ALA A 1 287 ? 21.762 9.607 7.086 1.00 90.94 287 ALA A N 1
ATOM 2201 C CA . ALA A 1 287 ? 21.000 10.045 8.253 1.00 90.94 287 ALA A CA 1
ATOM 2202 C C . ALA A 1 287 ? 19.684 10.700 7.814 1.00 90.94 287 ALA A C 1
ATOM 2204 O O . ALA A 1 287 ? 19.682 11.707 7.110 1.00 90.94 287 ALA A O 1
ATOM 2205 N N . LEU A 1 288 ? 18.546 10.174 8.268 1.00 91.25 288 LEU A N 1
ATOM 2206 C CA . LEU A 1 288 ? 17.230 10.669 7.861 1.00 91.25 288 LEU A CA 1
ATOM 2207 C C . LEU A 1 288 ? 16.998 12.113 8.311 1.00 91.25 288 LEU A C 1
ATOM 2209 O O . LEU A 1 288 ? 16.417 12.892 7.560 1.00 91.25 288 LEU A O 1
ATOM 2213 N N . THR A 1 289 ? 17.452 12.497 9.510 1.00 88.81 289 THR A N 1
ATOM 2214 C CA . THR A 1 289 ? 17.221 13.863 10.015 1.00 88.81 289 THR A CA 1
ATOM 2215 C C . THR A 1 289 ? 17.979 14.938 9.242 1.00 88.81 289 THR A C 1
ATOM 2217 O O . THR A 1 289 ? 17.466 16.051 9.102 1.00 88.81 289 THR A O 1
ATOM 2220 N N . ALA A 1 290 ? 19.175 14.618 8.747 1.00 88.62 290 ALA A N 1
ATOM 2221 C CA . ALA A 1 290 ? 20.007 15.533 7.975 1.00 88.62 290 ALA A CA 1
ATOM 2222 C C . ALA A 1 290 ? 19.639 15.513 6.485 1.00 88.62 290 ALA A C 1
ATOM 2224 O O . ALA A 1 290 ? 19.576 16.566 5.843 1.00 88.62 290 ALA A O 1
ATOM 2225 N N . ASP A 1 291 ? 19.369 14.322 5.949 1.00 91.62 291 ASP A N 1
ATOM 2226 C CA . ASP A 1 291 ? 19.233 14.118 4.514 1.00 91.62 291 ASP A CA 1
ATOM 2227 C C . ASP A 1 291 ? 17.809 14.376 4.005 1.00 91.62 291 ASP A C 1
ATOM 2229 O O . ASP A 1 291 ? 17.656 14.830 2.870 1.00 91.62 291 ASP A O 1
ATOM 2233 N N . LEU A 1 292 ? 16.771 14.131 4.820 1.00 91.56 292 LEU A N 1
ATOM 2234 C CA . LEU A 1 292 ? 15.368 14.400 4.477 1.00 91.56 292 LEU A CA 1
ATOM 2235 C C . LEU A 1 292 ? 14.885 15.699 5.132 1.00 91.56 292 LEU A C 1
ATOM 2237 O O . LEU A 1 292 ? 14.450 15.727 6.288 1.00 91.56 292 LEU A O 1
ATOM 2241 N N . ARG A 1 293 ? 14.925 16.794 4.371 1.00 89.31 293 ARG A N 1
ATOM 2242 C CA . ARG A 1 293 ? 14.489 18.113 4.846 1.00 89.31 293 ARG A CA 1
ATOM 2243 C C . ARG A 1 293 ? 12.981 18.290 4.683 1.00 89.31 293 ARG A C 1
ATOM 2245 O O . ARG A 1 293 ? 12.397 17.877 3.688 1.00 89.31 293 ARG A O 1
ATOM 2252 N N . SER A 1 294 ? 12.368 18.937 5.674 1.00 89.25 294 SER A N 1
ATOM 2253 C CA . SER A 1 294 ? 10.959 19.365 5.658 1.00 89.25 294 SER A CA 1
ATOM 2254 C C . SER A 1 294 ? 9.939 18.275 5.269 1.00 89.25 294 SER A C 1
ATOM 2256 O O . SER A 1 294 ? 9.088 18.526 4.417 1.00 89.25 294 SER A O 1
ATOM 2258 N N . PRO A 1 295 ? 9.978 17.067 5.868 1.00 88.75 295 PRO A N 1
ATOM 2259 C CA . PRO A 1 295 ? 9.004 16.030 5.550 1.00 88.75 295 PRO A CA 1
ATOM 2260 C C . PRO A 1 295 ? 7.588 16.444 5.997 1.00 88.75 295 PRO A C 1
ATOM 2262 O O . PRO A 1 295 ? 7.423 17.060 7.059 1.00 88.75 295 PRO A O 1
ATOM 2265 N N . PRO A 1 296 ? 6.548 16.087 5.228 1.00 88.31 296 PRO A N 1
ATOM 2266 C CA . PRO A 1 296 ? 5.174 16.401 5.582 1.00 88.31 296 PRO A CA 1
ATOM 2267 C C . PRO A 1 296 ? 4.704 15.543 6.760 1.00 88.31 296 PRO A C 1
ATOM 2269 O O . PRO A 1 296 ? 4.974 14.344 6.845 1.00 88.31 296 PRO A O 1
ATOM 2272 N N . ARG A 1 297 ? 3.933 16.150 7.669 1.00 86.69 297 ARG A N 1
ATOM 2273 C CA . ARG A 1 297 ? 3.377 15.450 8.841 1.00 86.69 297 ARG A CA 1
ATOM 2274 C C . ARG A 1 297 ? 2.283 14.440 8.489 1.00 86.69 297 ARG A C 1
ATOM 2276 O O . ARG A 1 297 ? 1.894 13.673 9.360 1.00 86.69 297 ARG A O 1
ATOM 2283 N N . THR A 1 298 ? 1.794 14.446 7.250 1.00 87.88 298 THR A N 1
ATOM 2284 C CA . THR A 1 298 ? 0.767 13.535 6.719 1.00 87.88 298 THR A CA 1
ATOM 2285 C C . THR A 1 298 ? 1.307 12.157 6.342 1.00 87.88 298 THR A C 1
ATOM 2287 O O . THR A 1 298 ? 0.517 11.284 5.988 1.00 87.88 298 THR A O 1
ATOM 2290 N N . LEU A 1 299 ? 2.626 11.951 6.403 1.00 90.12 299 LEU A N 1
ATOM 2291 C CA . LEU A 1 299 ? 3.262 10.723 5.944 1.00 90.12 299 LEU A CA 1
ATOM 2292 C C . LEU A 1 299 ? 2.818 9.504 6.768 1.00 90.12 299 LEU A C 1
ATOM 2294 O O . LEU A 1 299 ? 2.901 9.514 7.995 1.00 90.12 299 LEU A O 1
ATOM 2298 N N . ARG A 1 300 ? 2.385 8.447 6.073 1.00 89.62 300 ARG A N 1
ATOM 2299 C CA . ARG A 1 300 ? 1.905 7.177 6.644 1.00 89.62 300 ARG A CA 1
ATOM 2300 C C . ARG A 1 300 ? 2.807 6.002 6.289 1.00 89.62 300 ARG A C 1
ATOM 2302 O O . ARG A 1 300 ? 2.942 5.079 7.086 1.00 89.62 300 ARG A O 1
ATOM 2309 N N . VAL A 1 301 ? 3.424 6.019 5.111 1.00 92.38 301 VAL A N 1
ATOM 2310 C CA . VAL A 1 301 ? 4.311 4.947 4.645 1.00 92.38 301 VAL A CA 1
ATOM 2311 C C . VAL A 1 301 ? 5.659 5.537 4.260 1.00 92.38 301 VAL A C 1
ATOM 2313 O O . VAL A 1 301 ? 5.719 6.459 3.446 1.00 92.38 301 VAL A O 1
ATOM 2316 N N . LEU A 1 302 ? 6.728 4.987 4.831 1.00 94.12 302 LEU A N 1
ATOM 2317 C CA . LEU A 1 302 ? 8.107 5.356 4.531 1.00 94.12 302 LEU A CA 1
ATOM 2318 C C . LEU A 1 302 ? 8.922 4.099 4.225 1.00 94.12 302 LEU A C 1
ATOM 2320 O O . LEU A 1 302 ? 9.158 3.282 5.111 1.00 94.12 302 LEU A O 1
ATOM 2324 N N . ASP A 1 303 ? 9.385 3.950 2.989 1.00 94.31 303 ASP A N 1
ATOM 2325 C CA . ASP A 1 303 ? 10.319 2.887 2.614 1.00 94.31 303 ASP A CA 1
ATOM 2326 C C . ASP A 1 303 ? 11.716 3.474 2.399 1.00 94.31 303 ASP A C 1
ATOM 2328 O O . ASP A 1 303 ? 11.948 4.182 1.423 1.00 94.31 303 ASP A O 1
ATOM 2332 N N . VAL A 1 304 ? 12.651 3.183 3.305 1.00 92.81 304 VAL A N 1
ATOM 2333 C CA . VAL A 1 304 ? 14.067 3.565 3.192 1.00 92.81 304 VAL A CA 1
ATOM 2334 C C . VAL A 1 304 ? 14.983 2.336 3.151 1.00 92.81 304 VAL A C 1
ATOM 2336 O O . VAL A 1 304 ? 16.151 2.402 3.545 1.00 92.81 304 VAL A O 1
ATOM 2339 N N . ARG A 1 305 ? 14.482 1.198 2.653 1.00 91.19 305 ARG A N 1
ATOM 2340 C CA . ARG A 1 305 ? 15.277 -0.028 2.482 1.00 91.19 305 ARG A CA 1
ATOM 2341 C C . ARG A 1 305 ? 16.482 0.192 1.565 1.00 91.19 305 ARG A C 1
ATOM 2343 O O . ARG A 1 305 ? 16.464 1.062 0.701 1.00 91.19 305 ARG A O 1
ATOM 2350 N N . GLU A 1 306 ? 17.527 -0.612 1.726 1.00 89.81 306 GLU A N 1
ATOM 2351 C CA . GLU A 1 306 ? 18.725 -0.591 0.865 1.00 89.81 306 GLU A CA 1
ATOM 2352 C C . GLU A 1 306 ? 19.357 0.808 0.727 1.00 89.81 306 GLU A C 1
ATOM 2354 O O . GLU A 1 306 ? 19.704 1.251 -0.366 1.00 89.81 306 GLU A O 1
ATOM 2359 N N . ASN A 1 307 ? 19.468 1.526 1.844 1.00 91.56 307 ASN A N 1
ATOM 2360 C CA . ASN A 1 307 ? 20.187 2.795 1.940 1.00 91.56 307 ASN A CA 1
ATOM 2361 C C . ASN A 1 307 ? 21.507 2.618 2.710 1.00 91.56 307 ASN A C 1
ATOM 2363 O O . ASN A 1 307 ? 21.929 1.500 3.010 1.00 91.56 307 ASN A O 1
ATOM 2367 N N . SER A 1 308 ? 22.175 3.727 3.027 1.00 90.50 308 SER A N 1
ATOM 2368 C CA . SER A 1 308 ? 23.435 3.762 3.776 1.00 90.50 308 SER A CA 1
ATOM 2369 C C . SER A 1 308 ? 23.241 4.224 5.225 1.00 90.50 308 SER A C 1
ATOM 2371 O O . SER A 1 308 ? 24.169 4.770 5.822 1.00 90.50 308 SER A O 1
ATOM 2373 N N . LEU A 1 309 ? 22.052 4.025 5.803 1.00 89.75 309 LEU A N 1
ATOM 2374 C CA . LEU A 1 309 ? 21.727 4.539 7.129 1.00 89.75 309 LEU A CA 1
ATOM 2375 C C . LEU A 1 309 ? 22.531 3.836 8.236 1.00 89.75 309 LEU A C 1
ATOM 2377 O O . LEU A 1 309 ? 22.587 2.603 8.306 1.00 89.75 309 LEU A O 1
ATOM 2381 N N . VAL A 1 310 ? 23.138 4.637 9.117 1.00 86.38 310 VAL A N 1
ATOM 2382 C CA . VAL A 1 310 ? 24.080 4.151 10.146 1.00 86.38 310 VAL A CA 1
ATOM 2383 C C . VAL A 1 310 ? 23.462 4.115 11.546 1.00 86.38 310 VAL A C 1
ATOM 2385 O O . VAL A 1 310 ? 23.748 3.204 12.318 1.00 86.38 310 VAL A O 1
ATOM 2388 N N . SER A 1 311 ? 22.591 5.073 11.885 1.00 85.50 311 SER A N 1
ATOM 2389 C CA . SER A 1 311 ? 22.055 5.232 13.244 1.00 85.50 311 SER A CA 1
ATOM 2390 C C . SER A 1 311 ? 20.548 4.967 13.362 1.00 85.50 311 SER A C 1
ATOM 2392 O O . SER A 1 311 ? 19.713 5.650 12.765 1.00 85.50 311 SER A O 1
ATOM 2394 N N . VAL A 1 312 ? 20.185 3.994 14.202 1.00 84.56 312 VAL A N 1
ATOM 2395 C CA . VAL A 1 312 ? 18.781 3.688 14.529 1.00 84.56 312 VAL A CA 1
ATOM 2396 C C . VAL A 1 312 ? 18.160 4.790 15.394 1.00 84.56 312 VAL A C 1
ATOM 2398 O O . VAL A 1 312 ? 16.970 5.074 15.267 1.00 84.56 312 VAL A O 1
ATOM 2401 N N . THR A 1 313 ? 18.954 5.454 16.241 1.00 84.69 313 THR A N 1
ATOM 2402 C CA . THR A 1 313 ? 18.470 6.558 17.086 1.00 84.69 313 THR A CA 1
ATOM 2403 C C . THR A 1 313 ? 18.122 7.788 16.254 1.00 84.69 313 THR A C 1
ATOM 2405 O O . THR A 1 313 ? 17.118 8.441 16.528 1.00 84.69 313 THR A O 1
ATOM 2408 N N . ASP A 1 314 ? 18.881 8.055 15.188 1.00 88.69 314 ASP A N 1
ATOM 2409 C CA . ASP A 1 314 ? 18.549 9.088 14.203 1.00 88.69 314 ASP A CA 1
ATOM 2410 C C . ASP A 1 314 ? 17.185 8.804 13.557 1.00 88.69 314 ASP A C 1
ATOM 2412 O O . ASP A 1 314 ? 16.293 9.654 13.575 1.00 88.69 314 ASP A O 1
ATOM 2416 N N . THR A 1 315 ? 16.980 7.561 13.115 1.00 86.44 315 THR A N 1
ATOM 2417 C CA . THR A 1 315 ? 15.712 7.099 12.530 1.00 86.44 315 THR A CA 1
ATOM 2418 C C . THR A 1 315 ? 14.543 7.259 13.508 1.00 86.44 315 THR A C 1
ATOM 2420 O O . THR A 1 315 ? 13.500 7.805 13.147 1.00 86.44 315 THR A O 1
ATOM 2423 N N . ALA A 1 316 ? 14.716 6.852 14.770 1.00 84.44 316 ALA A N 1
ATOM 2424 C CA . ALA A 1 316 ? 13.697 7.022 15.806 1.00 84.44 316 ALA A CA 1
ATOM 2425 C C . ALA A 1 316 ? 13.383 8.505 16.069 1.00 84.44 316 ALA A C 1
ATOM 2427 O O . ALA A 1 316 ? 12.217 8.881 16.201 1.00 84.44 316 ALA A O 1
ATOM 2428 N N . SER A 1 317 ? 14.405 9.365 16.096 1.00 86.75 317 SER A N 1
ATOM 2429 C CA . SER A 1 317 ? 14.236 10.806 16.306 1.00 86.75 317 SER A CA 1
ATOM 2430 C C . SER A 1 317 ? 13.510 11.488 15.140 1.00 86.75 317 SER A C 1
ATOM 2432 O O . SER A 1 317 ? 12.670 12.362 15.362 1.00 86.75 317 SER A O 1
ATOM 2434 N N . PHE A 1 318 ? 13.763 11.047 13.904 1.00 87.81 318 PHE A N 1
ATOM 2435 C CA . PHE A 1 318 ? 13.069 11.520 12.711 1.00 87.81 318 PHE A CA 1
ATOM 2436 C C . PHE A 1 318 ? 11.575 11.180 12.762 1.00 87.81 318 PHE A C 1
ATOM 2438 O O . PHE A 1 318 ? 10.729 12.058 12.568 1.00 87.81 318 PHE A O 1
ATOM 2445 N N . LEU A 1 319 ? 11.242 9.928 13.086 1.00 86.12 319 LEU A N 1
ATOM 2446 C CA . LEU A 1 319 ? 9.853 9.483 13.227 1.00 86.12 319 LEU A CA 1
ATOM 2447 C C . LEU A 1 319 ? 9.137 10.248 14.347 1.00 86.12 319 LEU A C 1
ATOM 2449 O O . LEU A 1 319 ? 8.036 10.755 14.146 1.00 86.12 319 LEU A O 1
ATOM 2453 N N . SER A 1 320 ? 9.803 10.418 15.491 1.00 80.56 320 SER A N 1
ATOM 2454 C CA . SER A 1 320 ? 9.225 11.079 16.666 1.00 80.56 320 SER A CA 1
ATOM 2455 C C . SER A 1 320 ? 8.973 12.572 16.442 1.00 80.56 320 SER A C 1
ATOM 2457 O O . SER A 1 320 ? 7.908 13.083 16.772 1.00 80.56 320 SER A O 1
ATOM 2459 N N . ASN A 1 321 ? 9.940 13.288 15.862 1.00 83.19 321 ASN A N 1
ATOM 2460 C CA . ASN A 1 321 ? 9.894 14.752 15.803 1.00 83.19 321 ASN A CA 1
ATOM 2461 C C . ASN A 1 321 ? 9.295 15.295 14.502 1.00 83.19 321 ASN A C 1
ATOM 2463 O O . ASN A 1 321 ? 8.769 16.413 14.479 1.00 83.19 321 ASN A O 1
ATOM 2467 N N . LYS A 1 322 ? 9.437 14.559 13.393 1.00 83.50 322 LYS A N 1
ATOM 2468 C CA . LYS A 1 322 ? 9.117 15.062 12.052 1.00 83.50 322 LYS A CA 1
ATOM 2469 C C . LYS A 1 322 ? 7.917 14.359 11.420 1.00 83.50 322 LYS A C 1
ATOM 2471 O O . LYS A 1 322 ? 7.118 15.036 10.779 1.00 83.50 322 LYS A O 1
ATOM 2476 N N . THR A 1 323 ? 7.757 13.047 11.616 1.00 82.81 323 THR A N 1
ATOM 2477 C CA . THR A 1 323 ? 6.737 12.231 10.923 1.00 82.81 323 THR A CA 1
ATOM 2478 C C . THR A 1 323 ? 5.938 11.318 11.876 1.00 82.81 323 THR A C 1
ATOM 2480 O O . THR A 1 323 ? 5.962 10.095 11.752 1.00 82.81 323 THR A O 1
ATOM 2483 N N . PRO A 1 324 ? 5.158 11.894 12.813 1.00 79.81 324 PRO A N 1
ATOM 2484 C CA . PRO A 1 324 ? 4.491 11.139 13.884 1.00 79.81 324 PRO A CA 1
ATOM 2485 C C . PRO A 1 324 ? 3.332 10.232 13.423 1.00 79.81 324 PRO A C 1
ATOM 2487 O O . PRO A 1 324 ? 2.780 9.483 14.228 1.00 79.81 324 PRO A O 1
ATOM 2490 N N . LEU A 1 325 ? 2.909 10.324 12.157 1.00 82.38 325 LEU A N 1
ATOM 2491 C CA . LEU A 1 325 ? 1.777 9.570 11.605 1.00 82.38 325 LEU A CA 1
ATOM 2492 C C . LEU A 1 325 ? 2.188 8.313 10.821 1.00 82.38 325 LEU A C 1
ATOM 2494 O O . LEU A 1 325 ? 1.314 7.650 10.265 1.00 82.38 325 LEU A O 1
ATOM 2498 N N . VAL A 1 326 ? 3.478 7.966 10.786 1.00 85.88 326 VAL A N 1
ATOM 2499 C CA . VAL A 1 326 ? 3.966 6.804 10.033 1.00 85.88 326 VAL A CA 1
ATOM 2500 C C . VAL A 1 326 ? 3.440 5.499 10.641 1.00 85.88 326 VAL A C 1
ATOM 2502 O O . VAL A 1 326 ? 3.634 5.207 11.820 1.00 85.88 326 VAL A O 1
ATOM 2505 N N . GLU A 1 327 ? 2.784 4.701 9.803 1.00 85.56 327 GLU A N 1
ATOM 2506 C CA . GLU A 1 327 ? 2.192 3.403 10.127 1.00 85.56 327 GLU A CA 1
ATOM 2507 C C . GLU A 1 327 ? 3.019 2.235 9.583 1.00 85.56 327 GLU A C 1
ATOM 2509 O O . GLU A 1 327 ? 3.049 1.174 10.202 1.00 85.56 327 GLU A O 1
ATOM 2514 N N . SER A 1 328 ? 3.701 2.410 8.449 1.00 88.12 328 SER A N 1
ATOM 2515 C CA . SER A 1 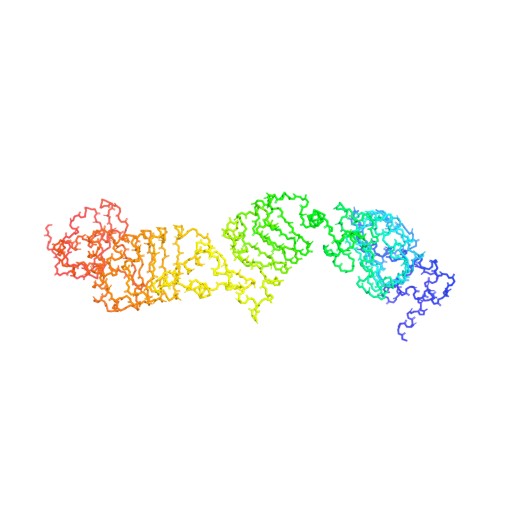328 ? 4.537 1.368 7.847 1.00 88.12 328 SER A CA 1
ATOM 2516 C C . SER A 1 328 ? 5.921 1.903 7.513 1.00 88.12 328 SER A C 1
ATOM 2518 O O . SER A 1 328 ? 6.045 2.922 6.831 1.00 88.12 328 SER A O 1
ATOM 2520 N N . LEU A 1 329 ? 6.951 1.188 7.964 1.00 89.94 329 LEU A N 1
ATOM 2521 C CA . LEU A 1 329 ? 8.350 1.566 7.796 1.00 89.94 329 LEU A CA 1
ATOM 2522 C C . LEU A 1 329 ? 9.166 0.428 7.171 1.00 89.94 329 LEU A C 1
ATOM 2524 O O . LEU A 1 329 ? 9.111 -0.697 7.654 1.00 89.94 329 LEU A O 1
ATOM 2528 N N . GLY A 1 330 ? 9.961 0.714 6.142 1.00 89.44 330 GLY A N 1
ATOM 2529 C CA . GLY A 1 330 ? 10.961 -0.213 5.598 1.00 89.44 330 GLY A CA 1
ATOM 2530 C C . GLY A 1 330 ? 12.385 0.209 5.972 1.00 89.44 330 GLY A C 1
ATOM 2531 O O . GLY A 1 330 ? 12.780 1.322 5.636 1.00 89.44 330 GLY A O 1
ATOM 2532 N N . LEU A 1 331 ? 13.160 -0.658 6.634 1.00 88.44 331 LEU A N 1
ATOM 2533 C CA . LEU A 1 331 ? 14.544 -0.407 7.078 1.00 88.44 331 LEU A CA 1
ATOM 2534 C C . LEU A 1 331 ? 15.557 -1.461 6.610 1.00 88.44 331 LEU A C 1
ATOM 2536 O O . LEU A 1 331 ? 16.765 -1.237 6.745 1.00 88.44 331 LEU A O 1
ATOM 2540 N N . ALA A 1 332 ? 15.107 -2.594 6.072 1.00 85.69 332 ALA A N 1
ATOM 2541 C CA . ALA A 1 332 ? 15.969 -3.689 5.638 1.00 85.69 332 ALA A CA 1
ATOM 2542 C C . ALA A 1 332 ? 17.091 -3.235 4.684 1.00 85.69 332 ALA A C 1
ATOM 2544 O O . ALA A 1 332 ? 16.938 -2.299 3.904 1.00 85.69 332 ALA A O 1
ATOM 2545 N N . GLY A 1 333 ? 18.237 -3.918 4.720 1.00 83.62 333 GLY A N 1
ATOM 2546 C CA . GLY A 1 333 ? 19.348 -3.650 3.796 1.00 83.62 333 GLY A CA 1
ATOM 2547 C C . GLY A 1 333 ? 20.184 -2.400 4.107 1.00 83.62 333 GLY A C 1
ATOM 2548 O O . GLY A 1 333 ? 20.986 -2.004 3.270 1.00 83.62 333 GLY A O 1
ATOM 2549 N N . ASN A 1 334 ? 20.030 -1.796 5.290 1.00 87.00 334 ASN A N 1
ATOM 2550 C CA . ASN A 1 334 ? 20.859 -0.680 5.753 1.00 87.00 334 ASN A CA 1
ATOM 2551 C C . ASN A 1 334 ? 22.054 -1.140 6.629 1.00 87.00 334 ASN A C 1
ATOM 2553 O O . ASN A 1 334 ? 21.963 -2.167 7.314 1.00 87.00 334 ASN A O 1
ATOM 2557 N N . PRO A 1 335 ? 23.164 -0.371 6.673 1.00 82.75 335 PRO A N 1
ATOM 2558 C CA . PRO A 1 335 ? 24.347 -0.632 7.498 1.00 82.75 335 PRO A CA 1
ATOM 2559 C C . PRO A 1 335 ? 24.114 -0.809 9.000 1.00 82.75 335 PRO A C 1
ATOM 2561 O O . PRO A 1 335 ? 24.992 -1.391 9.639 1.00 82.75 335 PRO A O 1
ATOM 2564 N N . PHE A 1 336 ? 22.950 -0.417 9.548 1.00 73.94 336 PHE A N 1
ATOM 2565 C CA . PHE A 1 336 ? 22.523 -0.740 10.925 1.00 73.94 336 PHE A CA 1
ATOM 2566 C C . PHE A 1 336 ? 22.820 -2.205 11.323 1.00 73.94 336 PHE A C 1
ATOM 2568 O O . PHE A 1 336 ? 23.010 -2.527 12.492 1.00 73.94 336 PHE A O 1
ATOM 2575 N N . ALA A 1 337 ? 22.821 -3.101 10.328 1.00 54.81 337 ALA A N 1
ATOM 2576 C CA . ALA A 1 337 ? 22.948 -4.546 10.436 1.00 54.81 337 ALA A CA 1
ATOM 2577 C C . ALA A 1 337 ? 24.380 -5.106 10.563 1.00 54.81 337 ALA A C 1
ATOM 2579 O O . ALA A 1 337 ? 24.536 -6.293 10.849 1.00 54.81 337 ALA A O 1
ATOM 2580 N N . LYS A 1 338 ? 25.442 -4.326 10.327 1.00 53.81 338 LYS A N 1
ATOM 2581 C CA . LYS A 1 338 ? 26.808 -4.893 10.283 1.00 53.81 338 LYS A CA 1
ATOM 2582 C C . LYS A 1 338 ? 27.392 -5.252 11.658 1.00 53.81 338 LYS A C 1
ATOM 2584 O O . LYS A 1 338 ? 28.391 -5.961 11.708 1.00 53.81 338 LYS A O 1
ATOM 2589 N N . GLU A 1 339 ? 26.762 -4.834 12.757 1.00 50.56 339 GLU A N 1
ATOM 2590 C CA . GLU A 1 339 ? 27.326 -4.978 14.110 1.00 50.56 339 GLU A CA 1
ATOM 2591 C C . GLU A 1 339 ? 26.736 -6.122 14.960 1.00 50.56 339 GLU A C 1
ATOM 2593 O O . GLU A 1 339 ? 27.224 -6.362 16.062 1.00 50.56 339 GLU A O 1
ATOM 2598 N N . THR A 1 340 ? 25.717 -6.874 14.507 1.00 49.28 340 THR A N 1
ATOM 2599 C CA . THR A 1 340 ? 25.108 -7.931 15.352 1.00 49.28 340 THR A CA 1
ATOM 2600 C C . THR A 1 340 ? 24.739 -9.227 14.619 1.00 49.28 340 THR A C 1
ATOM 2602 O O . THR A 1 340 ? 24.300 -9.228 13.477 1.00 49.28 340 THR A O 1
ATOM 2605 N N . ILE A 1 341 ? 24.868 -10.355 15.333 1.00 48.41 341 ILE A N 1
ATOM 2606 C CA . ILE A 1 341 ? 24.729 -11.758 14.868 1.00 48.41 341 ILE A CA 1
ATOM 2607 C C . ILE A 1 341 ? 23.303 -12.107 14.361 1.00 48.41 341 ILE A C 1
ATOM 2609 O O . ILE A 1 341 ? 23.104 -13.109 13.677 1.00 48.41 341 ILE A O 1
ATOM 2613 N N . ARG A 1 342 ? 22.294 -11.273 14.658 1.00 54.16 342 ARG A N 1
ATOM 2614 C CA . ARG A 1 342 ? 20.919 -11.339 14.114 1.00 54.16 342 ARG A CA 1
ATOM 2615 C C . ARG A 1 342 ? 20.396 -9.921 13.856 1.00 54.16 342 ARG A C 1
ATOM 2617 O O . ARG A 1 342 ? 19.601 -9.405 14.644 1.00 54.16 342 ARG A O 1
ATOM 2624 N N . PRO A 1 343 ? 20.849 -9.266 12.784 1.00 57.59 343 PRO A N 1
ATOM 2625 C CA . PRO A 1 343 ? 20.776 -7.816 12.698 1.00 57.59 343 PRO A CA 1
ATOM 2626 C C . PRO A 1 343 ? 19.357 -7.271 12.591 1.00 57.59 343 PRO A C 1
ATOM 2628 O O . PRO A 1 343 ? 19.031 -6.273 13.223 1.00 57.59 343 PRO A O 1
ATOM 2631 N N . HIS A 1 344 ? 18.482 -7.964 11.862 1.00 59.56 344 HIS A N 1
ATOM 2632 C CA . HIS A 1 344 ? 17.133 -7.473 11.595 1.00 59.56 344 HIS A CA 1
ATOM 2633 C C . HIS A 1 344 ? 16.270 -7.385 12.864 1.00 59.56 344 HIS A C 1
ATOM 2635 O O . HIS A 1 344 ? 15.620 -6.375 13.128 1.00 59.56 344 HIS A O 1
ATOM 2641 N N . ARG A 1 345 ? 16.321 -8.423 13.710 1.00 63.09 345 ARG A N 1
ATOM 2642 C CA . ARG A 1 345 ? 15.545 -8.476 14.957 1.00 63.09 345 ARG A CA 1
ATOM 2643 C C . ARG A 1 345 ? 16.115 -7.533 16.017 1.00 63.09 345 ARG A C 1
ATOM 2645 O O . ARG A 1 345 ? 15.347 -6.868 16.704 1.00 63.09 345 ARG A O 1
ATOM 2652 N N . SER A 1 346 ? 17.443 -7.425 16.109 1.00 70.75 346 SER A N 1
ATOM 2653 C CA . SER A 1 346 ? 18.117 -6.505 17.034 1.00 70.75 346 SER A CA 1
ATOM 2654 C C . SER A 1 346 ? 17.827 -5.040 16.699 1.00 70.75 346 SER A C 1
ATOM 2656 O O . SER A 1 346 ? 17.425 -4.287 17.584 1.00 70.75 346 SER A O 1
ATOM 2658 N N . VAL A 1 347 ? 17.943 -4.648 15.424 1.00 74.50 347 VAL A N 1
ATOM 2659 C CA . VAL A 1 347 ? 17.662 -3.279 14.957 1.00 74.50 347 VAL A CA 1
ATOM 2660 C C . VAL A 1 347 ? 16.195 -2.916 15.167 1.00 74.50 347 VAL A C 1
ATOM 2662 O O . VAL A 1 347 ? 15.910 -1.857 15.721 1.00 74.50 347 VAL A O 1
ATOM 2665 N N . ARG A 1 348 ? 15.265 -3.818 14.824 1.00 80.38 348 ARG A N 1
ATOM 2666 C CA . ARG A 1 348 ? 13.832 -3.627 15.078 1.00 80.38 348 ARG A CA 1
ATOM 2667 C C . ARG A 1 348 ? 13.548 -3.396 16.563 1.00 80.38 348 ARG A C 1
ATOM 2669 O O . ARG A 1 348 ? 12.891 -2.422 16.909 1.00 80.38 348 ARG A O 1
ATOM 2676 N N . THR A 1 349 ? 14.088 -4.229 17.457 1.00 77.00 349 THR A N 1
ATOM 2677 C CA . THR A 1 349 ? 13.895 -4.029 18.907 1.00 77.00 349 THR A CA 1
ATOM 2678 C C . THR A 1 349 ? 14.531 -2.737 19.426 1.00 77.00 349 THR A C 1
ATOM 2680 O O . THR A 1 349 ? 13.937 -2.072 20.269 1.00 77.00 349 THR A O 1
ATOM 2683 N N . ALA A 1 350 ? 15.701 -2.345 18.909 1.00 77.50 350 ALA A N 1
ATOM 2684 C CA . ALA A 1 350 ? 16.378 -1.105 19.287 1.00 77.50 350 ALA A CA 1
ATOM 2685 C C . ALA A 1 350 ? 15.617 0.145 18.812 1.00 77.50 350 ALA A C 1
ATOM 2687 O O . ALA A 1 350 ? 15.524 1.122 19.556 1.00 77.50 350 ALA A O 1
ATOM 2688 N N . LEU A 1 351 ? 15.030 0.098 17.611 1.00 81.25 351 LEU A N 1
ATOM 2689 C CA . LEU A 1 351 ? 14.154 1.147 17.093 1.00 81.25 351 LEU A CA 1
ATOM 2690 C C . LEU A 1 351 ? 12.926 1.303 17.988 1.00 81.25 351 LEU A C 1
ATOM 2692 O O . LEU A 1 351 ? 12.662 2.399 18.469 1.00 81.25 351 LEU A O 1
ATOM 2696 N N . LEU A 1 352 ? 12.214 0.203 18.249 1.00 78.38 352 LEU A N 1
ATOM 2697 C CA . LEU A 1 352 ? 11.005 0.213 19.077 1.00 78.38 352 LEU A CA 1
ATOM 2698 C C . LEU A 1 352 ? 11.296 0.700 20.506 1.00 78.38 352 LEU A C 1
ATOM 2700 O O . LEU A 1 352 ? 10.500 1.446 21.068 1.00 78.38 352 LEU A O 1
ATOM 2704 N N . ALA A 1 353 ? 12.459 0.353 21.068 1.00 75.62 353 ALA A N 1
ATOM 2705 C CA . ALA A 1 353 ? 12.897 0.841 22.377 1.00 75.62 353 ALA A CA 1
ATOM 2706 C C . ALA A 1 353 ? 13.238 2.343 22.390 1.00 75.62 353 ALA A C 1
ATOM 2708 O O . ALA A 1 353 ? 13.140 2.980 23.434 1.00 75.62 353 ALA A O 1
ATOM 2709 N N . SER A 1 354 ? 13.639 2.903 21.247 1.00 77.69 354 SER A N 1
ATOM 2710 C CA . SER A 1 354 ? 13.996 4.322 21.105 1.00 77.69 354 SER A CA 1
ATOM 2711 C C . SER A 1 354 ? 12.796 5.216 20.766 1.00 77.69 354 SER A C 1
ATOM 2713 O O . SER A 1 354 ? 12.922 6.438 20.809 1.00 77.69 354 SER A O 1
ATOM 2715 N N . LEU A 1 355 ? 11.648 4.634 20.399 1.00 75.19 355 LEU A N 1
ATOM 2716 C CA . LEU A 1 355 ? 10.431 5.381 20.088 1.00 75.19 355 LEU A CA 1
ATOM 2717 C C . LEU A 1 355 ? 9.676 5.760 21.377 1.00 75.19 355 LEU A C 1
ATOM 2719 O O . LEU A 1 355 ? 9.467 4.902 22.239 1.00 75.19 355 LEU A O 1
ATOM 2723 N N . PRO A 1 356 ? 9.225 7.021 21.518 1.00 69.12 356 PRO A N 1
ATOM 2724 C CA . PRO A 1 356 ? 8.441 7.454 22.665 1.00 69.12 356 PRO A CA 1
ATOM 2725 C C . PRO A 1 356 ? 7.053 6.799 22.675 1.00 69.12 356 PRO A C 1
ATOM 2727 O O . PRO A 1 356 ? 6.429 6.598 21.630 1.00 69.12 356 PRO A O 1
ATOM 2730 N N . ARG A 1 357 ? 6.542 6.527 23.884 1.00 63.25 357 ARG A N 1
ATOM 2731 C CA . ARG A 1 357 ? 5.260 5.832 24.122 1.00 63.25 357 ARG A CA 1
ATOM 2732 C C . ARG A 1 357 ? 4.062 6.508 23.461 1.00 63.25 357 ARG A C 1
ATOM 2734 O O . ARG A 1 357 ? 3.165 5.836 22.967 1.00 63.25 357 ARG A O 1
ATOM 2741 N N . GLU A 1 358 ? 4.088 7.836 23.401 1.00 56.62 358 GLU A N 1
ATOM 2742 C CA . GLU A 1 358 ? 3.001 8.671 22.878 1.00 56.62 358 GLU A CA 1
ATOM 2743 C C . GLU A 1 358 ? 2.808 8.564 21.349 1.00 56.62 358 GLU A C 1
ATOM 2745 O O . GLU A 1 358 ? 1.832 9.093 20.819 1.00 56.62 358 GLU A O 1
ATOM 2750 N N . HIS A 1 359 ? 3.701 7.872 20.624 1.00 58.25 359 HIS A N 1
ATOM 2751 C CA . HIS A 1 359 ? 3.758 7.907 19.155 1.00 58.25 359 HIS A CA 1
ATOM 2752 C C . HIS A 1 359 ? 3.709 6.532 18.468 1.00 58.25 359 HIS A C 1
ATOM 2754 O O . HIS A 1 359 ? 4.154 6.380 17.329 1.00 58.25 359 HIS A O 1
ATOM 2760 N N . LEU A 1 360 ? 3.110 5.518 19.101 1.00 59.56 360 LEU A N 1
ATOM 2761 C CA . LEU A 1 360 ? 3.022 4.176 18.514 1.00 59.56 360 LEU A CA 1
ATOM 2762 C C . LEU A 1 360 ? 1.856 3.966 17.555 1.00 59.56 360 LEU A C 1
ATOM 2764 O O . LEU A 1 360 ? 0.934 3.188 17.788 1.00 59.56 360 LEU A O 1
ATOM 2768 N N . ARG A 1 361 ? 1.939 4.652 16.417 1.00 69.38 361 ARG A N 1
ATOM 2769 C CA . ARG A 1 361 ? 1.097 4.367 15.247 1.00 69.38 361 ARG A CA 1
ATOM 2770 C C . ARG A 1 361 ? 1.735 3.375 14.278 1.00 69.38 361 ARG A C 1
ATOM 2772 O O . ARG A 1 361 ? 1.071 2.948 13.340 1.00 69.38 361 ARG A O 1
ATOM 2779 N N . LEU A 1 362 ? 2.985 2.981 14.524 1.00 76.19 362 LEU A N 1
ATOM 2780 C CA . LEU A 1 362 ? 3.734 2.044 13.695 1.00 76.19 362 LEU A CA 1
ATOM 2781 C C . LEU A 1 362 ? 3.129 0.635 13.786 1.00 76.19 362 LEU A C 1
ATOM 2783 O O . LEU A 1 362 ? 3.209 -0.027 14.818 1.00 76.19 362 LEU A O 1
ATOM 2787 N N . ARG A 1 363 ? 2.515 0.185 12.693 1.00 75.88 363 ARG A N 1
ATOM 2788 C CA . ARG A 1 363 ? 1.843 -1.113 12.560 1.00 75.88 363 ARG A CA 1
ATOM 2789 C C . ARG A 1 363 ? 2.744 -2.179 11.962 1.00 75.88 363 ARG A C 1
ATOM 2791 O O . ARG A 1 363 ? 2.584 -3.346 12.301 1.00 75.88 363 ARG A O 1
ATOM 2798 N N . SER A 1 364 ? 3.654 -1.799 11.071 1.00 82.19 364 SER A N 1
ATOM 2799 C CA . SER A 1 364 ? 4.557 -2.728 10.393 1.00 82.19 364 SER A CA 1
ATOM 2800 C C . SER A 1 364 ? 5.953 -2.144 10.235 1.00 82.19 364 SER A C 1
ATOM 2802 O O . SER A 1 364 ? 6.120 -0.979 9.870 1.00 82.19 364 SER A O 1
ATOM 2804 N N . VAL A 1 365 ? 6.958 -2.985 10.472 1.00 85.88 365 VAL A N 1
ATOM 2805 C CA . VAL A 1 365 ? 8.352 -2.705 10.110 1.00 85.88 365 VAL A CA 1
ATOM 2806 C C . VAL A 1 365 ? 8.825 -3.826 9.203 1.00 85.88 365 VAL A C 1
ATOM 2808 O O . VAL A 1 365 ? 8.758 -4.988 9.592 1.00 85.88 365 VAL A O 1
ATOM 2811 N N . ASP A 1 366 ? 9.268 -3.467 8.003 1.00 84.31 366 ASP A N 1
ATOM 2812 C CA . ASP A 1 366 ? 9.713 -4.383 6.955 1.00 84.31 366 ASP A CA 1
ATOM 2813 C C . ASP A 1 366 ? 8.693 -5.478 6.619 1.00 84.31 366 ASP A C 1
ATOM 2815 O O . ASP A 1 366 ? 9.045 -6.645 6.518 1.00 84.31 366 ASP A O 1
ATOM 2819 N N . GLU A 1 367 ? 7.428 -5.088 6.435 1.00 81.06 367 GLU A N 1
ATOM 2820 C CA . GLU A 1 367 ? 6.290 -5.991 6.161 1.00 81.06 367 GLU A CA 1
ATOM 2821 C C . GLU A 1 367 ? 5.929 -6.949 7.312 1.00 81.06 367 GLU A C 1
ATOM 2823 O O . GLU A 1 367 ? 4.915 -7.639 7.236 1.00 81.06 367 GLU A O 1
ATOM 2828 N N . GLU A 1 368 ? 6.666 -6.931 8.427 1.00 81.06 368 GLU A N 1
ATOM 2829 C CA . GLU A 1 368 ? 6.319 -7.688 9.629 1.00 81.06 368 GLU A CA 1
ATOM 2830 C C . GLU A 1 368 ? 5.468 -6.841 10.594 1.00 81.06 368 GLU A C 1
ATOM 2832 O O . GLU A 1 368 ? 5.888 -5.739 10.986 1.00 81.06 368 GLU A O 1
ATOM 2837 N N . PRO A 1 369 ? 4.296 -7.338 11.044 1.00 80.12 369 PRO A N 1
ATOM 2838 C CA . PRO A 1 369 ? 3.426 -6.605 11.957 1.00 80.12 369 PRO A CA 1
ATOM 2839 C C . PRO A 1 369 ? 4.104 -6.390 13.313 1.00 80.12 369 PRO A C 1
ATOM 2841 O O . PRO A 1 369 ? 4.754 -7.285 13.850 1.00 80.12 369 PRO A O 1
ATOM 2844 N N . VAL A 1 370 ? 3.965 -5.194 13.878 1.00 76.19 370 VAL A N 1
ATOM 2845 C CA . VAL A 1 370 ? 4.432 -4.855 15.227 1.00 76.19 370 VAL A CA 1
ATOM 2846 C C . VAL A 1 370 ? 3.431 -5.390 16.237 1.00 76.19 370 VAL A C 1
ATOM 2848 O O . VAL A 1 370 ? 2.294 -4.930 16.317 1.00 76.19 370 VAL A O 1
ATOM 2851 N N . THR A 1 371 ? 3.847 -6.408 16.989 1.00 72.94 371 THR A N 1
ATOM 2852 C CA . THR A 1 371 ? 2.996 -7.040 18.000 1.00 72.94 371 THR A CA 1
ATOM 2853 C C . THR A 1 371 ? 3.095 -6.300 19.331 1.00 72.94 371 THR A C 1
ATOM 2855 O O . THR A 1 371 ? 4.133 -5.735 19.678 1.00 72.94 371 THR A O 1
ATOM 2858 N N . ALA A 1 372 ? 2.014 -6.331 20.115 1.00 66.19 372 ALA A N 1
ATOM 2859 C CA . ALA A 1 372 ? 1.998 -5.724 21.445 1.00 66.19 372 ALA A CA 1
ATOM 2860 C C . ALA A 1 372 ? 3.075 -6.322 22.371 1.00 66.19 372 ALA A C 1
ATOM 2862 O O . ALA A 1 372 ? 3.698 -5.591 23.135 1.00 66.19 372 ALA A O 1
ATOM 2863 N N . ASP A 1 373 ? 3.344 -7.628 22.272 1.00 67.19 373 ASP A N 1
ATOM 2864 C CA . ASP A 1 373 ? 4.355 -8.295 23.101 1.00 67.19 373 ASP A CA 1
ATOM 2865 C C . ASP A 1 373 ? 5.788 -7.847 22.755 1.00 67.19 373 ASP A C 1
ATOM 2867 O O . ASP A 1 373 ? 6.621 -7.705 23.653 1.00 67.19 373 ASP A O 1
ATOM 2871 N N . GLU A 1 374 ? 6.080 -7.544 21.484 1.00 71.25 374 GLU A N 1
ATOM 2872 C CA . GLU A 1 374 ? 7.373 -6.972 21.084 1.00 71.25 374 GLU A CA 1
ATOM 2873 C C . GLU A 1 374 ? 7.584 -5.576 21.674 1.00 71.25 374 GLU A C 1
ATOM 2875 O O . GLU A 1 374 ? 8.649 -5.299 22.228 1.00 71.25 374 GLU A O 1
ATOM 2880 N N . LEU A 1 375 ? 6.559 -4.726 21.620 1.00 70.75 375 LEU A N 1
ATOM 2881 C CA . LEU A 1 375 ? 6.584 -3.382 22.201 1.00 70.75 375 LEU A CA 1
ATOM 2882 C C . LEU A 1 375 ? 6.785 -3.425 23.713 1.00 70.75 375 LEU A C 1
ATOM 2884 O O . LEU A 1 375 ? 7.623 -2.708 24.258 1.00 70.75 375 LEU A O 1
ATOM 2888 N N . LEU A 1 376 ? 6.079 -4.337 24.381 1.00 69.00 376 LEU A N 1
ATOM 2889 C CA . LEU A 1 376 ? 6.221 -4.546 25.815 1.00 69.00 376 LEU A CA 1
ATOM 2890 C C . LEU A 1 376 ? 7.630 -4.995 26.179 1.00 69.00 376 LEU A C 1
ATOM 2892 O O . LEU A 1 376 ? 8.203 -4.457 27.120 1.00 69.00 376 LEU A O 1
ATOM 2896 N N . SER A 1 377 ? 8.218 -5.918 25.413 1.00 70.94 377 SER A N 1
ATOM 2897 C CA . SER A 1 377 ? 9.594 -6.368 25.646 1.00 70.94 377 SER A CA 1
ATOM 2898 C C . SER A 1 377 ? 10.638 -5.261 25.444 1.00 70.94 377 SER A C 1
ATOM 2900 O O . SER A 1 377 ? 11.672 -5.251 26.118 1.00 70.94 377 SER A O 1
ATOM 2902 N N . ALA A 1 378 ? 10.371 -4.321 24.531 1.00 68.94 378 ALA A N 1
ATOM 2903 C CA . ALA A 1 378 ? 11.250 -3.194 24.249 1.00 68.94 378 ALA A CA 1
ATOM 2904 C C . ALA A 1 378 ? 11.202 -2.141 25.369 1.00 68.94 378 ALA A C 1
ATOM 2906 O O . ALA A 1 378 ? 12.240 -1.597 25.744 1.00 68.94 378 ALA A O 1
ATOM 2907 N N . TRP A 1 379 ? 10.018 -1.896 25.936 1.00 66.00 379 TRP A N 1
ATOM 2908 C CA . TRP A 1 379 ? 9.788 -0.854 26.943 1.00 66.00 379 TRP A CA 1
ATOM 2909 C C . TRP A 1 379 ? 9.900 -1.321 28.392 1.00 66.00 379 TRP A C 1
ATOM 2911 O O . TRP A 1 379 ? 10.134 -0.505 29.278 1.00 66.00 379 TRP A O 1
ATOM 2921 N N . SER A 1 380 ? 9.810 -2.625 28.659 1.00 60.78 380 SER A N 1
ATOM 2922 C CA . SER A 1 380 ? 9.949 -3.181 30.011 1.00 60.78 380 SER A CA 1
ATOM 2923 C C . SER A 1 380 ? 11.375 -3.099 30.578 1.00 60.78 380 SER A C 1
ATOM 2925 O O . SER A 1 380 ? 11.612 -3.501 31.717 1.00 60.78 380 SER A O 1
ATOM 2927 N N . ARG A 1 381 ? 12.360 -2.619 29.804 1.00 57.84 381 ARG A N 1
ATOM 2928 C CA . ARG A 1 381 ? 13.744 -2.432 30.263 1.00 57.84 381 ARG A CA 1
ATOM 2929 C C . ARG A 1 381 ? 13.849 -1.204 31.177 1.00 57.84 381 ARG A C 1
ATOM 2931 O O . ARG A 1 381 ? 14.282 -0.146 30.742 1.00 57.84 381 ARG A O 1
ATOM 2938 N N . GLY A 1 382 ? 13.495 -1.371 32.453 1.00 55.16 382 GLY A N 1
ATOM 2939 C CA . GLY A 1 382 ? 13.838 -0.411 33.514 1.00 55.16 382 GLY A CA 1
ATOM 2940 C C . GLY A 1 382 ? 12.708 0.004 34.456 1.00 55.16 382 GLY A C 1
ATOM 2941 O O . GLY A 1 382 ? 12.973 0.739 35.401 1.00 55.16 382 GLY A O 1
ATOM 2942 N N . GLU A 1 383 ? 11.475 -0.465 34.253 1.00 56.34 383 GLU A N 1
ATOM 2943 C CA . GLU A 1 383 ? 10.327 -0.050 35.069 1.00 56.34 383 GLU A CA 1
ATOM 2944 C C . GLU A 1 383 ? 9.821 -1.146 36.018 1.00 56.34 383 GLU A C 1
ATOM 2946 O O . GLU A 1 383 ? 9.980 -2.343 35.781 1.00 56.34 383 GLU A O 1
ATOM 2951 N N . GLY A 1 384 ? 9.200 -0.728 37.127 1.00 61.22 384 GLY A N 1
ATOM 2952 C CA . GLY A 1 384 ? 8.601 -1.636 38.106 1.00 61.22 384 GLY A CA 1
ATOM 2953 C C . GLY A 1 384 ? 7.475 -2.503 37.520 1.00 61.22 384 GLY A C 1
ATOM 2954 O O . GLY A 1 384 ? 6.858 -2.173 36.503 1.00 61.22 384 GLY A O 1
ATOM 2955 N N . LYS A 1 385 ? 7.163 -3.618 38.198 1.00 63.47 385 LYS A N 1
ATOM 2956 C CA . LYS A 1 385 ? 6.148 -4.599 37.755 1.00 63.47 385 LYS A CA 1
ATOM 2957 C C . LYS A 1 385 ? 4.765 -3.986 37.488 1.00 63.47 385 LYS A C 1
ATOM 2959 O O . LYS A 1 385 ? 4.056 -4.484 36.619 1.00 63.47 385 LYS A O 1
ATOM 2964 N N . ASP A 1 386 ? 4.381 -2.929 38.203 1.00 60.81 386 ASP A N 1
ATOM 2965 C CA . ASP A 1 386 ? 3.066 -2.293 38.039 1.00 60.81 386 ASP A CA 1
ATOM 2966 C C . ASP A 1 386 ? 3.012 -1.301 36.872 1.00 60.81 386 ASP A C 1
ATOM 2968 O O . ASP A 1 386 ? 2.023 -1.284 36.142 1.00 60.81 386 ASP A O 1
ATOM 2972 N N . ALA A 1 387 ? 4.103 -0.580 36.601 1.00 65.38 387 ALA A N 1
ATOM 2973 C CA . ALA A 1 387 ? 4.224 0.244 35.398 1.00 65.38 387 ALA A CA 1
ATOM 2974 C C . ALA A 1 387 ? 4.120 -0.619 34.130 1.00 65.38 387 ALA A C 1
ATOM 2976 O O . ALA A 1 387 ? 3.408 -0.274 33.194 1.00 65.38 387 ALA A O 1
ATOM 2977 N N . THR A 1 388 ? 4.704 -1.821 34.152 1.00 70.12 388 THR A N 1
ATOM 2978 C CA . THR A 1 388 ? 4.626 -2.771 33.027 1.00 70.12 388 THR A CA 1
ATOM 2979 C C . THR A 1 388 ? 3.179 -3.193 32.707 1.00 70.12 388 THR A C 1
ATOM 2981 O O . THR A 1 388 ? 2.834 -3.393 31.542 1.00 70.12 388 THR A O 1
ATOM 2984 N N . LYS A 1 389 ? 2.305 -3.305 33.721 1.00 77.31 389 LYS A N 1
ATOM 2985 C CA . LYS A 1 389 ? 0.885 -3.658 33.528 1.00 77.31 389 LYS A CA 1
ATOM 2986 C C . LYS A 1 389 ? 0.099 -2.526 32.870 1.00 77.31 389 LYS A C 1
ATOM 2988 O O . LYS A 1 389 ? -0.706 -2.798 31.985 1.00 77.31 389 LYS A O 1
ATOM 2993 N N . LEU A 1 390 ? 0.337 -1.280 33.283 1.00 78.62 390 LEU A N 1
ATOM 2994 C CA . LEU A 1 390 ? -0.317 -0.112 32.689 1.00 78.62 390 LEU A CA 1
ATOM 2995 C C . LEU A 1 390 ? 0.174 0.128 31.254 1.00 78.62 390 LEU A C 1
ATOM 2997 O O . LEU A 1 390 ? -0.631 0.356 30.357 1.00 78.62 390 LEU A O 1
ATOM 3001 N N . VAL A 1 391 ? 1.474 -0.056 31.012 1.00 73.62 391 VAL A N 1
ATOM 3002 C CA . VAL A 1 391 ? 2.067 0.015 29.669 1.00 73.62 391 VAL A CA 1
ATOM 3003 C C . VAL A 1 391 ? 1.431 -1.012 28.726 1.00 73.62 391 VAL A C 1
ATOM 3005 O O . VAL A 1 391 ? 1.171 -0.699 27.567 1.00 73.62 391 VAL A O 1
ATOM 3008 N N . ARG A 1 392 ? 1.099 -2.222 29.207 1.00 78.56 392 ARG A N 1
ATOM 3009 C CA . ARG A 1 392 ? 0.351 -3.216 28.410 1.00 78.56 392 ARG A CA 1
ATOM 3010 C C . ARG A 1 392 ? -0.987 -2.670 27.929 1.00 78.56 392 ARG A C 1
ATOM 3012 O O . ARG A 1 392 ? -1.323 -2.853 26.762 1.00 78.56 392 ARG A O 1
ATOM 3019 N N . PHE A 1 393 ? -1.727 -1.992 28.798 1.00 83.38 393 PHE A N 1
ATOM 3020 C CA . PHE A 1 393 ? -2.981 -1.352 28.419 1.00 83.38 393 PHE A CA 1
ATOM 3021 C C . PHE A 1 393 ? -2.767 -0.238 27.386 1.00 83.38 393 PHE A C 1
ATOM 3023 O O . PHE A 1 393 ? -3.438 -0.246 26.357 1.00 83.38 393 PHE A O 1
ATOM 3030 N N . GLU A 1 394 ? -1.808 0.663 27.607 1.00 78.81 394 GLU A N 1
ATOM 3031 C CA . GLU A 1 394 ? -1.524 1.782 26.695 1.00 78.81 394 GLU A CA 1
ATOM 3032 C C . GLU A 1 394 ? -1.134 1.304 25.289 1.00 78.81 394 GLU A C 1
ATOM 3034 O O . GLU A 1 394 ? -1.675 1.790 24.295 1.00 78.81 394 GLU A O 1
ATOM 3039 N N . VAL A 1 395 ? -0.255 0.298 25.201 1.00 74.75 395 VAL A N 1
ATOM 3040 C CA . VAL A 1 395 ? 0.170 -0.319 23.933 1.00 74.75 395 VAL A CA 1
ATOM 3041 C C . VAL A 1 395 ? -1.020 -0.898 23.177 1.00 74.75 395 VAL A C 1
ATOM 3043 O O . VAL A 1 395 ? -1.201 -0.635 21.986 1.00 74.75 395 VAL A O 1
ATOM 3046 N N . VAL A 1 396 ? -1.833 -1.707 23.860 1.00 79.31 396 VAL A N 1
ATOM 3047 C CA . VAL A 1 396 ? -2.978 -2.376 23.237 1.00 79.31 396 VAL A CA 1
ATOM 3048 C C . VAL A 1 396 ? -4.015 -1.341 22.805 1.00 79.31 396 VAL A C 1
ATOM 3050 O O . VAL A 1 396 ? -4.522 -1.422 21.687 1.00 79.31 396 VAL A O 1
ATOM 3053 N N . LEU A 1 397 ? -4.294 -0.337 23.639 1.00 81.75 397 LEU A N 1
ATOM 3054 C CA . LEU A 1 397 ? -5.233 0.730 23.310 1.00 81.75 397 LEU A CA 1
ATOM 3055 C C . LEU A 1 397 ? -4.769 1.529 22.088 1.00 81.75 397 LEU A C 1
ATOM 3057 O O . LEU A 1 397 ? -5.563 1.743 21.175 1.00 81.75 397 LEU A O 1
ATOM 3061 N N . ALA A 1 398 ? -3.492 1.916 22.025 1.00 73.94 398 ALA A N 1
ATOM 3062 C CA . ALA A 1 398 ? -2.930 2.626 20.877 1.00 73.94 398 ALA A CA 1
ATOM 3063 C C . ALA A 1 398 ? -3.033 1.797 19.585 1.00 73.94 398 ALA A C 1
ATOM 3065 O O . ALA A 1 398 ? -3.475 2.308 18.549 1.00 73.94 398 ALA A O 1
ATOM 3066 N N . ALA A 1 399 ? -2.717 0.500 19.660 1.00 72.38 399 ALA A N 1
ATOM 3067 C CA . ALA A 1 399 ? -2.828 -0.416 18.528 1.00 72.38 399 ALA A CA 1
ATOM 3068 C C . ALA A 1 399 ? -4.276 -0.533 18.010 1.00 72.38 399 ALA A C 1
ATOM 3070 O O . ALA A 1 399 ? -4.504 -0.550 16.795 1.00 72.38 399 ALA A O 1
ATOM 3071 N N . ARG A 1 400 ? -5.263 -0.571 18.918 1.00 76.88 400 ARG A N 1
ATOM 3072 C CA . ARG A 1 400 ? -6.696 -0.671 18.583 1.00 76.88 400 ARG A CA 1
ATOM 3073 C C . ARG A 1 400 ? -7.314 0.658 18.148 1.00 76.88 400 ARG A C 1
ATOM 3075 O O . ARG A 1 400 ? -8.194 0.650 17.294 1.00 76.88 400 ARG A O 1
ATOM 3082 N N . ALA A 1 401 ? -6.829 1.789 18.660 1.00 74.56 401 ALA A N 1
ATOM 3083 C CA . ALA A 1 401 ? -7.303 3.126 18.293 1.00 74.56 401 ALA A CA 1
ATOM 3084 C C . ALA A 1 401 ? -7.035 3.470 16.818 1.00 74.56 401 ALA A C 1
ATOM 3086 O O . ALA A 1 401 ? -7.717 4.308 16.222 1.00 74.56 401 ALA A O 1
ATOM 3087 N N . GLY A 1 402 ? -6.023 2.833 16.224 1.00 64.25 402 GLY A N 1
ATOM 3088 C CA . GLY A 1 402 ? -5.793 2.840 14.787 1.00 64.25 402 GLY A CA 1
ATOM 3089 C C . GLY A 1 402 ? -5.544 4.221 14.173 1.00 64.25 402 GLY A C 1
ATOM 3090 O O . GLY A 1 402 ? -5.870 4.438 13.010 1.00 64.25 402 GLY A O 1
ATOM 3091 N N . GLY A 1 403 ? -4.992 5.152 14.953 1.00 62.66 403 GLY A N 1
ATOM 3092 C CA . GLY A 1 403 ? -4.731 6.529 14.532 1.00 62.66 403 GLY A CA 1
ATOM 3093 C C . GLY A 1 403 ? -5.844 7.532 14.871 1.00 62.66 403 GLY A C 1
ATOM 3094 O O . GLY A 1 403 ? -5.667 8.743 14.697 1.00 62.66 403 GLY A O 1
ATOM 3095 N N . THR A 1 404 ? -6.965 7.076 15.421 1.00 67.88 404 THR A N 1
ATOM 3096 C CA . THR A 1 404 ? -7.981 7.968 15.992 1.00 67.88 404 THR A CA 1
ATOM 3097 C C . THR A 1 404 ? -7.468 8.546 17.310 1.00 67.88 404 THR A C 1
ATOM 3099 O O . THR A 1 404 ? -6.762 7.874 18.064 1.00 67.88 404 THR A O 1
ATOM 3102 N N . ARG A 1 405 ? -7.785 9.813 17.603 1.00 74.50 405 ARG A N 1
ATOM 3103 C CA . ARG A 1 405 ? -7.495 10.398 18.920 1.00 74.50 405 ARG A CA 1
ATOM 3104 C C . ARG A 1 405 ? -8.273 9.610 19.977 1.00 74.50 405 ARG A C 1
ATOM 3106 O O . ARG A 1 405 ? -9.475 9.441 19.812 1.00 74.50 405 ARG A O 1
ATOM 3113 N N . ILE A 1 406 ? -7.602 9.162 21.039 1.00 79.62 406 ILE A N 1
ATOM 3114 C CA . ILE A 1 406 ? -8.168 8.264 22.064 1.00 79.62 406 ILE A CA 1
ATOM 3115 C C . ILE A 1 406 ? -9.508 8.791 22.610 1.00 79.62 406 ILE A C 1
ATOM 3117 O O . ILE A 1 406 ? -10.485 8.050 22.650 1.00 79.62 406 ILE A O 1
ATOM 3121 N N . GLY A 1 407 ? -9.599 10.093 22.899 1.00 80.94 407 GLY A N 1
ATOM 3122 C CA . GLY A 1 407 ? -10.835 10.717 23.389 1.00 80.94 407 GLY A CA 1
ATOM 3123 C C . GLY A 1 407 ? -12.005 10.770 22.401 1.00 80.94 407 GLY A C 1
ATOM 3124 O O . GLY A 1 407 ? -13.126 11.019 22.825 1.00 80.94 407 GLY A O 1
ATOM 3125 N N . ASN A 1 408 ? -11.780 10.507 21.110 1.00 84.75 408 ASN A N 1
ATOM 3126 C CA . ASN A 1 408 ? -12.823 10.474 20.076 1.00 84.75 408 ASN A CA 1
ATOM 3127 C C . ASN A 1 408 ? -13.270 9.043 19.729 1.00 84.75 408 ASN A C 1
ATOM 3129 O O . ASN A 1 408 ? -14.067 8.861 18.807 1.00 84.75 408 ASN A O 1
ATOM 3133 N N . LEU A 1 409 ? -12.734 8.023 20.404 1.00 87.38 409 LEU A N 1
ATOM 3134 C CA . LEU A 1 409 ? -13.120 6.639 20.158 1.00 87.38 409 LEU A CA 1
ATOM 3135 C C . LEU A 1 409 ? -14.566 6.411 20.603 1.00 87.38 409 LEU A C 1
ATOM 3137 O O . LEU A 1 409 ? -14.941 6.749 21.722 1.00 87.38 409 LEU A O 1
ATOM 3141 N N . THR A 1 410 ? -15.372 5.815 19.726 1.00 91.50 410 THR A N 1
ATOM 3142 C CA . THR A 1 410 ? -16.777 5.477 19.997 1.00 91.50 410 THR A CA 1
ATOM 3143 C C . THR A 1 410 ? -16.961 4.000 20.328 1.00 91.50 410 THR A C 1
ATOM 3145 O O . THR A 1 410 ? -17.867 3.646 21.081 1.00 91.50 410 THR A O 1
ATOM 3148 N N . GLU A 1 411 ? -16.111 3.131 19.788 1.00 92.81 411 GLU A N 1
ATOM 3149 C CA . GLU A 1 411 ? -16.165 1.684 19.979 1.00 92.81 411 GLU A CA 1
ATOM 3150 C C . GLU A 1 411 ? -14.754 1.145 20.151 1.00 92.81 411 GLU A C 1
ATOM 3152 O O . GLU A 1 411 ? -13.866 1.450 19.352 1.00 92.81 411 GLU A O 1
ATOM 3157 N N . VAL A 1 412 ? -14.541 0.370 21.211 1.00 91.81 412 VAL A N 1
ATOM 3158 C CA . VAL A 1 412 ? -13.222 -0.145 21.573 1.00 91.81 412 VAL A CA 1
ATOM 3159 C C . VAL A 1 412 ? -13.352 -1.593 22.034 1.00 91.81 412 VAL A C 1
ATOM 3161 O O . VAL A 1 412 ? -14.076 -1.888 22.983 1.00 91.81 412 VAL A O 1
ATOM 3164 N N . ASP A 1 413 ? -12.622 -2.491 21.374 1.00 91.62 413 ASP A N 1
ATOM 3165 C CA . ASP A 1 413 ? -12.498 -3.894 21.772 1.00 91.62 413 ASP A CA 1
ATOM 3166 C C . ASP A 1 413 ? -11.066 -4.195 22.228 1.00 91.62 413 ASP A C 1
ATOM 3168 O O . ASP A 1 413 ? -10.110 -4.153 21.448 1.00 91.62 413 ASP A O 1
ATOM 3172 N N . LEU A 1 414 ? -10.940 -4.477 23.522 1.00 90.62 414 LEU A N 1
ATOM 3173 C CA . LEU A 1 414 ? -9.717 -4.846 24.232 1.00 90.62 414 LEU A CA 1
ATOM 3174 C C . LEU A 1 414 ? -9.834 -6.267 24.801 1.00 90.62 414 LEU A C 1
ATOM 3176 O O . LEU A 1 414 ? -9.182 -6.597 25.798 1.00 90.62 414 LEU A O 1
ATOM 3180 N N . SER A 1 415 ? -10.681 -7.110 24.207 1.00 92.06 415 SER A N 1
ATOM 3181 C CA . SER A 1 415 ? -10.851 -8.482 24.668 1.00 92.06 415 SER A CA 1
ATOM 3182 C C . SER A 1 415 ? -9.605 -9.345 24.437 1.00 92.06 415 SER A C 1
ATOM 3184 O O . SER A 1 415 ? -8.847 -9.143 23.486 1.00 92.06 415 SER A O 1
ATOM 3186 N N . GLY A 1 416 ? -9.359 -10.313 25.326 1.00 88.56 416 GLY A N 1
ATOM 3187 C CA . GLY A 1 416 ? -8.291 -11.307 25.147 1.00 88.56 416 GLY A CA 1
ATOM 3188 C C . GLY A 1 416 ? -6.867 -10.744 25.210 1.00 88.56 416 GLY A C 1
ATOM 3189 O O . GLY A 1 416 ? -5.962 -11.303 24.595 1.00 88.56 416 GLY A O 1
ATOM 3190 N N . CYS A 1 417 ? -6.657 -9.624 25.905 1.00 85.38 417 CYS A N 1
ATOM 3191 C CA . CYS A 1 417 ? -5.386 -8.895 25.902 1.00 85.38 417 CYS A CA 1
ATOM 3192 C C . CYS A 1 417 ? -4.536 -9.124 27.166 1.00 85.38 417 CYS A C 1
ATOM 3194 O O . CYS A 1 417 ? -3.471 -8.515 27.306 1.00 85.38 417 CYS A O 1
ATOM 3196 N N . ASN A 1 418 ? -4.951 -10.024 28.066 1.00 86.38 418 ASN A N 1
ATOM 3197 C CA . ASN A 1 418 ? -4.318 -10.298 29.366 1.00 86.38 418 ASN A CA 1
ATOM 3198 C C . ASN A 1 418 ? -4.121 -9.024 30.210 1.00 86.38 418 ASN A C 1
ATOM 3200 O O . ASN A 1 418 ? -3.064 -8.807 30.805 1.00 86.38 418 ASN A O 1
ATOM 3204 N N . LEU A 1 419 ? -5.117 -8.138 30.210 1.00 88.75 419 LEU A N 1
ATOM 3205 C CA . LEU A 1 419 ? -5.078 -6.885 30.960 1.00 88.75 419 LEU A CA 1
ATOM 3206 C C . LEU A 1 419 ? -5.417 -7.131 32.434 1.00 88.75 419 LEU A C 1
ATOM 3208 O O . LEU A 1 419 ? -6.452 -7.714 32.746 1.00 88.75 419 LEU A O 1
ATOM 3212 N N . THR A 1 420 ? -4.563 -6.655 33.342 1.00 88.00 420 THR A N 1
ATOM 3213 C CA . THR A 1 420 ? -4.814 -6.669 34.798 1.00 88.00 420 THR A CA 1
ATOM 3214 C C . THR A 1 420 ? -5.160 -5.288 35.354 1.00 88.00 420 THR A C 1
ATOM 3216 O O . THR A 1 420 ? -5.796 -5.193 36.398 1.00 88.00 420 THR A O 1
ATOM 3219 N N . VAL A 1 421 ? -4.691 -4.226 34.689 1.00 87.56 421 VAL A N 1
ATOM 3220 C CA . VAL A 1 421 ? -4.873 -2.814 35.058 1.00 87.56 421 VAL A CA 1
ATOM 3221 C C . VAL A 1 421 ? -5.253 -2.058 33.789 1.00 87.56 421 VAL A C 1
ATOM 3223 O O . VAL A 1 421 ? -4.664 -2.310 32.739 1.00 87.56 421 VAL A O 1
ATOM 3226 N N . VAL A 1 422 ? -6.230 -1.158 33.882 1.00 90.69 422 VAL A N 1
ATOM 3227 C CA . VAL A 1 422 ? -6.702 -0.321 32.770 1.00 90.69 422 VAL A CA 1
ATOM 3228 C C . VAL A 1 422 ? -6.960 1.100 33.267 1.00 90.69 422 VAL A C 1
ATOM 3230 O O . VAL A 1 422 ? -7.389 1.275 34.405 1.00 90.69 422 VAL A O 1
ATOM 3233 N N . ALA A 1 423 ? -6.706 2.098 32.417 1.00 90.81 423 ALA A N 1
ATOM 3234 C CA . ALA A 1 423 ? -6.948 3.513 32.704 1.00 90.81 423 ALA A CA 1
ATOM 3235 C C . ALA A 1 423 ? -7.881 4.106 31.638 1.00 90.81 423 ALA A C 1
ATOM 3237 O O . ALA A 1 423 ? -7.461 4.496 30.552 1.00 90.81 423 ALA A O 1
ATOM 3238 N N . LEU A 1 424 ? -9.177 4.130 31.936 1.00 91.50 424 LEU A N 1
ATOM 3239 C CA . LEU A 1 424 ? -10.250 4.441 30.988 1.00 91.50 424 LEU A CA 1
ATOM 3240 C C . LEU A 1 424 ? -10.665 5.922 31.003 1.00 91.50 424 LEU A C 1
ATOM 3242 O O . LEU A 1 424 ? -11.510 6.314 30.205 1.00 91.50 424 LEU A O 1
ATOM 3246 N N . SER A 1 425 ? -10.062 6.752 31.862 1.00 89.06 425 SER A N 1
ATOM 3247 C CA . SER A 1 425 ? -10.464 8.149 32.095 1.00 89.06 425 SER A CA 1
ATOM 3248 C C . SER A 1 425 ? -10.496 9.022 30.832 1.00 89.06 425 SER A C 1
ATOM 3250 O O . SER A 1 425 ? -11.299 9.945 30.742 1.00 89.06 425 SER A O 1
ATOM 3252 N N . GLU A 1 426 ? -9.651 8.717 29.843 1.00 86.94 426 GLU A N 1
ATOM 3253 C CA . GLU A 1 426 ? -9.554 9.448 28.570 1.00 86.94 426 GLU A CA 1
ATOM 3254 C C . GLU A 1 426 ? -10.641 9.050 27.550 1.00 86.94 426 GLU A C 1
ATOM 3256 O O . GLU A 1 426 ? -10.855 9.754 26.564 1.00 86.94 426 GLU A O 1
ATOM 3261 N N . LEU A 1 427 ? -11.343 7.929 27.751 1.00 88.81 427 LEU A N 1
ATOM 3262 C CA . LEU A 1 427 ? -12.312 7.357 26.803 1.00 88.81 427 LEU A CA 1
ATOM 3263 C C . LEU A 1 427 ? -13.721 7.946 26.985 1.00 88.81 427 LEU A C 1
ATOM 3265 O O . LEU A 1 427 ? -14.707 7.227 27.145 1.00 88.81 427 LEU A O 1
ATOM 3269 N N . VAL A 1 428 ? -13.823 9.274 26.955 1.00 90.56 428 VAL A N 1
ATOM 3270 C CA . VAL A 1 428 ? -15.054 10.013 27.298 1.00 90.56 428 VAL A CA 1
ATOM 3271 C C . VAL A 1 428 ? -16.192 9.865 26.277 1.00 90.56 428 VAL A C 1
ATOM 3273 O O . VAL A 1 428 ? -17.359 9.955 26.644 1.00 90.56 428 VAL A O 1
ATOM 3276 N N . MET A 1 429 ? -15.878 9.612 25.002 1.00 92.88 429 MET A N 1
ATOM 3277 C CA . MET A 1 429 ? -16.866 9.473 23.914 1.00 92.88 429 MET A CA 1
ATOM 3278 C C . MET A 1 429 ? -17.268 8.014 23.631 1.00 92.88 429 MET A C 1
ATOM 3280 O O . MET A 1 429 ? -18.052 7.755 22.709 1.00 92.88 429 MET A O 1
ATOM 3284 N N . VAL A 1 430 ? -16.723 7.048 24.381 1.00 95.44 430 VAL A N 1
ATOM 3285 C CA . VAL A 1 430 ? -16.906 5.622 24.085 1.00 95.44 430 VAL A CA 1
ATOM 3286 C C . VAL A 1 430 ? -18.339 5.188 24.403 1.00 95.44 430 VAL A C 1
ATOM 3288 O O . VAL A 1 430 ? -18.875 5.466 25.470 1.00 95.44 430 VAL A O 1
ATOM 3291 N N . ARG A 1 431 ? -18.966 4.487 23.457 1.00 96.12 431 ARG A N 1
ATOM 3292 C CA . ARG A 1 431 ? -20.343 3.974 23.537 1.00 96.12 431 ARG A CA 1
ATOM 3293 C C . ARG A 1 431 ? -20.391 2.463 23.693 1.00 96.12 431 ARG A C 1
ATOM 3295 O O . ARG A 1 431 ? -21.313 1.952 24.326 1.00 96.12 431 ARG A O 1
ATOM 3302 N N . ARG A 1 432 ? -19.430 1.746 23.108 1.00 96.25 432 ARG A N 1
ATOM 3303 C CA . ARG A 1 432 ? -19.269 0.297 23.271 1.00 96.25 432 ARG A CA 1
ATOM 3304 C C . ARG A 1 432 ? -17.843 -0.016 23.689 1.00 96.25 432 ARG A C 1
ATOM 3306 O O . ARG A 1 432 ? -16.908 0.368 22.990 1.00 96.25 432 ARG A O 1
ATOM 3313 N N . LEU A 1 433 ? -17.696 -0.709 24.810 1.00 96.38 433 LEU A N 1
ATOM 3314 C CA . LEU A 1 433 ? -16.402 -1.118 25.340 1.00 96.38 433 LEU A CA 1
ATOM 3315 C C . LEU A 1 433 ? -16.424 -2.612 25.646 1.00 96.38 433 LEU A C 1
ATOM 3317 O O . LEU A 1 433 ? -17.266 -3.075 26.412 1.00 96.38 433 LEU A O 1
ATOM 3321 N N . SER A 1 434 ? -15.477 -3.345 25.071 1.00 96.44 434 SER A N 1
ATOM 3322 C CA . SER A 1 434 ? -15.230 -4.748 25.390 1.00 96.44 434 SER A CA 1
ATOM 3323 C C . SER A 1 434 ? -13.886 -4.895 26.097 1.00 96.44 434 SER A C 1
ATOM 3325 O O . SER A 1 434 ? -12.838 -4.520 25.577 1.00 96.44 434 SER A O 1
ATOM 3327 N N . LEU A 1 435 ? -13.934 -5.443 27.305 1.00 96.00 435 LEU A N 1
ATOM 3328 C CA . LEU A 1 435 ? -12.821 -5.830 28.171 1.00 96.00 435 LEU A CA 1
ATOM 3329 C C . LEU A 1 435 ? -12.879 -7.336 28.478 1.00 96.00 435 LEU A C 1
ATOM 3331 O O . LEU A 1 435 ? -12.266 -7.797 29.446 1.00 96.00 435 LEU A O 1
ATOM 3335 N N . ALA A 1 436 ? -13.613 -8.109 27.675 1.00 95.38 436 ALA A N 1
ATOM 3336 C CA . ALA A 1 436 ? -13.838 -9.526 27.915 1.00 95.38 436 ALA A CA 1
ATOM 3337 C C . ALA A 1 436 ? -12.540 -10.347 27.892 1.00 95.38 436 ALA A C 1
ATOM 3339 O O . ALA A 1 436 ? -11.587 -10.007 27.194 1.00 95.38 436 ALA A O 1
ATOM 3340 N N . ARG A 1 437 ? -12.501 -11.488 28.587 1.00 94.56 437 ARG A N 1
ATOM 3341 C CA . ARG A 1 437 ? -11.355 -12.423 28.548 1.00 94.56 437 ARG A CA 1
ATOM 3342 C C . ARG A 1 437 ? -10.028 -11.747 28.933 1.00 94.56 437 ARG A C 1
ATOM 3344 O O . ARG A 1 437 ? -9.021 -11.893 28.243 1.00 94.56 437 ARG A O 1
ATOM 3351 N N . ASN A 1 438 ? -10.041 -10.980 30.015 1.00 94.94 438 ASN A N 1
ATOM 3352 C CA . ASN A 1 438 ? -8.855 -10.363 30.611 1.00 94.94 438 ASN A CA 1
ATOM 3353 C C . ASN A 1 438 ? -8.664 -10.881 32.053 1.00 94.94 438 ASN A C 1
ATOM 3355 O O . ASN A 1 438 ? -9.288 -11.858 32.466 1.00 94.94 438 ASN A O 1
ATOM 3359 N N . GLU A 1 439 ? -7.761 -10.275 32.824 1.00 93.50 439 GLU A N 1
ATOM 3360 C CA . GLU A 1 439 ? -7.463 -10.672 34.206 1.00 93.50 439 GLU A CA 1
ATOM 3361 C C . GLU A 1 439 ? -7.849 -9.587 35.229 1.00 93.50 439 GLU A C 1
ATOM 3363 O O . GLU A 1 439 ? -7.216 -9.452 36.281 1.00 93.50 439 GLU A O 1
ATOM 3368 N N . LEU A 1 440 ? -8.884 -8.794 34.933 1.00 93.94 440 LEU A N 1
ATOM 3369 C CA . LEU A 1 440 ? -9.325 -7.697 35.798 1.00 93.94 440 LEU A CA 1
ATOM 3370 C C . LEU A 1 440 ? -9.938 -8.236 37.093 1.00 93.94 440 LEU A C 1
ATOM 3372 O O . LEU A 1 440 ? -10.841 -9.069 37.049 1.00 93.94 440 LEU A O 1
ATOM 3376 N N . ARG A 1 441 ? -9.471 -7.736 38.245 1.00 92.94 441 ARG A N 1
ATOM 3377 C CA . ARG A 1 441 ? -10.000 -8.103 39.577 1.00 92.94 441 ARG A CA 1
ATOM 3378 C C . ARG A 1 441 ? -11.040 -7.136 40.127 1.00 92.94 441 ARG A C 1
ATOM 3380 O O . ARG A 1 441 ? -11.879 -7.502 40.946 1.00 92.94 441 ARG A O 1
ATOM 3387 N N . THR A 1 442 ? -10.973 -5.890 39.683 1.00 91.81 442 THR A N 1
ATOM 3388 C CA . THR A 1 442 ? -11.879 -4.824 40.089 1.00 91.81 442 THR A CA 1
ATOM 3389 C C . THR A 1 442 ? -12.048 -3.836 38.942 1.00 91.81 442 THR A C 1
ATOM 3391 O O . THR A 1 442 ? -11.151 -3.687 38.112 1.00 91.81 442 THR A O 1
ATOM 3394 N N . LEU A 1 443 ? -13.207 -3.180 38.900 1.00 91.38 443 LEU A N 1
ATOM 3395 C CA . LEU A 1 443 ? -13.436 -1.994 38.074 1.00 91.38 443 LEU A CA 1
ATOM 3396 C C . LEU A 1 443 ? -13.249 -0.696 38.873 1.00 91.38 443 LEU A C 1
ATOM 3398 O O . LEU A 1 443 ? -13.209 0.381 38.278 1.00 91.38 443 LEU A O 1
ATOM 3402 N N . ALA A 1 444 ? -13.103 -0.790 40.199 1.00 84.38 444 ALA A N 1
ATOM 3403 C CA . ALA A 1 444 ? -12.691 0.342 41.018 1.00 84.38 444 ALA A CA 1
ATOM 3404 C C . ALA A 1 444 ? -11.314 0.835 40.546 1.00 84.38 444 ALA A C 1
ATOM 3406 O O . ALA A 1 444 ? -10.484 0.038 40.110 1.00 84.38 444 ALA A O 1
ATOM 3407 N N . ASP A 1 445 ? -11.107 2.149 40.571 1.00 84.25 445 ASP A N 1
ATOM 3408 C CA . ASP A 1 445 ? -9.857 2.819 40.175 1.00 84.25 445 ASP A CA 1
ATOM 3409 C C . ASP A 1 445 ? -9.473 2.717 38.687 1.00 84.25 445 ASP A C 1
ATOM 3411 O O . ASP A 1 445 ? -8.442 3.240 38.273 1.00 84.25 445 ASP A O 1
ATOM 3415 N N . THR A 1 446 ? -10.322 2.121 37.844 1.00 88.75 446 THR A N 1
ATOM 3416 C CA . THR A 1 446 ? -10.100 2.084 36.385 1.00 88.75 446 THR A CA 1
ATOM 3417 C C . THR A 1 446 ? -10.430 3.400 35.682 1.00 88.75 446 THR A C 1
ATOM 3419 O O . THR A 1 446 ? -10.094 3.576 34.513 1.00 88.75 446 THR A O 1
ATOM 3422 N N . GLY A 1 447 ? -11.139 4.313 36.354 1.00 89.31 447 GLY A N 1
ATOM 3423 C CA . GLY A 1 447 ? -11.668 5.533 35.740 1.00 89.31 447 GLY A CA 1
ATOM 3424 C C . GLY A 1 447 ? -12.879 5.302 34.827 1.00 89.31 447 GLY A C 1
ATOM 3425 O O . GLY A 1 447 ? -13.273 6.219 34.114 1.00 89.31 447 GLY A O 1
ATOM 3426 N N . ILE A 1 448 ? -13.504 4.113 34.851 1.00 92.38 448 ILE A N 1
ATOM 3427 C CA . ILE A 1 448 ? -14.663 3.800 33.994 1.00 92.38 448 ILE A CA 1
ATOM 3428 C C . ILE A 1 448 ? -15.827 4.787 34.167 1.00 92.38 448 ILE A C 1
ATOM 3430 O O . ILE A 1 448 ? -16.551 5.043 33.213 1.00 92.38 448 ILE A O 1
ATOM 3434 N N . GLY A 1 449 ? -15.968 5.404 35.345 1.00 87.88 449 GLY A N 1
ATOM 3435 C CA . GLY A 1 449 ? -16.985 6.425 35.609 1.00 87.88 449 GLY A CA 1
ATOM 3436 C C . GLY A 1 449 ? -16.887 7.676 34.723 1.00 87.88 449 GLY A C 1
ATOM 3437 O O . GLY A 1 449 ? -17.876 8.390 34.588 1.00 87.88 449 GLY A O 1
ATOM 3438 N N . SER A 1 450 ? -15.739 7.931 34.085 1.00 91.00 450 SER A N 1
ATOM 3439 C CA . SER A 1 450 ? -15.565 9.019 33.110 1.00 91.00 450 SER A CA 1
ATOM 3440 C C . SER A 1 450 ? -16.185 8.715 31.739 1.00 91.00 450 SER A C 1
ATOM 3442 O O . SER A 1 450 ? -16.415 9.637 30.959 1.00 91.00 450 SER A O 1
ATOM 3444 N N . CYS A 1 451 ? -16.485 7.448 31.433 1.00 92.31 451 CYS A N 1
ATOM 3445 C CA . CYS A 1 451 ? -17.074 7.011 30.164 1.00 92.31 451 CYS A CA 1
ATOM 3446 C C . CYS A 1 451 ? -18.599 7.228 30.136 1.00 92.31 451 CYS A C 1
ATOM 3448 O O . CYS A 1 451 ? -19.368 6.289 29.944 1.00 92.31 451 CYS A O 1
ATOM 3450 N N . THR A 1 452 ? -19.068 8.456 30.348 1.00 89.69 452 THR A N 1
ATOM 3451 C CA . THR A 1 452 ? -20.499 8.764 30.543 1.00 89.69 452 THR A CA 1
ATOM 3452 C C . THR A 1 452 ? -21.390 8.452 29.334 1.00 89.69 452 THR A C 1
ATOM 3454 O O . THR A 1 452 ? -22.589 8.236 29.503 1.00 89.69 452 THR A O 1
ATOM 3457 N N . GLU A 1 453 ? -20.818 8.365 28.129 1.00 93.62 453 GLU A N 1
ATOM 3458 C CA . GLU A 1 453 ? -21.515 7.994 26.887 1.00 93.62 453 GLU A CA 1
ATOM 3459 C C . GLU A 1 453 ? -21.696 6.476 26.695 1.00 93.62 453 GLU A C 1
ATOM 3461 O O . GLU A 1 453 ? -22.294 6.042 25.700 1.00 93.62 453 GLU A O 1
ATOM 3466 N N . LEU A 1 454 ? -21.195 5.656 27.627 1.00 94.75 454 LEU A N 1
ATOM 3467 C CA . LEU A 1 454 ? -21.172 4.205 27.488 1.00 94.75 454 LEU A CA 1
ATOM 3468 C C . LEU A 1 454 ? -22.585 3.612 27.496 1.00 94.75 454 LEU A C 1
ATOM 3470 O O . LEU A 1 454 ? -23.371 3.832 28.414 1.00 94.75 454 LEU A O 1
ATOM 3474 N N . ARG A 1 455 ? -22.894 2.818 26.466 1.00 95.25 455 ARG A N 1
ATOM 3475 C CA . ARG A 1 455 ? -24.191 2.153 26.261 1.00 95.25 455 ARG A CA 1
ATOM 3476 C C . ARG A 1 455 ? -24.104 0.640 26.372 1.00 95.25 455 ARG A C 1
ATOM 3478 O O . ARG A 1 455 ? -25.075 0.020 26.798 1.00 95.25 455 ARG A O 1
ATOM 3485 N N . ALA A 1 456 ? -22.972 0.053 25.994 1.00 96.38 456 ALA A N 1
ATOM 3486 C CA . ALA A 1 456 ? -22.722 -1.374 26.139 1.00 96.38 456 ALA A CA 1
ATOM 3487 C C . ALA A 1 456 ? -21.328 -1.623 26.716 1.00 96.38 456 ALA A C 1
ATOM 3489 O O . ALA A 1 456 ? -20.341 -1.084 26.205 1.00 96.38 456 ALA A O 1
ATOM 3490 N N . LEU A 1 457 ? -21.266 -2.455 27.752 1.00 96.62 457 LEU A N 1
ATOM 3491 C CA . LEU A 1 457 ? -20.031 -2.873 28.399 1.00 96.62 457 LEU A CA 1
ATOM 3492 C C . LEU A 1 457 ? -19.956 -4.396 28.440 1.00 96.62 457 LEU A C 1
ATOM 3494 O O . LEU A 1 457 ? -20.845 -5.047 28.984 1.00 96.62 457 LEU A O 1
ATOM 3498 N N . ASP A 1 458 ? -18.869 -4.949 27.920 1.00 97.31 458 ASP A N 1
ATOM 3499 C CA . ASP A 1 458 ? -18.538 -6.359 28.078 1.00 97.31 458 ASP A CA 1
ATOM 3500 C C . ASP A 1 458 ? -17.319 -6.507 28.991 1.00 97.31 458 ASP A C 1
ATOM 3502 O O . ASP A 1 458 ? -16.218 -6.077 28.658 1.00 97.31 458 ASP A O 1
ATOM 3506 N N . VAL A 1 459 ? -17.521 -7.093 30.167 1.00 96.25 459 VAL A N 1
ATOM 3507 C CA . VAL A 1 459 ? -16.477 -7.437 31.144 1.00 96.25 459 VAL A CA 1
ATOM 3508 C C . VAL A 1 459 ? -16.507 -8.934 31.470 1.00 96.25 459 VAL A C 1
ATOM 3510 O O . VAL A 1 459 ? -15.973 -9.366 32.497 1.00 96.25 459 VAL A O 1
ATOM 3513 N N . ALA A 1 460 ? -17.103 -9.747 30.597 1.00 95.88 460 ALA A N 1
ATOM 3514 C CA . ALA A 1 460 ? -17.224 -11.182 30.793 1.00 95.88 460 ALA A CA 1
ATOM 3515 C C . ALA A 1 460 ? -15.856 -11.878 30.827 1.00 95.88 460 ALA A C 1
ATOM 3517 O O . ALA A 1 460 ? -14.876 -11.408 30.246 1.00 95.88 460 ALA A O 1
ATOM 3518 N N . HIS A 1 461 ? -15.777 -13.037 31.482 1.00 95.56 461 HIS A N 1
ATOM 3519 C CA . HIS A 1 461 ? -14.532 -13.810 31.599 1.00 95.56 461 HIS A CA 1
ATOM 3520 C C . HIS A 1 461 ? -13.360 -12.987 32.169 1.00 95.56 461 HIS A C 1
ATOM 3522 O O . HIS A 1 461 ? -12.287 -12.914 31.571 1.00 95.56 461 HIS A O 1
ATOM 3528 N N . ASN A 1 462 ? -13.576 -12.357 33.320 1.00 96.75 462 ASN A N 1
ATOM 3529 C CA . ASN A 1 462 ? -12.539 -11.686 34.103 1.00 96.75 462 ASN A CA 1
ATOM 3530 C C . ASN A 1 462 ? -12.442 -12.336 35.498 1.00 96.75 462 ASN A C 1
ATOM 3532 O O . ASN A 1 462 ? -12.919 -13.450 35.723 1.00 96.75 462 ASN A O 1
ATOM 3536 N N . ARG A 1 463 ? -11.771 -11.676 36.443 1.00 95.56 463 ARG A N 1
ATOM 3537 C CA . ARG A 1 463 ? -11.623 -12.123 37.835 1.00 95.56 463 ARG A CA 1
ATOM 3538 C C . ARG A 1 463 ? -12.289 -11.147 38.807 1.00 95.56 463 ARG A C 1
ATOM 3540 O O . ARG A 1 463 ? -11.764 -10.921 39.888 1.00 95.56 463 ARG A O 1
ATOM 3547 N N . LEU A 1 464 ? -13.404 -10.525 38.412 1.00 95.06 464 LEU A N 1
ATOM 3548 C CA . LEU A 1 464 ? -14.096 -9.549 39.254 1.00 95.06 464 LEU A CA 1
ATOM 3549 C C . LEU A 1 464 ? -14.665 -10.231 40.505 1.00 95.06 464 LEU A C 1
ATOM 3551 O O . LEU A 1 464 ? -15.589 -11.036 40.408 1.00 95.06 464 LEU A O 1
ATOM 3555 N N . ASP A 1 465 ? -14.123 -9.893 41.675 1.00 91.56 465 ASP A N 1
ATOM 3556 C CA . ASP A 1 465 ? -14.426 -10.600 42.928 1.00 91.56 465 ASP A CA 1
ATOM 3557 C C . ASP A 1 465 ? -15.654 -10.027 43.661 1.00 91.56 465 ASP A C 1
ATOM 3559 O O . ASP A 1 465 ? -16.424 -10.756 44.285 1.00 91.56 465 ASP A O 1
ATOM 3563 N N . SER A 1 466 ? -15.875 -8.710 43.574 1.00 91.12 466 SER A N 1
ATOM 3564 C CA . SER A 1 466 ? -16.920 -8.011 44.334 1.00 91.12 466 SER A CA 1
ATOM 3565 C C . SER A 1 466 ? -17.985 -7.391 43.435 1.00 91.12 466 SER A C 1
ATOM 3567 O O . SER A 1 466 ? -17.739 -6.427 42.706 1.00 91.12 466 SER A O 1
ATOM 3569 N N . ALA A 1 467 ? -19.216 -7.896 43.557 1.00 88.88 467 ALA A N 1
ATOM 3570 C CA . ALA A 1 467 ? -20.387 -7.325 42.893 1.00 88.88 467 ALA A CA 1
ATOM 3571 C C . ALA A 1 467 ? -20.702 -5.901 43.385 1.00 88.88 467 ALA A C 1
ATOM 3573 O O . ALA A 1 467 ? -21.184 -5.085 42.610 1.00 88.88 467 ALA A O 1
ATOM 3574 N N . SER A 1 468 ? -20.417 -5.587 44.655 1.00 88.56 468 SER A N 1
ATOM 3575 C CA . SER A 1 468 ? -20.675 -4.252 45.213 1.00 88.56 468 SER A CA 1
ATOM 3576 C C . SER A 1 468 ? -19.692 -3.219 44.658 1.00 88.56 468 SER A C 1
ATOM 3578 O O . SER A 1 468 ? -20.120 -2.182 44.173 1.00 88.56 468 SER A O 1
ATOM 3580 N N . ALA A 1 469 ? -18.395 -3.547 44.612 1.00 90.75 469 ALA A N 1
ATOM 3581 C CA . ALA A 1 469 ? -17.386 -2.665 44.017 1.00 90.75 469 ALA A CA 1
ATOM 3582 C C . ALA A 1 469 ? -17.618 -2.469 42.507 1.00 90.75 469 ALA A C 1
ATOM 3584 O O . ALA A 1 469 ? -17.440 -1.379 41.972 1.00 90.75 469 ALA A O 1
ATOM 3585 N N . THR A 1 470 ? -18.066 -3.526 41.819 1.00 91.19 470 THR A N 1
ATOM 3586 C CA . THR A 1 470 ? -18.473 -3.452 40.407 1.00 91.19 470 THR A CA 1
ATOM 3587 C C . THR A 1 470 ? -19.675 -2.521 40.228 1.00 91.19 470 THR A C 1
ATOM 3589 O O . THR A 1 470 ? -19.686 -1.702 39.314 1.00 91.19 470 THR A O 1
ATOM 3592 N N . ALA A 1 471 ? -20.667 -2.604 41.118 1.00 88.81 471 ALA A N 1
ATOM 3593 C CA . ALA A 1 471 ? -21.828 -1.722 41.107 1.00 88.81 471 ALA A CA 1
ATOM 3594 C C . ALA A 1 471 ? -21.468 -0.253 41.357 1.00 88.81 471 ALA A C 1
ATOM 3596 O O . ALA A 1 471 ? -21.945 0.614 40.632 1.00 88.81 471 ALA A O 1
ATOM 3597 N N . GLU A 1 472 ? -20.595 0.021 42.325 1.00 89.12 472 GLU A N 1
ATOM 3598 C CA . GLU A 1 472 ? -20.106 1.370 42.628 1.00 89.12 472 GLU A CA 1
ATOM 3599 C C . GLU A 1 472 ? -19.337 1.982 41.452 1.00 89.12 472 GLU A C 1
ATOM 3601 O O . GLU A 1 472 ? -19.583 3.131 41.090 1.00 89.12 472 GLU A O 1
ATOM 3606 N N . ALA A 1 473 ? -18.471 1.206 40.796 1.00 90.88 473 ALA A N 1
ATOM 3607 C CA . ALA A 1 473 ? -17.724 1.672 39.629 1.00 90.88 473 ALA A CA 1
ATOM 3608 C C . ALA A 1 473 ? -18.632 2.009 38.430 1.00 90.88 473 ALA A C 1
ATOM 3610 O O . ALA A 1 473 ? -18.328 2.926 37.667 1.00 90.88 473 ALA A O 1
ATOM 3611 N N . LEU A 1 474 ? -19.744 1.284 38.262 1.00 90.81 474 LEU A N 1
ATOM 3612 C CA . LEU A 1 474 ? -20.694 1.471 37.159 1.00 90.81 474 LEU A CA 1
ATOM 3613 C C . LEU A 1 474 ? -21.818 2.471 37.477 1.00 90.81 474 LEU A C 1
ATOM 3615 O O . LEU A 1 474 ? -22.516 2.901 36.562 1.00 90.81 474 LEU A O 1
ATOM 3619 N N . ALA A 1 475 ? -21.983 2.884 38.737 1.00 87.25 475 ALA A N 1
ATOM 3620 C CA . ALA A 1 475 ? -23.022 3.824 39.162 1.00 87.25 475 ALA A CA 1
ATOM 3621 C C . ALA A 1 475 ? -23.048 5.168 38.393 1.00 87.25 475 ALA A C 1
ATOM 3623 O O . ALA A 1 475 ? -24.146 5.671 38.148 1.00 87.25 475 ALA A O 1
ATOM 3624 N N . PRO A 1 476 ? -21.910 5.756 37.959 1.00 88.88 476 PRO A N 1
ATOM 3625 C CA . PRO A 1 476 ? -21.917 6.989 37.161 1.00 88.88 476 PRO A CA 1
ATOM 3626 C C . PRO A 1 476 ? -22.465 6.825 35.729 1.00 88.88 476 PRO A C 1
ATOM 3628 O O . PRO A 1 476 ? -22.776 7.817 35.067 1.00 88.88 476 PRO A O 1
ATOM 3631 N N . LEU A 1 477 ? -22.584 5.593 35.221 1.00 89.19 477 LEU A N 1
ATOM 3632 C CA . LEU A 1 477 ? -22.879 5.295 33.816 1.00 89.19 477 LEU A CA 1
ATOM 3633 C C . LEU A 1 477 ? -24.383 5.281 33.521 1.00 89.19 477 LEU A C 1
ATOM 3635 O O . LEU A 1 477 ? -24.987 4.251 33.221 1.00 89.19 477 LEU A O 1
ATOM 3639 N N . THR A 1 478 ? -24.992 6.462 33.560 1.00 87.12 478 THR A N 1
ATOM 3640 C CA . THR A 1 478 ? -26.449 6.637 33.407 1.00 87.12 478 THR A CA 1
ATOM 3641 C C . THR A 1 478 ? -27.014 6.270 32.027 1.00 87.12 478 THR A C 1
ATOM 3643 O O . THR A 1 478 ? -28.231 6.166 31.875 1.00 87.12 478 THR A O 1
ATOM 3646 N N . LEU A 1 479 ? -26.165 6.053 31.017 1.00 90.44 479 LEU A N 1
ATOM 3647 C CA . LEU A 1 479 ? -26.567 5.646 29.665 1.00 90.44 479 LEU A CA 1
ATOM 3648 C C . LEU A 1 479 ? -26.348 4.154 29.374 1.00 90.44 479 LEU A C 1
ATOM 3650 O O . LEU A 1 479 ? -26.675 3.706 28.270 1.00 90.44 479 LEU A O 1
ATOM 3654 N N . LEU A 1 480 ? -25.846 3.380 30.343 1.00 91.88 480 LEU A N 1
ATOM 3655 C CA . LEU A 1 480 ? -25.532 1.966 30.161 1.00 91.88 480 LEU A CA 1
ATOM 3656 C C . LEU A 1 480 ? -26.813 1.130 30.015 1.00 91.88 480 LEU A C 1
ATOM 3658 O O . LEU A 1 480 ? -27.637 1.067 30.927 1.00 91.88 480 LEU A O 1
ATOM 3662 N N . ARG A 1 481 ? -26.964 0.473 28.859 1.00 91.44 481 ARG A N 1
ATOM 3663 C CA . ARG A 1 481 ? -28.132 -0.346 28.493 1.00 91.44 481 ARG A CA 1
ATOM 3664 C C . ARG A 1 481 ? -27.835 -1.837 28.476 1.00 91.44 481 ARG A C 1
ATOM 3666 O O . ARG A 1 481 ? -28.701 -2.621 28.849 1.00 91.44 481 ARG A O 1
ATOM 3673 N N . ALA A 1 482 ? -26.635 -2.230 28.063 1.00 94.44 482 ALA A N 1
ATOM 3674 C CA . ALA A 1 482 ? -26.235 -3.630 27.973 1.00 94.44 482 ALA A CA 1
ATOM 3675 C C . ALA A 1 482 ? -24.968 -3.892 28.795 1.00 94.44 482 ALA A C 1
ATOM 3677 O O . ALA A 1 482 ? -23.978 -3.171 28.654 1.00 94.44 482 ALA A O 1
ATOM 3678 N N . LEU A 1 483 ? -24.997 -4.933 29.627 1.00 94.81 483 LEU A N 1
ATOM 3679 C CA . LEU A 1 483 ? -23.855 -5.372 30.427 1.00 94.81 483 LEU A CA 1
ATOM 3680 C C . LEU A 1 483 ? -23.649 -6.881 30.274 1.00 94.81 483 LEU A C 1
ATOM 3682 O O . LEU A 1 483 ? -24.571 -7.652 30.518 1.00 94.81 483 LEU A O 1
ATOM 3686 N N . LEU A 1 484 ? -22.436 -7.304 29.925 1.00 95.19 484 LEU A N 1
ATOM 3687 C CA . LEU A 1 484 ? -22.014 -8.705 30.006 1.00 95.19 484 LEU A CA 1
ATOM 3688 C C . LEU A 1 484 ? -21.025 -8.847 31.169 1.00 95.19 484 LEU A C 1
ATOM 3690 O O . LEU A 1 484 ? -19.953 -8.244 31.156 1.00 95.19 484 LEU A O 1
ATOM 3694 N N . LEU A 1 485 ? -21.404 -9.605 32.195 1.00 94.31 485 LEU A N 1
ATOM 3695 C CA . LEU A 1 485 ? -20.656 -9.828 33.438 1.00 94.31 485 LEU A CA 1
ATOM 3696 C C . LEU A 1 485 ? -20.414 -11.323 33.716 1.00 94.31 485 LEU A C 1
ATOM 3698 O O . LEU A 1 485 ? -19.697 -11.663 34.659 1.00 94.31 485 LEU A O 1
ATOM 3702 N N . HIS A 1 486 ? -20.977 -12.227 32.916 1.00 91.88 486 HIS A N 1
ATOM 3703 C CA . HIS A 1 486 ? -20.858 -13.666 33.115 1.00 91.88 486 HIS A CA 1
ATOM 3704 C C . HIS A 1 486 ? -19.402 -14.151 33.195 1.00 91.88 486 HIS A C 1
ATOM 3706 O O . HIS A 1 486 ? -18.455 -13.512 32.728 1.00 91.88 486 HIS A O 1
ATOM 3712 N N . ALA A 1 487 ? -19.218 -15.331 33.792 1.00 92.25 487 ALA A N 1
ATOM 3713 C CA . ALA A 1 487 ? -17.898 -15.916 34.027 1.00 92.25 487 ALA A CA 1
ATOM 3714 C C . ALA A 1 487 ? -16.945 -14.992 34.821 1.00 92.25 487 ALA A C 1
ATOM 3716 O O . ALA A 1 487 ? -15.745 -14.955 34.559 1.00 92.25 487 ALA A O 1
ATOM 3717 N N . ASN A 1 488 ? -17.490 -14.272 35.805 1.00 93.81 488 ASN A N 1
ATOM 3718 C CA . ASN A 1 488 ? -16.744 -13.592 36.861 1.00 93.81 488 ASN A CA 1
ATOM 3719 C C . ASN A 1 488 ? -17.103 -14.194 38.229 1.00 93.81 488 ASN A C 1
ATOM 3721 O O . ASN A 1 488 ? -18.256 -14.589 38.414 1.00 93.81 488 ASN A O 1
ATOM 3725 N N . PRO A 1 489 ? -16.182 -14.213 39.209 1.00 92.19 489 PRO A N 1
ATOM 3726 C CA . PRO A 1 489 ? -16.476 -14.674 40.570 1.00 92.19 489 PRO A CA 1
ATOM 3727 C C . PRO A 1 489 ? -17.646 -13.942 41.249 1.00 92.19 489 PRO A C 1
ATOM 3729 O O . PRO A 1 489 ? -18.357 -14.531 42.059 1.00 92.19 489 PRO A O 1
ATOM 3732 N N . CYS A 1 490 ? -17.872 -12.669 40.912 1.00 89.00 490 CYS A N 1
ATOM 3733 C CA . CYS A 1 490 ? -18.978 -11.869 41.433 1.00 89.00 490 CYS A CA 1
ATOM 3734 C C . CYS A 1 490 ? -20.343 -12.168 40.789 1.00 89.00 490 CYS A C 1
ATOM 3736 O O . CYS A 1 490 ? -21.364 -11.694 41.295 1.00 89.00 490 CYS A O 1
ATOM 3738 N N . HIS A 1 491 ? -20.369 -12.910 39.678 1.00 88.81 491 HIS A N 1
ATOM 3739 C CA . HIS A 1 491 ? -21.584 -13.253 38.952 1.00 88.81 491 HIS A CA 1
ATOM 3740 C C . HIS A 1 491 ? -22.143 -14.599 39.427 1.00 88.81 491 HIS A C 1
ATOM 3742 O O . HIS A 1 491 ? -21.414 -15.543 39.721 1.00 88.81 491 HIS A O 1
ATOM 3748 N N . THR A 1 492 ? -23.467 -14.689 39.468 1.00 82.62 492 THR A N 1
ATOM 3749 C CA . THR A 1 492 ? -24.205 -15.889 39.876 1.00 82.62 492 THR A CA 1
ATOM 3750 C C . THR A 1 492 ? -25.277 -16.156 38.827 1.00 82.62 492 THR A C 1
ATOM 3752 O O . THR A 1 492 ? -25.958 -15.223 38.406 1.00 82.62 492 THR A O 1
ATOM 3755 N N . SER A 1 493 ? -25.385 -17.405 38.367 1.00 77.31 493 SER A N 1
ATOM 3756 C CA . SER A 1 493 ? -26.262 -17.789 37.252 1.00 77.31 493 SER A CA 1
ATOM 3757 C C . SER A 1 493 ? -27.715 -18.044 37.667 1.00 77.31 493 SER A C 1
ATOM 3759 O O . SER A 1 493 ? -28.566 -18.284 36.813 1.00 77.31 493 SER A O 1
ATOM 3761 N N . ASP A 1 494 ? -28.024 -18.013 38.965 1.00 84.88 494 ASP A N 1
ATOM 3762 C CA . ASP A 1 494 ? -29.377 -18.187 39.477 1.00 84.88 494 ASP A CA 1
ATOM 3763 C C . ASP A 1 494 ? -30.190 -16.885 39.394 1.00 84.88 494 ASP A C 1
ATOM 3765 O O . ASP A 1 494 ? -29.677 -15.780 39.574 1.00 84.88 494 ASP A O 1
ATOM 3769 N N . ILE A 1 495 ? -31.506 -17.016 39.195 1.00 81.94 495 ILE A N 1
ATOM 3770 C CA . ILE A 1 495 ? -32.440 -15.877 39.122 1.00 81.94 495 ILE A CA 1
ATOM 3771 C C . ILE A 1 495 ? -32.343 -15.009 40.390 1.00 81.94 495 ILE A C 1
ATOM 3773 O O . ILE A 1 495 ? -32.327 -13.780 40.321 1.00 81.94 495 ILE A O 1
ATOM 3777 N N . SER A 1 496 ? -32.239 -15.629 41.569 1.00 83.94 496 SER A N 1
ATOM 3778 C CA . SER A 1 496 ? -32.106 -14.904 42.838 1.00 83.94 496 SER A CA 1
ATOM 3779 C C . SER A 1 496 ? -30.771 -14.164 42.961 1.00 83.94 496 SER A C 1
ATOM 3781 O O . SER A 1 496 ? -30.709 -13.107 43.591 1.00 83.94 496 SER A O 1
ATOM 3783 N N . GLY A 1 497 ? -29.697 -14.698 42.386 1.00 84.69 497 GLY A N 1
ATOM 3784 C CA . GLY A 1 497 ? -28.397 -14.050 42.276 1.00 84.69 497 GLY A CA 1
ATOM 3785 C C . GLY A 1 497 ? -28.416 -12.845 41.338 1.00 84.69 497 GLY A C 1
ATOM 3786 O O . GLY A 1 497 ? -28.002 -11.752 41.733 1.00 84.69 497 GLY A O 1
ATOM 3787 N N . ARG A 1 498 ? -29.018 -13.000 40.153 1.00 88.69 498 ARG A N 1
ATOM 3788 C CA . ARG A 1 498 ? -29.251 -11.916 39.183 1.00 88.69 498 ARG A CA 1
ATOM 3789 C C . ARG A 1 498 ? -30.010 -10.739 39.803 1.00 88.69 498 ARG A C 1
ATOM 3791 O O . ARG A 1 498 ? -29.569 -9.596 39.701 1.00 88.69 498 ARG A O 1
ATOM 3798 N N . VAL A 1 499 ? -31.108 -11.007 40.512 1.00 87.75 499 VAL A N 1
ATOM 3799 C CA . VAL A 1 499 ? -31.904 -9.962 41.184 1.00 87.75 499 VAL A CA 1
ATOM 3800 C C . VAL A 1 499 ? -31.111 -9.278 42.310 1.00 87.75 499 VAL A C 1
ATOM 3802 O O . VAL A 1 499 ? -31.165 -8.056 42.444 1.00 87.75 499 VAL A O 1
ATOM 3805 N N . ARG A 1 500 ? -30.320 -10.029 43.092 1.00 87.38 500 ARG A N 1
ATOM 3806 C CA . ARG A 1 500 ? -29.434 -9.456 44.127 1.00 87.38 500 ARG A CA 1
ATOM 3807 C C . ARG A 1 500 ? -28.354 -8.551 43.532 1.00 87.38 500 ARG A C 1
ATOM 3809 O O . ARG A 1 500 ? -28.066 -7.497 44.096 1.00 87.38 500 ARG A O 1
ATOM 3816 N N . LEU A 1 501 ? -27.773 -8.939 42.398 1.00 87.94 501 LEU A N 1
ATOM 3817 C CA . LEU A 1 501 ? -26.789 -8.139 41.672 1.00 87.94 501 LEU A CA 1
ATOM 3818 C C . LEU A 1 501 ? -27.401 -6.813 41.188 1.00 87.94 501 LEU A C 1
ATOM 3820 O O . LEU A 1 501 ? -26.840 -5.751 41.454 1.00 87.94 501 LEU A O 1
ATOM 3824 N N . LEU A 1 502 ? -28.582 -6.861 40.562 1.00 87.56 502 LEU A N 1
ATOM 3825 C CA . LEU A 1 502 ? -29.340 -5.664 40.172 1.00 87.56 502 LEU A CA 1
ATOM 3826 C C . LEU A 1 502 ? -29.633 -4.753 41.377 1.00 87.56 502 LEU A C 1
ATOM 3828 O O . LEU A 1 502 ? -29.499 -3.537 41.275 1.00 87.56 502 LEU A O 1
ATOM 3832 N N . GLY A 1 503 ? -29.961 -5.326 42.540 1.00 85.56 503 GLY A N 1
ATOM 3833 C CA . GLY A 1 503 ? -30.198 -4.562 43.771 1.00 85.56 503 GLY A CA 1
ATOM 3834 C C . GLY A 1 503 ? -28.970 -3.763 44.224 1.00 85.56 503 GLY A C 1
ATOM 3835 O O . GLY A 1 503 ? -29.088 -2.598 44.610 1.00 85.56 503 GLY A O 1
ATOM 3836 N N . LYS A 1 504 ? -27.768 -4.341 44.093 1.00 86.62 504 LYS A N 1
ATOM 3837 C CA . LYS A 1 504 ? -26.505 -3.635 44.372 1.00 86.62 504 LYS A CA 1
ATOM 3838 C C . LYS A 1 504 ? -26.270 -2.478 43.405 1.00 86.62 504 LYS A C 1
ATOM 3840 O O . LYS A 1 504 ? -25.914 -1.393 43.854 1.00 86.62 504 LYS A O 1
ATOM 3845 N N . PHE A 1 505 ? -26.518 -2.687 42.109 1.00 84.81 505 PHE A N 1
ATOM 3846 C CA . PHE A 1 505 ? -26.436 -1.629 41.096 1.00 84.81 505 PHE A CA 1
ATOM 3847 C C . PHE A 1 505 ? -27.358 -0.457 41.422 1.00 84.81 505 PHE A C 1
ATOM 3849 O O . PHE A 1 505 ? -26.929 0.696 41.418 1.00 84.81 505 PHE A O 1
ATOM 3856 N N . TYR A 1 506 ? -28.609 -0.745 41.771 1.00 80.31 506 TYR A N 1
ATOM 3857 C CA . TYR A 1 506 ? -29.562 0.300 42.111 1.00 80.31 506 TYR A CA 1
ATOM 3858 C C . TYR A 1 506 ? -29.216 1.034 43.410 1.00 80.31 506 TYR A C 1
ATOM 3860 O O . TYR A 1 506 ? -29.341 2.259 43.464 1.00 80.31 506 TYR A O 1
ATOM 3868 N N . THR A 1 507 ? -28.740 0.307 44.428 1.00 81.88 507 THR A N 1
ATOM 3869 C CA . THR A 1 507 ? -28.267 0.898 45.689 1.00 81.88 507 THR A CA 1
ATOM 3870 C C . THR A 1 507 ? -27.095 1.850 45.439 1.00 81.88 507 THR A C 1
ATOM 3872 O O . THR A 1 507 ? -27.121 2.984 45.912 1.00 81.88 507 THR A O 1
ATOM 3875 N N . ALA A 1 508 ? -26.107 1.430 44.642 1.00 81.88 508 ALA A N 1
ATOM 3876 C CA . ALA A 1 508 ? -24.938 2.245 44.309 1.00 81.88 508 ALA A CA 1
ATOM 3877 C C . ALA A 1 508 ? -25.300 3.514 43.513 1.00 81.88 508 ALA A C 1
ATOM 3879 O O . ALA A 1 508 ? -24.700 4.567 43.710 1.00 81.88 508 ALA A O 1
ATOM 3880 N N . ALA A 1 509 ? -26.318 3.443 42.653 1.00 76.44 509 ALA A N 1
ATOM 3881 C CA . ALA A 1 509 ? -26.764 4.557 41.815 1.00 76.44 509 ALA A CA 1
ATOM 3882 C C . ALA A 1 509 ? -27.835 5.459 42.458 1.00 76.44 509 ALA A C 1
ATOM 3884 O O . ALA A 1 509 ? -28.514 6.226 41.764 1.00 76.44 509 ALA A O 1
ATOM 3885 N N . GLY A 1 510 ? -28.035 5.351 43.775 1.00 72.44 510 GLY A N 1
ATOM 3886 C CA . GLY A 1 510 ? -28.909 6.244 44.536 1.00 72.44 510 GLY A CA 1
ATOM 3887 C C . GLY A 1 510 ? -30.404 6.123 44.221 1.00 72.44 510 GLY A C 1
ATOM 3888 O O . GLY A 1 510 ? -31.157 7.034 44.561 1.00 72.44 510 GLY A O 1
ATOM 3889 N N . MET A 1 511 ? -30.847 5.019 43.603 1.00 64.19 511 MET A N 1
ATOM 3890 C CA . MET A 1 511 ? -32.267 4.649 43.490 1.00 64.19 511 MET A CA 1
ATOM 3891 C C . MET A 1 511 ? -33.198 5.701 42.850 1.00 64.19 511 MET A C 1
ATOM 3893 O O . MET A 1 511 ? -34.368 5.817 43.224 1.00 64.19 511 MET A O 1
ATOM 3897 N N . THR A 1 512 ? -32.725 6.475 41.868 1.00 60.12 512 THR A N 1
ATOM 3898 C CA . THR A 1 512 ? -33.600 7.417 41.146 1.00 60.12 512 THR A CA 1
ATOM 3899 C C . THR A 1 512 ? -34.115 6.818 39.829 1.00 60.12 512 THR A C 1
ATOM 3901 O O . THR A 1 512 ? -33.415 6.037 39.178 1.00 60.12 512 THR A O 1
ATOM 3904 N N . PRO A 1 513 ? -35.356 7.130 39.400 1.00 48.72 513 PRO A N 1
ATOM 3905 C CA . PRO A 1 513 ? -35.883 6.648 38.127 1.00 48.72 513 PRO A CA 1
ATOM 3906 C C . PRO A 1 513 ? -35.040 7.194 36.965 1.00 48.72 513 PRO A C 1
ATOM 3908 O O . PRO A 1 513 ? -35.209 8.339 36.562 1.00 48.72 513 PRO A O 1
ATOM 3911 N N . GLY A 1 514 ? -34.129 6.374 36.435 1.00 54.91 514 GLY A N 1
ATOM 3912 C CA . GLY A 1 514 ? -33.273 6.741 35.305 1.00 54.91 514 GLY A CA 1
ATOM 3913 C C . GLY A 1 514 ? -31.780 6.479 35.485 1.00 54.91 514 GLY A C 1
ATOM 3914 O O . GLY A 1 514 ? -31.086 6.511 34.477 1.00 54.91 514 GLY A O 1
ATOM 3915 N N . THR A 1 515 ? -31.284 6.176 36.692 1.00 59.09 515 THR A N 1
ATOM 3916 C CA . THR A 1 515 ? -29.827 6.124 36.932 1.00 59.09 515 THR A CA 1
ATOM 3917 C C . THR A 1 515 ? -29.100 4.874 36.434 1.00 59.09 515 THR A C 1
ATOM 3919 O O . THR A 1 515 ? -27.892 4.943 36.266 1.00 59.09 515 THR A O 1
ATOM 3922 N N . LEU A 1 516 ? -29.802 3.787 36.098 1.00 66.12 516 LEU A N 1
ATOM 3923 C CA . LEU A 1 516 ? -29.269 2.667 35.301 1.00 66.12 516 LEU A CA 1
ATOM 3924 C C . LEU A 1 516 ? -30.381 2.101 34.404 1.00 66.12 516 LEU A C 1
ATOM 3926 O O . LEU A 1 516 ? -31.185 1.280 34.864 1.00 66.12 516 LEU A O 1
ATOM 3930 N N . PRO A 1 517 ? -30.481 2.535 33.136 1.00 75.94 517 PRO A N 1
ATOM 3931 C CA . PRO A 1 517 ? -31.467 2.042 32.182 1.00 75.94 517 PRO A CA 1
ATOM 3932 C C . PRO A 1 517 ? -31.028 0.694 31.595 1.00 75.94 517 PRO A C 1
ATOM 3934 O O . PRO A 1 517 ? -31.064 0.508 30.384 1.00 75.94 517 PRO A O 1
ATOM 3937 N N . LEU A 1 518 ? -30.597 -0.241 32.446 1.00 86.31 518 LEU A N 1
ATOM 3938 C CA . LEU A 1 518 ? -30.144 -1.547 31.992 1.00 86.31 518 LEU A CA 1
ATOM 3939 C C . LEU A 1 518 ? -31.331 -2.295 31.363 1.00 86.31 518 LEU A C 1
ATOM 3941 O O . LEU A 1 518 ? -32.361 -2.531 32.004 1.00 86.31 518 LEU A O 1
ATOM 3945 N N . GLU A 1 519 ? -31.193 -2.595 30.080 1.00 88.69 519 GLU A N 1
ATOM 3946 C CA . GLU A 1 519 ? -32.153 -3.295 29.226 1.00 88.69 519 GLU A CA 1
ATOM 3947 C C . GLU A 1 519 ? -31.749 -4.763 29.084 1.00 88.69 519 GLU A C 1
ATOM 3949 O O . GLU A 1 519 ? -32.610 -5.634 29.111 1.00 88.69 519 GLU A O 1
ATOM 3954 N N . SER A 1 520 ? -30.444 -5.048 29.015 1.00 92.44 520 SER A N 1
ATOM 3955 C CA . SER A 1 520 ? -29.908 -6.403 28.881 1.00 92.44 520 SER A CA 1
ATOM 3956 C C . SER A 1 520 ? -28.757 -6.656 29.854 1.00 92.44 520 SER A C 1
ATOM 3958 O O . SER A 1 520 ? -27.862 -5.822 30.019 1.00 92.44 520 SER A O 1
ATOM 3960 N N . LEU A 1 521 ? -28.774 -7.830 30.482 1.00 92.12 521 LEU A N 1
ATOM 3961 C CA . LEU A 1 521 ? -27.704 -8.339 31.332 1.00 92.12 521 LEU A CA 1
ATOM 3962 C C . LEU A 1 521 ? -27.394 -9.777 30.910 1.00 92.12 521 LEU A C 1
ATOM 3964 O O . LEU A 1 521 ? -28.284 -10.626 30.942 1.00 92.12 521 LEU A O 1
ATOM 3968 N N . ASP A 1 522 ? -26.145 -10.039 30.531 1.00 90.81 522 ASP A N 1
ATOM 3969 C CA . ASP A 1 522 ? -25.661 -11.346 30.058 1.00 90.81 522 ASP A CA 1
ATOM 3970 C C . ASP A 1 522 ? -26.432 -11.897 28.844 1.00 90.81 522 ASP A C 1
ATOM 3972 O O . ASP A 1 522 ? -26.603 -13.102 28.695 1.00 90.81 522 ASP A O 1
ATOM 3976 N N . GLY A 1 523 ? -26.904 -11.001 27.969 1.00 86.06 523 GLY A N 1
ATOM 3977 C CA . GLY A 1 523 ? -27.682 -11.341 26.772 1.00 86.06 523 GLY A CA 1
ATOM 3978 C C . GLY A 1 523 ? -29.188 -11.474 27.012 1.00 86.06 523 GLY A C 1
ATOM 3979 O O . GLY A 1 523 ? -29.954 -11.419 26.056 1.00 86.06 523 GLY A O 1
ATOM 3980 N N . GLU A 1 524 ? -29.620 -11.542 28.272 1.00 90.00 524 GLU A N 1
ATOM 3981 C CA . GLU A 1 524 ? -31.027 -11.679 28.660 1.00 90.00 524 GLU A CA 1
ATOM 3982 C C . GLU A 1 524 ? -31.647 -10.330 29.040 1.00 90.00 524 GLU A C 1
ATOM 3984 O O . GLU A 1 524 ? -31.017 -9.504 29.716 1.00 90.00 524 GLU A O 1
ATOM 3989 N N . GLU A 1 525 ? -32.903 -10.114 28.648 1.00 89.88 525 GLU A N 1
ATOM 3990 C CA . GLU A 1 525 ? -33.650 -8.895 28.966 1.00 89.88 525 GLU A CA 1
ATOM 3991 C C . GLU A 1 525 ? -33.833 -8.725 30.485 1.00 89.88 525 GLU A C 1
ATOM 3993 O O . GLU A 1 525 ? -34.173 -9.659 31.215 1.00 89.88 525 GLU A O 1
ATOM 3998 N N . VAL A 1 526 ? -33.607 -7.511 30.990 1.00 88.25 526 VAL A N 1
ATOM 3999 C CA . VAL A 1 526 ? -33.868 -7.162 32.390 1.00 88.25 526 VAL A CA 1
ATOM 4000 C C . VAL A 1 526 ? -35.323 -6.723 32.527 1.00 88.25 526 VAL A C 1
ATOM 4002 O O . VAL A 1 526 ? -35.660 -5.539 32.392 1.00 88.25 526 VAL A O 1
ATOM 4005 N N . THR A 1 527 ? -36.184 -7.694 32.823 1.00 87.62 527 THR A N 1
ATOM 4006 C CA . THR A 1 527 ? -37.634 -7.478 32.909 1.00 87.62 527 THR A CA 1
ATOM 4007 C C . THR A 1 527 ? -38.008 -6.507 34.032 1.00 87.62 527 THR A C 1
ATOM 4009 O O . THR A 1 527 ? -37.352 -6.431 35.074 1.00 87.62 527 THR A O 1
ATOM 4012 N N . ILE A 1 528 ? -39.135 -5.803 33.882 1.00 84.12 528 ILE A N 1
ATOM 4013 C CA . ILE A 1 528 ? -39.672 -4.898 34.918 1.00 84.12 528 ILE A CA 1
ATOM 4014 C C . ILE A 1 528 ? -39.857 -5.626 36.258 1.00 84.12 528 ILE A C 1
ATOM 4016 O O . ILE A 1 528 ? -39.600 -5.060 37.323 1.00 84.12 528 ILE A O 1
ATOM 4020 N N . ARG A 1 529 ? -40.242 -6.905 36.218 1.00 84.56 529 ARG A N 1
ATOM 4021 C CA . ARG A 1 529 ? -40.402 -7.741 37.408 1.00 84.56 529 ARG A CA 1
ATOM 4022 C C . ARG A 1 529 ? -39.087 -7.923 38.170 1.00 84.56 529 ARG A C 1
ATOM 4024 O O . ARG A 1 529 ? -39.090 -7.795 39.394 1.00 84.56 529 ARG A O 1
ATOM 4031 N N . GLU A 1 530 ? -37.986 -8.192 37.469 1.00 86.75 530 GLU A N 1
ATOM 4032 C CA . GLU A 1 530 ? -36.651 -8.293 38.073 1.00 86.75 530 GLU A CA 1
ATOM 4033 C C . GLU A 1 530 ? -36.207 -6.958 38.663 1.00 86.75 530 GLU A C 1
ATOM 4035 O O . GLU A 1 530 ? -35.747 -6.923 39.804 1.00 86.75 530 GLU A O 1
ATOM 4040 N N . LYS A 1 531 ? -36.420 -5.856 37.930 1.00 85.56 531 LYS A N 1
ATOM 4041 C CA . LYS A 1 531 ? -36.106 -4.498 38.400 1.00 85.56 531 LYS A CA 1
ATOM 4042 C C . LYS A 1 531 ? -36.812 -4.208 39.723 1.00 85.56 531 LYS A C 1
ATOM 4044 O O . LYS A 1 531 ? -36.168 -3.835 40.700 1.00 85.56 531 LYS A O 1
ATOM 4049 N N . CYS A 1 532 ? -38.123 -4.448 39.790 1.00 83.50 532 CYS A N 1
ATOM 4050 C CA . CYS A 1 532 ? -38.908 -4.249 41.008 1.00 83.50 532 CYS A CA 1
ATOM 4051 C C . CYS A 1 532 ? -38.490 -5.178 42.153 1.00 83.50 532 CYS A C 1
ATOM 4053 O O . CYS A 1 532 ? -38.397 -4.716 43.287 1.00 83.50 532 CYS A O 1
ATOM 4055 N N . ALA A 1 533 ? -38.219 -6.456 41.876 1.00 84.56 533 ALA A N 1
ATOM 4056 C CA . ALA A 1 533 ? -37.747 -7.395 42.894 1.00 84.56 533 ALA A CA 1
ATOM 4057 C C . ALA A 1 533 ? -36.384 -6.975 43.468 1.00 84.56 533 ALA A C 1
ATOM 4059 O O . ALA A 1 533 ? -36.171 -7.060 44.675 1.00 84.56 533 ALA A O 1
ATOM 4060 N N . ALA A 1 534 ? -35.491 -6.465 42.620 1.00 85.75 534 ALA A N 1
ATOM 4061 C CA . ALA A 1 534 ? -34.189 -5.947 43.016 1.00 85.75 534 ALA A CA 1
ATOM 4062 C C . ALA A 1 534 ? -34.321 -4.707 43.910 1.00 85.75 534 ALA A C 1
ATOM 4064 O O . ALA A 1 534 ? -33.659 -4.627 44.942 1.00 85.75 534 ALA A O 1
ATOM 4065 N N . ALA A 1 535 ? -35.220 -3.778 43.569 1.00 80.44 535 ALA A N 1
ATOM 4066 C CA . ALA A 1 535 ? -35.499 -2.611 44.406 1.00 80.44 535 ALA A CA 1
ATOM 4067 C C . ALA A 1 535 ? -36.080 -2.985 45.779 1.00 80.44 535 ALA A C 1
ATOM 4069 O O . ALA A 1 535 ? -35.735 -2.354 46.771 1.00 80.44 535 ALA A O 1
ATOM 4070 N N . SER A 1 536 ? -36.912 -4.030 45.862 1.00 79.50 536 SER A N 1
ATOM 4071 C CA . SER A 1 536 ? -37.449 -4.520 47.142 1.00 79.50 536 SER A CA 1
ATOM 4072 C C . SER A 1 536 ? -36.400 -5.148 48.064 1.00 79.50 536 SER A C 1
ATOM 4074 O O . SER A 1 536 ? -36.640 -5.239 49.262 1.00 79.50 536 SER A O 1
ATOM 4076 N N . LEU A 1 537 ? -35.263 -5.601 47.528 1.00 77.31 537 LEU A N 1
ATOM 4077 C CA . LEU A 1 537 ? -34.164 -6.178 48.314 1.00 77.31 537 LEU A CA 1
ATOM 4078 C C . LEU A 1 537 ? -33.205 -5.127 48.881 1.00 77.31 537 LEU A C 1
ATOM 4080 O O . LEU A 1 537 ? -32.223 -5.486 49.526 1.00 77.31 537 LEU A O 1
ATOM 4084 N N . CYS A 1 538 ? -33.432 -3.848 48.601 1.00 70.88 538 CYS A N 1
ATOM 4085 C CA . CYS A 1 538 ? -32.527 -2.793 49.023 1.00 70.88 538 CYS A CA 1
ATOM 4086 C C . CYS A 1 538 ? -32.944 -2.267 50.398 1.00 70.88 538 CYS A C 1
ATOM 4088 O O . CYS A 1 538 ? -34.085 -1.856 50.580 1.00 70.88 538 CYS A O 1
ATOM 4090 N N . ASP A 1 539 ? -32.006 -2.227 51.347 1.00 61.53 539 ASP A N 1
ATOM 4091 C CA . ASP A 1 539 ? -32.220 -1.783 52.738 1.00 61.53 539 ASP A CA 1
ATOM 4092 C C . ASP A 1 539 ? -32.483 -0.263 52.887 1.00 61.53 539 ASP A C 1
ATOM 4094 O O . ASP A 1 539 ? -32.371 0.312 53.974 1.00 61.53 539 ASP A O 1
ATOM 4098 N N . ASP A 1 540 ? -32.840 0.431 51.802 1.00 64.56 540 ASP A N 1
ATOM 4099 C CA . ASP A 1 540 ? -33.144 1.859 51.830 1.00 64.56 540 ASP A CA 1
ATOM 4100 C C . ASP A 1 540 ? -34.585 2.088 52.312 1.00 64.56 540 ASP A C 1
ATOM 4102 O O . ASP A 1 540 ? -35.560 1.777 51.624 1.00 64.56 540 ASP A O 1
ATOM 4106 N N . ARG A 1 541 ? -34.724 2.709 53.492 1.00 58.28 541 ARG A N 1
ATOM 4107 C CA . ARG A 1 541 ? -36.012 3.066 54.123 1.00 58.28 541 ARG A CA 1
ATOM 4108 C C . ARG A 1 541 ? -36.922 3.938 53.240 1.00 58.28 541 ARG A C 1
ATOM 4110 O O . ARG A 1 541 ? -38.082 4.135 53.590 1.00 58.28 541 ARG A O 1
ATOM 4117 N N . ARG A 1 542 ? -36.419 4.476 52.121 1.00 58.00 542 ARG A N 1
ATOM 4118 C CA . ARG A 1 542 ? -37.184 5.251 51.129 1.00 58.00 542 ARG A CA 1
ATOM 4119 C C . ARG A 1 542 ? -38.047 4.400 50.189 1.00 58.00 542 ARG A C 1
ATOM 4121 O O . ARG A 1 542 ? -38.906 4.968 49.518 1.00 58.00 542 ARG A O 1
ATOM 4128 N N . PHE A 1 543 ? -37.852 3.080 50.127 1.00 63.31 543 PHE A N 1
ATOM 4129 C CA . PHE A 1 543 ? -38.608 2.186 49.241 1.00 63.31 543 PHE A CA 1
ATOM 4130 C C . PHE A 1 543 ? -39.475 1.194 50.023 1.00 63.31 543 PHE A C 1
ATOM 4132 O O . PHE A 1 543 ? -39.149 0.023 50.188 1.00 63.31 543 PHE A O 1
ATOM 4139 N N . ASP A 1 544 ? -40.636 1.669 50.470 1.00 70.69 544 ASP A N 1
ATOM 4140 C CA . ASP A 1 544 ? -41.726 0.799 50.911 1.00 70.69 544 ASP A CA 1
ATOM 4141 C C . ASP A 1 544 ? -42.418 0.105 49.713 1.00 70.69 544 ASP A C 1
ATOM 4143 O O . ASP A 1 544 ? -42.201 0.438 48.539 1.00 70.69 544 ASP A O 1
ATOM 4147 N N . ALA A 1 545 ? -43.294 -0.865 49.994 1.00 71.38 545 ALA A N 1
ATOM 4148 C CA . ALA A 1 545 ? -44.039 -1.601 48.964 1.00 71.38 545 ALA A CA 1
ATOM 4149 C C . ALA A 1 545 ? -44.841 -0.672 48.022 1.00 71.38 545 ALA A C 1
ATOM 4151 O O . ALA A 1 545 ? -44.971 -0.938 46.820 1.00 71.38 545 ALA A O 1
ATOM 4152 N N . SER A 1 546 ? -45.329 0.455 48.545 1.00 74.56 546 SER A N 1
ATOM 4153 C CA . SER A 1 546 ? -46.055 1.487 47.797 1.00 74.56 546 SER A CA 1
ATOM 4154 C C . SER A 1 546 ? -45.153 2.246 46.817 1.00 74.56 546 SER A C 1
ATOM 4156 O O . SER A 1 546 ? -45.560 2.571 45.698 1.00 74.56 546 SER A O 1
ATOM 4158 N N . SER A 1 547 ? -43.906 2.519 47.195 1.00 76.62 547 SER A N 1
ATOM 4159 C CA . SER A 1 547 ? -42.917 3.202 46.355 1.00 76.62 547 SER A CA 1
ATOM 4160 C C . SER A 1 547 ? -42.406 2.307 45.231 1.00 76.62 547 SER A C 1
ATOM 4162 O O . SER A 1 547 ? -42.346 2.762 44.087 1.00 76.62 547 SER A O 1
ATOM 4164 N N . VAL A 1 548 ? -42.163 1.017 45.499 1.00 78.81 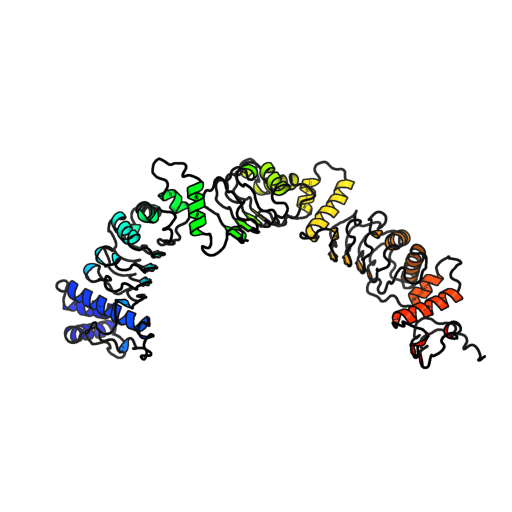548 VAL A N 1
ATOM 4165 C CA . VAL A 1 548 ? -41.851 0.029 44.445 1.00 78.81 548 VAL A CA 1
ATOM 4166 C C . VAL A 1 548 ? -43.007 -0.079 43.448 1.00 78.81 548 VAL A C 1
ATOM 4168 O O . VAL A 1 548 ? -42.784 -0.145 42.241 1.00 78.81 548 VAL A O 1
ATOM 4171 N N . SER A 1 549 ? -44.252 -0.028 43.927 1.00 77.75 549 SER A N 1
ATOM 4172 C CA . SER A 1 549 ? -45.441 -0.097 43.068 1.00 77.75 549 SER A CA 1
ATOM 4173 C C . SER A 1 549 ? -45.608 1.140 42.177 1.00 77.75 549 SER A C 1
ATOM 4175 O O . SER A 1 549 ? -45.877 1.001 40.983 1.00 77.75 549 SER A O 1
ATOM 4177 N N . ARG A 1 550 ? -45.361 2.349 42.701 1.00 78.12 550 ARG A N 1
ATOM 4178 C CA . ARG A 1 550 ? -45.306 3.582 41.887 1.00 78.12 550 ARG A CA 1
ATOM 4179 C C . ARG A 1 550 ? -44.155 3.559 40.883 1.00 78.12 550 ARG A C 1
ATOM 4181 O O . ARG A 1 550 ? -44.302 4.034 39.757 1.00 78.12 550 ARG A O 1
ATOM 4188 N N . TRP A 1 551 ? -43.010 3.007 41.275 1.00 80.12 551 TRP A N 1
ATOM 4189 C CA . TRP A 1 551 ? -41.855 2.872 40.396 1.00 80.12 551 TRP A CA 1
ATOM 4190 C C . TRP A 1 551 ? -42.111 1.882 39.254 1.00 80.12 551 TRP A C 1
ATOM 4192 O O . TRP A 1 551 ? -41.801 2.199 38.109 1.00 80.12 551 TRP A O 1
ATOM 4202 N N . ARG A 1 552 ? -42.781 0.754 39.532 1.00 85.19 552 ARG A N 1
ATOM 4203 C CA . ARG A 1 552 ? -43.237 -0.212 38.519 1.00 85.19 552 ARG A CA 1
ATOM 4204 C C . ARG A 1 552 ? -44.062 0.463 37.424 1.00 85.19 552 ARG A C 1
ATOM 4206 O O . ARG A 1 552 ? -43.752 0.294 36.250 1.00 85.19 552 ARG A O 1
ATOM 4213 N N . LEU A 1 553 ? -45.059 1.271 37.799 1.00 81.88 553 LEU A N 1
ATOM 4214 C CA . LEU A 1 553 ? -45.882 2.011 36.835 1.00 81.88 553 LEU A CA 1
ATOM 4215 C C . LEU A 1 553 ? -45.036 2.969 35.983 1.00 81.88 553 LEU A C 1
ATOM 4217 O O . LEU A 1 553 ? -45.180 2.998 34.766 1.00 81.88 553 LEU A O 1
ATOM 4221 N N . ARG A 1 554 ? -44.102 3.710 36.593 1.00 81.69 554 ARG A N 1
ATOM 4222 C CA . ARG A 1 554 ? -43.190 4.599 35.847 1.00 81.69 554 ARG A CA 1
ATOM 4223 C C . ARG A 1 554 ? -42.312 3.846 34.845 1.00 81.69 554 ARG A C 1
ATOM 4225 O O . ARG A 1 554 ? -42.076 4.370 33.761 1.00 81.69 554 ARG A O 1
ATOM 4232 N N . LEU A 1 555 ? -41.825 2.655 35.200 1.00 80.94 555 LEU A N 1
ATOM 4233 C CA . LEU A 1 555 ? -41.034 1.818 34.293 1.00 80.94 555 LEU A CA 1
ATOM 4234 C C . LEU A 1 555 ? -41.862 1.373 33.083 1.00 80.94 555 LEU A C 1
ATOM 4236 O O . LEU A 1 555 ? -41.396 1.543 31.964 1.00 80.94 555 LEU A O 1
ATOM 4240 N N . VAL A 1 556 ? -43.095 0.900 33.299 1.00 84.06 556 VAL A N 1
ATOM 4241 C CA . VAL A 1 556 ? -44.010 0.496 32.214 1.00 84.06 556 VAL A CA 1
ATOM 4242 C C . VAL A 1 556 ? -44.331 1.665 31.285 1.00 84.06 556 VAL A C 1
ATOM 4244 O O . VAL A 1 556 ? -44.219 1.542 30.069 1.00 84.06 556 VAL A O 1
ATOM 4247 N N . LEU A 1 557 ? -44.687 2.824 31.850 1.00 83.50 557 LEU A N 1
ATOM 4248 C CA . LEU A 1 557 ? -45.004 4.019 31.063 1.00 83.50 557 LEU A CA 1
ATOM 4249 C C . LEU A 1 557 ? -43.817 4.460 30.200 1.00 83.50 557 LEU A C 1
ATOM 4251 O O . LEU A 1 557 ? -44.001 4.865 29.055 1.00 83.50 557 LEU A O 1
ATOM 4255 N N . ARG A 1 558 ? -42.594 4.364 30.736 1.00 79.94 558 ARG A N 1
ATOM 4256 C CA . ARG A 1 558 ? -41.373 4.678 29.989 1.00 79.94 558 ARG A CA 1
ATOM 4257 C C . ARG A 1 558 ? -41.119 3.676 28.862 1.00 79.94 558 ARG A C 1
ATOM 4259 O O . ARG A 1 558 ? -40.760 4.107 27.772 1.00 79.94 558 ARG A O 1
ATOM 4266 N N . ASP A 1 559 ? -41.286 2.385 29.129 1.00 80.06 559 ASP A N 1
ATOM 4267 C CA . ASP A 1 559 ? -41.056 1.306 28.160 1.00 80.06 559 ASP A CA 1
ATOM 4268 C C . ASP A 1 559 ? -42.015 1.402 26.962 1.00 80.06 559 ASP A C 1
ATOM 4270 O O . ASP A 1 559 ? -41.612 1.262 25.811 1.00 80.06 559 ASP A O 1
ATOM 4274 N N . GLN A 1 560 ? -43.263 1.803 27.220 1.00 82.38 560 GLN A N 1
ATOM 4275 C CA . GLN A 1 560 ? -44.277 2.060 26.188 1.00 82.38 560 GLN A CA 1
ATOM 4276 C C . GLN A 1 560 ? -44.193 3.460 25.558 1.00 82.38 560 GLN A C 1
ATOM 4278 O O . GLN A 1 560 ? -45.075 3.848 24.794 1.00 82.38 560 GLN A O 1
ATOM 4283 N N . GLY A 1 561 ? -43.151 4.242 25.865 1.00 80.19 561 GLY A N 1
ATOM 4284 C CA . GLY A 1 561 ? -42.923 5.552 25.248 1.00 80.19 561 GLY A CA 1
ATOM 4285 C C . GLY A 1 561 ? -43.987 6.603 25.584 1.00 80.19 561 GLY A C 1
ATOM 4286 O O . GLY A 1 561 ? -44.212 7.529 24.805 1.00 80.19 561 GLY A O 1
ATOM 4287 N N . VAL A 1 562 ? -44.656 6.481 26.733 1.00 79.75 562 VAL A N 1
ATOM 4288 C CA . VAL A 1 562 ? -45.727 7.395 27.141 1.00 79.75 562 VAL A CA 1
ATOM 4289 C C . VAL A 1 562 ? -45.128 8.738 27.560 1.00 79.75 562 VAL A C 1
ATOM 4291 O O . VAL A 1 562 ? -44.517 8.868 28.619 1.00 79.75 562 VAL A O 1
ATOM 4294 N N . LEU A 1 563 ? -45.333 9.761 26.728 1.00 73.94 563 LEU A N 1
ATOM 4295 C CA . LEU A 1 563 ? -44.817 11.118 26.954 1.00 73.94 563 LEU A CA 1
ATOM 4296 C C . LEU A 1 563 ? -45.709 11.963 27.879 1.00 73.94 563 LEU A C 1
ATOM 4298 O O . LEU A 1 563 ? -45.224 12.892 28.521 1.00 73.94 563 LEU A O 1
ATOM 4302 N N . SER A 1 564 ? -47.009 11.656 27.953 1.00 78.62 564 SER A N 1
ATOM 4303 C CA . SER A 1 564 ? -47.978 12.358 28.801 1.00 78.62 564 SER A CA 1
ATOM 4304 C C . SER A 1 564 ? -49.059 11.409 29.311 1.00 78.62 564 SER A C 1
ATOM 4306 O O . SER A 1 564 ? -49.620 10.621 28.552 1.00 78.62 564 SER A O 1
ATOM 4308 N N . LEU A 1 565 ? -49.395 11.525 30.598 1.00 79.31 565 LEU A N 1
ATOM 4309 C CA . LEU A 1 565 ? -50.493 10.770 31.213 1.00 79.31 565 LEU A CA 1
ATOM 4310 C C . LEU A 1 565 ? -51.866 11.183 30.659 1.00 79.31 565 LEU A C 1
ATOM 4312 O O . LEU A 1 565 ? -52.794 10.383 30.672 1.00 79.31 565 LEU A O 1
ATOM 4316 N N . ALA A 1 566 ? -51.998 12.413 30.147 1.00 77.06 566 ALA A N 1
ATOM 4317 C CA . ALA A 1 566 ? -53.255 12.916 29.591 1.00 77.06 566 ALA A CA 1
ATOM 4318 C C . ALA A 1 566 ? -53.609 12.276 28.237 1.00 77.06 566 ALA A C 1
ATOM 4320 O O . ALA A 1 566 ? -54.782 12.213 27.883 1.00 77.06 566 ALA A O 1
ATOM 4321 N N . SER A 1 567 ? -52.618 11.786 27.486 1.00 75.00 567 SER A N 1
ATOM 4322 C CA . SER A 1 567 ? -52.813 11.111 26.195 1.00 75.00 567 SER A CA 1
ATOM 4323 C C . SER A 1 567 ? -52.890 9.585 26.308 1.00 75.00 567 SER A C 1
ATOM 4325 O O . SER A 1 567 ? -52.999 8.908 25.289 1.00 75.00 567 SER A O 1
ATOM 4327 N N . LEU A 1 568 ? -52.784 9.027 27.518 1.00 83.06 568 LEU A N 1
ATOM 4328 C CA . LEU A 1 568 ? -52.736 7.583 27.731 1.00 83.06 568 LEU A CA 1
ATOM 4329 C C . LEU A 1 568 ? -54.143 6.974 27.661 1.00 83.06 568 LEU A C 1
ATOM 4331 O O . LEU A 1 568 ? -54.910 7.070 28.616 1.00 83.06 568 LEU A O 1
ATOM 4335 N N . THR A 1 569 ? -54.458 6.317 26.544 1.00 82.19 569 THR A N 1
ATOM 4336 C CA . THR A 1 569 ? -55.742 5.629 26.322 1.00 82.19 569 THR A CA 1
ATOM 4337 C C . THR A 1 569 ? -55.642 4.110 26.441 1.00 82.19 569 THR A C 1
ATOM 4339 O O . THR A 1 569 ? -56.639 3.469 26.767 1.00 82.19 569 THR A O 1
ATOM 4342 N N . SER A 1 570 ? -54.463 3.522 26.231 1.00 84.25 570 SER A N 1
ATOM 4343 C CA . SER A 1 570 ? -54.205 2.088 26.395 1.00 84.25 570 SER A CA 1
ATOM 4344 C C . SER A 1 570 ? -52.928 1.850 27.195 1.00 84.25 570 SER A C 1
ATOM 4346 O O . SER A 1 570 ? -51.926 2.513 26.930 1.00 84.25 570 SER A O 1
ATOM 4348 N N . LEU A 1 571 ? -52.944 0.898 28.128 1.00 85.94 571 LEU A N 1
ATOM 4349 C CA . LEU A 1 571 ? -51.782 0.527 28.938 1.00 85.94 571 LEU A CA 1
ATOM 4350 C C . LEU A 1 571 ? -51.663 -0.995 29.041 1.00 85.94 571 LEU A C 1
ATOM 4352 O O . LEU A 1 571 ? -52.595 -1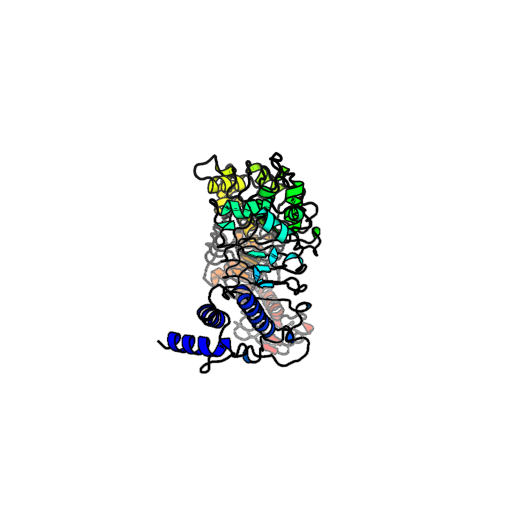.663 29.491 1.00 85.94 571 LEU A O 1
ATOM 4356 N N . ASP A 1 572 ? -50.502 -1.535 28.672 1.00 83.94 572 ASP A N 1
ATOM 4357 C CA . ASP A 1 572 ? -50.186 -2.943 28.920 1.00 83.94 572 ASP A CA 1
ATOM 4358 C C . ASP A 1 572 ? -49.350 -3.091 30.198 1.00 83.94 572 ASP A C 1
ATOM 4360 O O . ASP A 1 572 ? -48.264 -2.537 30.323 1.00 83.94 572 ASP A O 1
ATOM 4364 N N . MET A 1 573 ? -49.873 -3.811 31.177 1.00 84.44 573 MET A N 1
ATOM 4365 C CA . MET A 1 573 ? -49.201 -4.168 32.421 1.00 84.44 573 MET A CA 1
ATOM 4366 C C . MET A 1 573 ? -49.151 -5.683 32.611 1.00 84.44 573 MET A C 1
ATOM 4368 O O . MET A 1 573 ? -49.177 -6.161 33.746 1.00 84.44 573 MET A O 1
ATOM 4372 N N . SER A 1 574 ? -49.113 -6.462 31.537 1.00 84.69 574 SER A N 1
ATOM 4373 C CA . SER A 1 574 ? -48.975 -7.910 31.636 1.00 84.69 574 SER A CA 1
ATOM 4374 C C . SER A 1 574 ? -47.588 -8.326 32.151 1.00 84.69 574 SER A C 1
ATOM 4376 O O . SER A 1 574 ? -46.587 -7.657 31.909 1.00 84.69 574 SER A O 1
ATOM 4378 N N . ALA A 1 575 ? -47.521 -9.405 32.937 1.00 82.44 575 ALA A N 1
ATOM 4379 C CA . ALA A 1 575 ? -46.278 -10.028 33.424 1.00 82.44 575 ALA A CA 1
ATOM 4380 C C . ALA A 1 575 ? -45.304 -9.151 34.260 1.00 82.44 575 ALA A C 1
ATOM 4382 O O . ALA A 1 575 ? -44.167 -9.554 34.523 1.00 82.44 575 ALA A O 1
ATOM 4383 N N . VAL A 1 576 ? -45.726 -7.988 34.773 1.00 82.94 576 VAL A N 1
ATOM 4384 C CA . VAL A 1 576 ? -44.858 -7.064 35.546 1.00 82.94 576 VAL A CA 1
ATOM 4385 C C . VAL A 1 576 ? -44.825 -7.325 37.062 1.00 82.94 576 VAL A C 1
ATOM 4387 O O . VAL A 1 576 ? -44.124 -6.637 37.814 1.00 82.94 576 VAL A O 1
ATOM 4390 N N . GLY A 1 577 ? -45.579 -8.317 37.541 1.00 79.88 577 GLY A N 1
ATOM 4391 C CA . GLY A 1 577 ? -45.634 -8.707 38.952 1.00 79.88 577 GLY A CA 1
ATOM 4392 C C . GLY A 1 577 ? -46.461 -7.765 39.834 1.00 79.88 577 GLY A C 1
ATOM 4393 O O . GLY A 1 577 ? -46.068 -7.490 40.968 1.00 79.88 577 GLY A O 1
ATOM 4394 N N . LEU A 1 578 ? -47.581 -7.247 39.322 1.00 80.69 578 LEU A N 1
ATOM 4395 C CA . LEU A 1 578 ? -48.568 -6.487 40.097 1.00 80.69 578 LEU A CA 1
ATOM 4396 C C . LEU A 1 578 ? -49.221 -7.346 41.188 1.00 80.69 578 LEU A C 1
ATOM 4398 O O . LEU A 1 578 ? -49.558 -8.507 40.951 1.00 80.69 578 LEU A O 1
ATOM 4402 N N . THR A 1 579 ? -49.442 -6.736 42.356 1.00 77.81 579 THR A N 1
ATOM 4403 C CA . THR A 1 579 ? -50.149 -7.328 43.508 1.00 77.81 579 THR A CA 1
ATOM 4404 C C . THR A 1 579 ? -51.416 -6.562 43.910 1.00 77.81 579 THR A C 1
ATOM 4406 O O . THR A 1 579 ? -52.317 -7.165 44.481 1.00 77.81 579 THR A O 1
ATOM 4409 N N . SER A 1 580 ? -51.513 -5.267 43.578 1.00 76.38 580 SER A N 1
ATOM 4410 C CA . SER A 1 580 ? -52.695 -4.404 43.757 1.00 76.38 580 SER A CA 1
ATOM 4411 C C . SER A 1 580 ? -52.815 -3.428 42.576 1.00 76.38 580 SER A C 1
ATOM 4413 O O . SER A 1 580 ? -51.810 -3.089 41.940 1.00 76.38 580 SER A O 1
ATOM 4415 N N . LEU A 1 581 ? -54.044 -2.987 42.286 1.00 76.50 581 LEU A N 1
ATOM 4416 C CA . LEU A 1 581 ? -54.373 -2.002 41.248 1.00 76.50 581 LEU A CA 1
ATOM 4417 C C . LEU A 1 581 ? -54.352 -0.551 41.760 1.00 76.50 581 LEU A C 1
ATOM 4419 O O . LEU A 1 581 ? -54.451 0.369 40.948 1.00 76.50 581 LEU A O 1
ATOM 4423 N N . ALA A 1 582 ? -54.166 -0.321 43.065 1.00 75.50 582 ALA A N 1
ATOM 4424 C CA . ALA A 1 582 ? -54.189 1.011 43.676 1.00 75.50 582 ALA A CA 1
ATOM 4425 C C . ALA A 1 582 ? -53.356 2.088 42.936 1.00 75.50 582 ALA A C 1
ATOM 4427 O O . ALA A 1 582 ? -53.856 3.204 42.778 1.00 75.50 582 ALA A O 1
ATOM 4428 N N . PRO A 1 583 ? -52.144 1.810 42.400 1.00 72.50 583 PRO A N 1
ATOM 4429 C CA . PRO A 1 583 ? -51.360 2.809 41.663 1.00 72.50 583 PRO A CA 1
ATOM 4430 C C . PRO A 1 583 ? -52.008 3.311 40.359 1.00 72.50 583 PRO A C 1
ATOM 4432 O O . PRO A 1 583 ? -51.633 4.376 39.870 1.00 72.50 583 PRO A O 1
ATOM 4435 N N . LEU A 1 584 ? -52.960 2.564 39.788 1.00 75.06 584 LEU A N 1
ATOM 4436 C CA . LEU A 1 584 ? -53.596 2.854 38.495 1.00 75.06 584 LEU A CA 1
ATOM 4437 C C . LEU A 1 584 ? -54.833 3.748 38.605 1.00 75.06 584 LEU A C 1
ATOM 4439 O O . LEU A 1 584 ? -55.260 4.312 37.603 1.00 75.06 584 LEU A O 1
ATOM 4443 N N . THR A 1 585 ? -55.356 3.944 39.818 1.00 73.12 585 THR A N 1
ATOM 4444 C CA . THR A 1 585 ? -56.540 4.782 40.104 1.00 73.12 585 THR A CA 1
ATOM 4445 C C . THR A 1 585 ? -56.376 6.251 39.693 1.00 73.12 585 THR A C 1
ATOM 4447 O O . THR A 1 585 ? -57.353 6.979 39.562 1.00 73.12 585 THR A O 1
ATOM 4450 N N . SER A 1 586 ? -55.137 6.688 39.460 1.00 68.75 586 SER A N 1
ATOM 4451 C CA . SER A 1 586 ? -54.770 8.062 39.096 1.00 68.75 586 SER A CA 1
ATOM 4452 C C . SER A 1 586 ? -54.674 8.331 37.586 1.00 68.75 586 SER A C 1
ATOM 4454 O O . SER A 1 586 ? -54.283 9.432 37.199 1.00 68.75 586 SER A O 1
ATOM 4456 N N . LEU A 1 587 ? -54.996 7.357 36.723 1.00 79.12 587 LEU A N 1
ATOM 4457 C CA . LEU A 1 587 ? -54.904 7.486 35.262 1.00 79.12 587 LEU A CA 1
ATOM 4458 C C . LEU A 1 587 ? -56.246 7.973 34.673 1.00 79.12 587 LEU A C 1
ATOM 4460 O O . LEU A 1 587 ? -57.194 7.194 34.616 1.00 79.12 587 LEU A O 1
ATOM 4464 N N . PRO A 1 588 ? -56.356 9.237 34.215 1.00 76.31 588 PRO A N 1
ATOM 4465 C CA . PRO A 1 588 ? -57.654 9.878 33.981 1.00 76.31 588 PRO A CA 1
ATOM 4466 C C . PRO A 1 588 ? -58.381 9.438 32.699 1.00 76.31 588 PRO A C 1
ATOM 4468 O O . PRO A 1 588 ? -59.603 9.519 32.651 1.00 76.31 588 PRO A O 1
ATOM 4471 N N . ASN A 1 589 ? -57.656 8.987 31.667 1.00 81.94 589 ASN A N 1
ATOM 4472 C CA . ASN A 1 589 ? -58.194 8.775 30.310 1.00 81.94 589 ASN A CA 1
ATOM 4473 C C . ASN A 1 589 ? -58.023 7.331 29.795 1.00 81.94 589 ASN A C 1
ATOM 4475 O O . ASN A 1 589 ? -58.082 7.085 28.588 1.00 81.94 589 ASN A O 1
ATOM 4479 N N . LEU A 1 590 ? -57.783 6.370 30.693 1.00 82.19 590 LEU A N 1
ATOM 4480 C CA . LEU A 1 590 ? -57.462 4.995 30.319 1.00 82.19 590 LEU A CA 1
ATOM 4481 C C . LEU A 1 590 ? -58.712 4.240 29.825 1.00 82.19 590 LEU A C 1
ATOM 4483 O O . LEU A 1 590 ? -59.650 4.017 30.582 1.00 82.19 590 LEU A O 1
ATOM 4487 N N . SER A 1 591 ? -58.705 3.820 28.559 1.00 83.06 591 SER A N 1
ATOM 4488 C CA . SER A 1 591 ? -59.803 3.092 27.896 1.00 83.06 591 SER A CA 1
ATOM 4489 C C . SER A 1 591 ? -59.524 1.598 27.673 1.00 83.06 591 SER A C 1
ATOM 4491 O O . SER A 1 591 ? -60.462 0.816 27.542 1.00 83.06 591 SER A O 1
ATOM 4493 N N . ALA A 1 592 ? -58.253 1.183 27.662 1.00 82.94 592 ALA A N 1
ATOM 4494 C CA . ALA A 1 592 ? -57.833 -0.212 27.525 1.00 82.94 592 ALA A CA 1
ATOM 4495 C C . ALA A 1 592 ? -56.699 -0.539 28.512 1.00 82.94 592 ALA A C 1
ATOM 4497 O O . ALA A 1 592 ? -55.706 0.184 28.585 1.00 82.94 592 ALA A O 1
ATOM 4498 N N . LEU A 1 593 ? -56.835 -1.634 29.264 1.00 85.06 593 LEU A N 1
ATOM 4499 C CA . LEU A 1 593 ? -55.860 -2.073 30.265 1.00 85.06 593 LEU A CA 1
ATOM 4500 C C . LEU A 1 593 ? -55.641 -3.588 30.161 1.00 85.06 593 LEU A C 1
ATOM 4502 O O . LEU A 1 593 ? -56.585 -4.357 30.336 1.00 85.06 593 LEU A O 1
ATOM 4506 N N . ASN A 1 594 ? -54.400 -4.015 29.922 1.00 84.50 594 ASN A N 1
ATOM 4507 C CA . ASN A 1 594 ? -54.000 -5.423 30.002 1.00 84.50 594 ASN A CA 1
ATOM 4508 C C . ASN A 1 594 ? -53.264 -5.675 31.328 1.00 84.50 594 ASN A C 1
ATOM 4510 O O . ASN A 1 594 ? -52.263 -5.030 31.604 1.00 84.50 594 ASN A O 1
ATOM 4514 N N . VAL A 1 595 ? -53.745 -6.601 32.160 1.00 85.44 595 VAL A N 1
ATOM 4515 C CA . VAL A 1 595 ? -53.123 -6.970 33.454 1.00 85.44 595 VAL A CA 1
ATOM 4516 C C . VAL A 1 595 ? -52.868 -8.478 33.573 1.00 85.44 595 VAL A C 1
ATOM 4518 O O . VAL A 1 595 ? -52.741 -8.998 34.684 1.00 85.44 595 VAL A O 1
ATOM 4521 N N . ALA A 1 596 ? -52.780 -9.190 32.446 1.00 83.38 596 ALA A N 1
ATOM 4522 C CA . ALA A 1 596 ? -52.524 -10.632 32.414 1.00 83.38 596 ALA A CA 1
ATOM 4523 C C . ALA A 1 596 ? -51.197 -11.029 33.105 1.00 83.38 596 ALA A C 1
ATOM 4525 O O . ALA A 1 596 ? -50.297 -10.212 33.277 1.00 83.38 596 ALA A O 1
ATOM 4526 N N . ASP A 1 597 ? -51.064 -12.287 33.533 1.00 83.50 597 ASP A N 1
ATOM 4527 C CA . ASP A 1 597 ? -49.822 -12.852 34.098 1.00 83.50 597 ASP A CA 1
ATOM 4528 C C . ASP A 1 597 ? -49.228 -12.107 35.316 1.00 83.50 597 ASP A C 1
ATOM 4530 O O . ASP A 1 597 ? -48.017 -12.087 35.554 1.00 83.50 597 ASP A O 1
ATOM 4534 N N . ASN A 1 598 ? -50.095 -11.513 36.141 1.00 85.81 598 ASN A N 1
ATOM 4535 C CA . ASN A 1 598 ? -49.740 -10.878 37.414 1.00 85.81 598 ASN A CA 1
ATOM 4536 C C . ASN A 1 598 ? -50.153 -11.720 38.638 1.00 85.81 598 ASN A C 1
ATOM 4538 O O . ASN A 1 598 ? -50.681 -12.821 38.514 1.00 85.81 598 ASN A O 1
ATOM 4542 N N . ARG A 1 599 ? -49.890 -11.212 39.851 1.00 80.38 599 ARG A N 1
ATOM 4543 C CA . ARG A 1 599 ? -50.192 -11.873 41.134 1.00 80.38 599 ARG A CA 1
ATOM 4544 C C . ARG A 1 599 ? -51.168 -11.045 41.978 1.00 80.38 599 ARG A C 1
ATOM 4546 O O . ARG A 1 599 ? -50.910 -10.790 43.153 1.00 80.38 599 ARG A O 1
ATOM 4553 N N . LEU A 1 600 ? -52.258 -10.587 41.367 1.00 77.62 600 LEU A N 1
ATOM 4554 C CA . LEU A 1 600 ? -53.292 -9.803 42.047 1.00 77.62 600 LEU A CA 1
ATOM 4555 C C . LEU A 1 600 ? -53.987 -10.677 43.103 1.00 77.62 600 LEU A C 1
ATOM 4557 O O . LEU A 1 600 ? -54.626 -11.668 42.761 1.00 77.62 600 LEU A O 1
ATOM 4561 N N . SER A 1 601 ? -53.831 -10.336 44.384 1.00 67.25 601 SER A N 1
ATOM 4562 C CA . SER A 1 601 ? -54.424 -11.085 45.504 1.00 67.25 601 SER A CA 1
ATOM 4563 C C . SER A 1 601 ? -55.777 -10.527 45.954 1.00 67.25 601 SER A C 1
ATOM 4565 O O . SER A 1 601 ? -56.570 -11.254 46.546 1.00 67.25 601 SER A O 1
ATOM 4567 N N . LEU A 1 602 ? -56.052 -9.256 45.650 1.00 59.47 602 LEU A N 1
ATOM 4568 C CA . LEU A 1 602 ? -57.332 -8.586 45.854 1.00 59.47 602 LEU A CA 1
ATOM 4569 C C . LEU A 1 602 ? -57.663 -7.783 44.595 1.00 59.47 602 LEU A C 1
ATOM 4571 O O . LEU A 1 602 ? -56.929 -6.868 44.221 1.00 59.47 602 LEU A O 1
ATOM 4575 N N . ILE A 1 603 ? -58.787 -8.103 43.954 1.00 57.78 603 ILE A N 1
ATOM 4576 C CA . ILE A 1 603 ? -59.494 -7.114 43.140 1.00 57.78 603 ILE A CA 1
ATOM 4577 C C . ILE A 1 603 ? -60.135 -6.197 44.182 1.00 57.78 603 ILE A C 1
ATOM 4579 O O . ILE A 1 603 ? -61.169 -6.543 44.749 1.00 57.78 603 ILE A O 1
ATOM 4583 N N . GLU A 1 604 ? -59.431 -5.129 44.563 1.00 52.75 604 GLU A N 1
ATOM 4584 C CA . GLU A 1 604 ? -59.941 -4.148 45.522 1.00 52.75 604 GLU A CA 1
ATOM 4585 C C . GLU A 1 604 ? -61.350 -3.721 45.087 1.00 52.75 604 GLU A C 1
ATOM 4587 O O . GLU A 1 604 ? -61.601 -3.421 43.919 1.00 52.75 604 GLU A O 1
ATOM 4592 N N . THR A 1 605 ? -62.285 -3.821 46.031 1.00 43.22 605 THR A N 1
ATOM 4593 C CA . THR A 1 605 ? -63.713 -3.560 45.844 1.00 43.22 605 THR A CA 1
ATOM 4594 C C . THR A 1 605 ? -63.950 -2.160 45.278 1.00 43.22 605 THR A C 1
ATOM 4596 O O . THR A 1 605 ? -63.224 -1.239 45.653 1.00 43.22 605 THR A O 1
ATOM 4599 N N . PRO A 1 606 ? -64.972 -1.980 44.423 1.00 38.72 606 PRO A N 1
ATOM 4600 C CA . PRO A 1 606 ? -65.236 -0.700 43.780 1.00 38.72 606 PRO A CA 1
ATOM 4601 C C . PRO A 1 606 ? -65.566 0.358 44.838 1.00 38.72 606 PRO A C 1
ATOM 4603 O O . PRO A 1 606 ? -66.402 0.112 45.711 1.00 38.72 606 PRO A O 1
ATOM 4606 N N . VAL A 1 607 ? -64.911 1.517 44.748 1.00 33.75 607 VAL A N 1
ATOM 4607 C CA . VAL A 1 607 ? -65.419 2.778 45.310 1.00 33.75 607 VAL A CA 1
ATOM 4608 C C . VAL A 1 607 ? -66.015 3.577 44.169 1.00 33.75 607 VAL A C 1
ATOM 4610 O O . VAL A 1 607 ? -65.317 3.697 43.135 1.00 33.75 607 VAL A O 1
#